Protein AF-0000000087770305 (afdb_homodimer)

Radius of gyration: 28.99 Å; Cα contacts (8 Å, |Δi|>4): 1218; chains: 2; bounding box: 66×86×146 Å

Foldseek 3Di:
DDDPPDDDPPPPPPPPPPQADEAEDEDLPDPVLVLLQCLQPPPVSCVVVQKHKDKFLVLCQVCLVPFPPFQEKEAEPPDDPRVGRHYPYHYYYHQVSSCSSLVHPGDDRGIMMTMTGHDDADDLLPPAAQPAQFEEEEAQAADLLLLLLLLLLCVVQPHAAYEYEPNYDDCRHHNSCVNNSNSVVVHRYHYDYPVSVVSSCVRHVAAEEFEDEDPPLPPPPPDPVVPVSCCVVCVVVVVVPVPPPDDLVVVLVVLAPHRHYYYWYYDPPIHDPSSVVRHHYDYDDDPVCCVVPGDDDRSVSSSVVSNVSGNVNSVVVVVVVVD/DDDPPDDPDPPPPPPPPPQADEAEDEDLPDPVLVLLQCLQPPPVSCVVVQKHKDKFLVLCQVCLVPFPPFQEKEAEPPDDPRVGRHYPYYYYYHQVSSCSSLVHPGDDRGIMMTMTGHDDADDLLPPAAQPAQFEEEEAQAADLLLLLLLLLLCVVQPHAAYEYEPNYDDCRHHNSCVNNSNSVVVHRYHYDYPVSVVSSCVRHVAAEEFEDEDPPLPPPPPDPVVPVSCCVVCVVVVVVPVPPPDDLVVVLVVLASHRHYYYWYYDPPIHDPSSVVRHHYDYDDDPVCCVVPGDDDRSVSSSVVSNVSGNVNSVVVVVVVVD

Solvent-accessible surface area (backbone atoms only — not comparable to full-atom values): 34778 Å² total; per-residue (Å²): 135,84,82,80,76,77,80,79,80,77,78,75,73,72,73,72,75,71,71,77,73,67,45,79,48,72,55,68,82,34,66,69,40,49,50,41,34,40,28,42,72,28,67,66,52,18,67,74,68,44,33,32,54,47,72,36,42,70,55,51,60,69,42,30,86,76,53,51,61,22,58,29,36,38,31,35,68,91,53,87,64,84,88,53,73,59,45,76,32,38,34,30,23,36,71,71,30,50,27,57,40,67,68,40,94,73,76,61,75,73,41,30,36,32,36,31,74,48,80,73,66,39,67,69,78,73,50,61,71,58,68,59,40,38,36,40,34,35,36,29,38,58,54,36,50,43,53,11,36,39,40,23,37,34,36,26,49,44,40,64,33,39,34,38,28,72,67,39,50,64,63,64,29,47,54,8,34,58,44,12,71,47,26,67,78,72,42,47,41,24,74,35,53,72,66,55,46,50,50,44,34,61,59,28,60,34,47,39,32,27,62,40,69,53,73,60,90,65,72,66,70,75,65,78,81,52,66,62,57,52,48,47,51,46,44,49,51,55,55,58,64,51,56,71,83,44,40,42,63,52,43,38,54,49,32,57,68,47,32,30,30,44,33,43,33,17,86,93,72,36,56,50,69,78,57,51,75,68,31,46,79,43,48,67,56,51,34,85,39,23,80,78,30,78,62,63,57,62,35,31,48,47,33,34,54,54,39,65,50,27,74,37,36,48,60,40,51,50,54,58,46,70,105,134,85,83,81,78,78,80,80,80,77,78,74,76,73,73,74,75,72,74,79,72,68,47,78,48,72,54,69,80,36,66,69,40,49,51,41,36,40,26,42,73,29,68,68,52,18,65,74,70,41,33,31,55,48,73,35,41,69,57,51,61,68,43,30,86,78,53,51,61,23,58,29,37,38,31,33,68,90,51,86,62,83,90,51,73,58,46,75,31,38,34,31,22,36,71,71,30,50,28,59,40,67,69,40,95,72,76,63,76,72,38,29,34,33,35,31,73,47,80,73,66,39,67,68,79,73,50,62,72,58,69,59,41,39,35,40,34,34,35,29,38,58,53,36,50,43,51,11,36,40,40,24,37,34,35,24,50,44,39,62,33,37,35,37,28,73,68,40,49,62,63,64,29,49,54,8,34,60,47,12,70,48,26,68,79,73,44,48,42,24,75,37,52,74,65,56,47,51,49,44,34,60,59,27,62,35,47,39,33,27,62,42,69,54,73,62,90,65,73,66,69,74,66,79,80,52,65,63,58,51,47,49,50,47,44,49,51,54,56,58,64,49,59,72,80,46,41,43,62,52,43,37,52,50,32,56,68,48,31,30,29,42,34,43,30,15,88,94,73,36,56,50,68,79,56,50,74,67,31,46,79,44,49,65,56,50,34,82,38,24,82,78,29,77,63,65,56,62,35,32,48,48,32,32,53,53,39,65,49,28,76,38,36,46,60,40,50,50,54,59,44,70,103

Nearest PDB structures (foldseek):
  7qiu-assembly1_B  TM=8.516E-01  e=1.117E-21  Bacillus subtilis
  5l0z-assembly1_B  TM=8.356E-01  e=1.057E-18  Sinorhizobium meliloti 1021
  5kzk-assembly1_B  TM=8.242E-01  e=1.732E-18  Sinorhizobium meliloti 1021
  1x7p-assembly1_A  TM=7.856E-01  e=5.168E-17  Streptomyces viridochromogenes
  1ipa-assembly1_A  TM=8.016E-01  e=3.503E-16  Thermus thermophilus

pLDDT: mean 83.09, std 21.6, range [29.64, 98.88]

Secondary structure (DSSP, 8-state):
---------------------EEEE--TT-HHHHHHHHHHH-HHHHHHHTEEEEE-HHHHHHHHHHHPSBSEEEEETT---TTSS-BS-EEEE-HHHHHHHHT-S---TT-EEEEEEPPPPP-GGGSPTT---EEEEEES---HHHHHHHHHHHHHTT--EEEE-TTPPPTTSHHHHHHHTTHHHHS-EEE--HHHHHHHHHHHTPEEEEE-----TT----SSTTHHHHHHHHHHHHHHHS---SBHHHHHHHHHHS-EEEEEEBTTTBS-HHHHTTSEEE-----GGGGG-S---HHHHHHHHHHHTSTTHHHHHHHHHT-/----PPP------------PPEEEE--TT-HHHHHHHHHHH-HHHHHHHTEEEEE-HHHHHHHHHHHPSBSEEEEETT---TTSS-BS-EEEE-HHHHHHHHT-S---TT-EEEEEEPPPPP-GGGSPTT---EEEEEES---HHHHHHHHHHHHHTT--EEEE-TTPPPTTSHHHHHHHTTHHHHS-EEE--HHHHHHHHHHHTPEEEEE-----TT----SSTTHHHHHHHHHHHHHHHS---SBHHHHHHHHHHS-EEEEEEBTTTBS-HHHHTTSEEE-----GGGGG-S---HHHHHHHHHHHTSTTHHHHHHHHHT-

InterPro domains:
  IPR001537 tRNA/rRNA methyltransferase, SpoU type [PF00588] (135-307)
  IPR029026 tRNA (guanine-N1-)-methyltran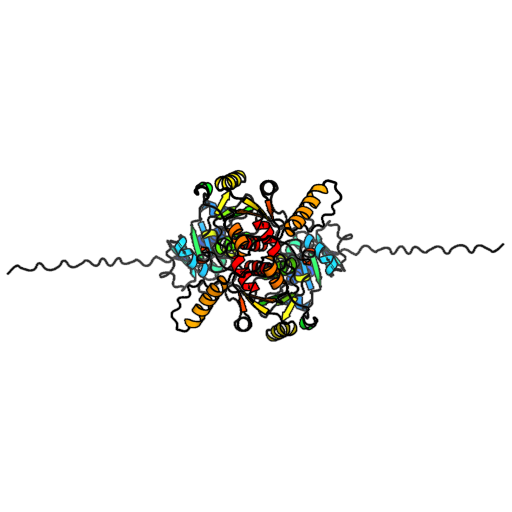sferase, N-terminal [G3DSA:3.40.1280.10] (131-312)
  IPR029028 Alpha/beta knot methyltransferases [SSF75217] (123-312)
  IPR029064 Ribosomal protein eL30-like superfamily [G3DSA:3.30.1330.30] (23-119)
  IPR029064 Ribosomal protein eL30-like superfamily [SSF55315] (23-106)
  IPR051259 Ribosomal RNA Methyltransferase [PTHR43191] (21-312)

Sequence (646 aa):
MPQARSPARGLTVRCTAQSPQVIHISSTANQAVKHCVRLRESAKYRGETGSALICGRDLVQELAPLLAPMRALVALDGAALSDSVPSQRYVTVTPPVMQKLTGLGTCPPSMLAAEVALPQPADLLRTPRGQLTRVLALDGIQDAGNLGTLCRSALALGWQAVVLLPGCCDPFNDKAIKASRGAVFKLPLAQCSLEQWQQLVEAHGLLSLAAEPDRGSSSSSSDGNDWQAAAASQQQQAHAQEGLPGSLEGVQQRLADLPVCLCLGAEGQGLSPAVLQRCRPVSIPQAAGGQLMESLNVAAAGAILMFALSRGAAPLLAQLAALMPQARSPARGLTVRCTAQSPQVIHISSTANQAVKHCVRLRESAKYRGETGSALICGRDLVQELAPLLAPMRALVALDGAALSDSVPSQRYVTVTPPVMQKLTGLGTCPPSMLAAEVALPQPADLLRTPRGQLTRVLALDGIQDAGNLGTLCRSALALGWQAVVLLPGCCDPFNDKAIKASRGAVFKLPLAQCSLEQWQQLVEAHGLLSLAAEPDRGSSSSSSDGNDWQAAAASQQQQAHAQEGLPGSLEGVQQRLADLPVCLCLGAEGQGLSPAVLQRCRPVSIPQAAGGQLMESLNVAAAGAILMFALSRGAAPLLAQLAAL

Structure (mmCIF, N/CA/C/O backbone):
data_AF-0000000087770305-model_v1
#
loop_
_entity.id
_entity.type
_entity.pdbx_description
1 polymer 'rRNA methyltransferase mitochondrial'
#
loop_
_atom_site.group_PDB
_atom_site.id
_atom_site.type_symbol
_atom_site.label_atom_id
_atom_site.label_alt_id
_atom_site.label_comp_id
_atom_site.label_asym_id
_atom_site.label_entity_id
_atom_site.label_seq_id
_atom_site.pdbx_PDB_ins_code
_atom_site.Cartn_x
_atom_site.Cartn_y
_atom_site.Cartn_z
_atom_site.occupancy
_atom_site.B_iso_or_equiv
_atom_site.auth_seq_id
_atom_site.auth_comp_id
_atom_site.auth_asym_id
_atom_site.auth_atom_id
_atom_site.pdbx_PDB_model_num
ATOM 1 N N . MET A 1 1 ? 6.363 -43.906 -72.938 1 30.23 1 MET A N 1
ATOM 2 C CA . MET A 1 1 ? 5.66 -42.688 -72.625 1 30.23 1 MET A CA 1
ATOM 3 C C . MET A 1 1 ? 4.859 -42.812 -71.312 1 30.23 1 MET A C 1
ATOM 5 O O . MET A 1 1 ? 3.85 -43.531 -71.312 1 30.23 1 MET A O 1
ATOM 9 N N . PRO A 1 2 ? 5.516 -42.875 -70.125 1 34.84 2 PRO A N 1
ATOM 10 C CA . PRO A 1 2 ? 4.887 -43.25 -68.812 1 34.84 2 PRO A CA 1
ATOM 11 C C . PRO A 1 2 ? 3.775 -42.312 -68.438 1 34.84 2 PRO A C 1
ATOM 13 O O . PRO A 1 2 ? 3.771 -41.125 -68.812 1 34.84 2 PRO A O 1
ATOM 16 N N . GLN A 1 3 ? 2.545 -42.75 -68.188 1 29.64 3 GLN A N 1
ATOM 17 C CA . GLN A 1 3 ? 1.289 -42.094 -67.875 1 29.64 3 GLN A CA 1
ATOM 18 C C . GLN A 1 3 ? 1.432 -41.312 -66.562 1 29.64 3 GLN A C 1
ATOM 20 O O . GLN A 1 3 ? 1.809 -41.875 -65.5 1 29.64 3 GLN A O 1
ATOM 25 N N . ALA A 1 4 ? 1.653 -39.938 -66.562 1 36.53 4 ALA A N 1
ATOM 26 C CA . ALA A 1 4 ? 1.736 -38.938 -65.5 1 36.53 4 ALA A CA 1
ATOM 27 C C . ALA A 1 4 ? 0.51 -39.031 -64.562 1 36.53 4 ALA A C 1
ATOM 29 O O . ALA A 1 4 ? -0.62 -38.844 -65.062 1 36.53 4 ALA A O 1
ATOM 30 N N . ARG A 1 5 ? 0.494 -39.938 -63.562 1 32.19 5 ARG A N 1
ATOM 31 C CA . ARG A 1 5 ? -0.583 -40.062 -62.594 1 32.19 5 ARG A CA 1
ATOM 32 C C . ARG A 1 5 ? -0.971 -38.688 -62.031 1 32.19 5 ARG A C 1
ATOM 34 O O . ARG A 1 5 ? -0.107 -37.844 -61.781 1 32.19 5 ARG A O 1
ATOM 41 N N . SER A 1 6 ? -2.203 -38.219 -62.312 1 38.19 6 SER A N 1
ATOM 42 C CA . SER A 1 6 ? -2.84 -36.969 -61.906 1 38.19 6 SER A CA 1
ATOM 43 C C . SER A 1 6 ? -2.748 -36.75 -60.375 1 38.19 6 SER A C 1
ATOM 45 O O . SER A 1 6 ? -2.879 -37.719 -59.625 1 38.19 6 SER A O 1
ATOM 47 N N . PRO A 1 7 ? -2.117 -35.656 -59.875 1 36.59 7 PRO A N 1
ATOM 48 C CA . PRO A 1 7 ? -1.911 -35.344 -58.469 1 36.59 7 PRO A CA 1
ATOM 49 C C . PRO A 1 7 ? -3.217 -35.281 -57.656 1 36.59 7 PRO A C 1
ATOM 51 O O . PRO A 1 7 ? -4.273 -34.969 -58.25 1 36.59 7 PRO A O 1
ATOM 54 N N . ALA A 1 8 ? -3.398 -36.094 -56.656 1 37.34 8 ALA A N 1
ATOM 55 C CA . ALA A 1 8 ? -4.5 -36.188 -55.688 1 37.34 8 ALA A CA 1
ATOM 56 C C . ALA A 1 8 ? -4.926 -34.781 -55.219 1 37.34 8 ALA A C 1
ATOM 58 O O . ALA A 1 8 ? -4.082 -33.906 -55 1 37.34 8 ALA A O 1
ATOM 59 N N . ARG A 1 9 ? -6.16 -34.312 -55.531 1 34.56 9 ARG A N 1
ATOM 60 C CA . ARG A 1 9 ? -6.848 -33.094 -55.031 1 34.56 9 ARG A CA 1
ATOM 61 C C . ARG A 1 9 ? -6.762 -33 -53.531 1 34.56 9 ARG A C 1
ATOM 63 O O . ARG A 1 9 ? -7.117 -33.938 -52.812 1 34.56 9 ARG A O 1
ATOM 70 N N . GLY A 1 10 ? -5.82 -32.25 -52.969 1 30.66 10 GLY A N 1
ATOM 71 C CA . GLY A 1 10 ? -5.727 -31.922 -51.562 1 30.66 10 GLY A CA 1
ATOM 72 C C . GLY A 1 10 ? -7.043 -31.438 -50.969 1 30.66 10 GLY A C 1
ATOM 73 O O . GLY A 1 10 ? -7.645 -30.484 -51.469 1 30.66 10 GLY A O 1
ATOM 74 N N . LEU A 1 11 ? -7.914 -32.344 -50.406 1 29.88 11 LEU A N 1
ATOM 75 C CA . LEU A 1 11 ? -9.07 -31.969 -49.594 1 29.88 11 LEU A CA 1
ATOM 76 C C . LEU A 1 11 ? -8.695 -30.906 -48.562 1 29.88 11 LEU A C 1
ATOM 78 O O . LEU A 1 11 ? -7.914 -31.188 -47.656 1 29.88 11 LEU A O 1
ATOM 82 N N . THR A 1 12 ? -8.719 -29.641 -48.938 1 32.12 12 THR A N 1
ATOM 83 C CA . THR A 1 12 ? -8.711 -28.562 -47.938 1 32.12 12 THR A CA 1
ATOM 84 C C . THR A 1 12 ? -9.859 -28.719 -46.969 1 32.12 12 THR A C 1
ATOM 86 O O . THR A 1 12 ? -11.023 -28.562 -47.312 1 32.12 12 THR A O 1
ATOM 89 N N . VAL A 1 13 ? -9.812 -29.609 -46.062 1 31.08 13 VAL A N 1
ATOM 90 C CA . VAL A 1 13 ? -10.75 -29.578 -44.938 1 31.08 13 VAL A CA 1
ATOM 91 C C . VAL A 1 13 ? -10.797 -28.172 -44.344 1 31.08 13 VAL A C 1
ATOM 93 O O . VAL A 1 13 ? -9.805 -27.672 -43.812 1 31.08 13 VAL A O 1
ATOM 96 N N . ARG A 1 14 ? -11.562 -27.328 -44.938 1 30.33 14 ARG A N 1
ATOM 97 C CA . ARG A 1 14 ? -11.93 -26.109 -44.219 1 30.33 14 ARG A CA 1
ATOM 98 C C . ARG A 1 14 ? -12.438 -26.453 -42.812 1 30.33 14 ARG A C 1
ATOM 100 O O . ARG A 1 14 ? -13.539 -27 -42.656 1 30.33 14 ARG A O 1
ATOM 107 N N . CYS A 1 15 ? -11.656 -26.812 -41.906 1 32.66 15 CYS A N 1
ATOM 108 C CA . CYS A 1 15 ? -12.125 -26.797 -40.531 1 32.66 15 CYS A CA 1
ATOM 109 C C . CYS A 1 15 ? -12.984 -25.562 -40.25 1 32.66 15 CYS A C 1
ATOM 111 O O . CYS A 1 15 ? -12.5 -24.422 -40.375 1 32.66 15 CYS A O 1
ATOM 113 N N . THR A 1 16 ? -14.195 -25.453 -40.688 1 34.84 16 THR A N 1
ATOM 114 C CA . THR A 1 16 ? -15.117 -24.422 -40.25 1 34.84 16 THR A CA 1
ATOM 115 C C . THR A 1 16 ? -14.914 -24.141 -38.75 1 34.84 16 THR A C 1
ATOM 117 O O . THR A 1 16 ? -15.148 -25 -37.906 1 34.84 16 THR A O 1
ATOM 120 N N . ALA A 1 17 ? -13.93 -23.516 -38.375 1 40.41 17 ALA A N 1
ATOM 121 C CA . ALA A 1 17 ? -13.812 -23 -37 1 40.41 17 ALA A CA 1
ATOM 122 C C . ALA A 1 17 ? -15.164 -22.516 -36.469 1 40.41 17 ALA A C 1
ATOM 124 O O . ALA A 1 17 ? -15.734 -21.562 -37 1 40.41 17 ALA A O 1
ATOM 125 N N . GLN A 1 18 ? -16.188 -23.312 -36.219 1 42.91 18 GLN A N 1
ATOM 126 C CA . GLN A 1 18 ? -17.469 -22.953 -35.594 1 42.91 18 GLN A CA 1
ATOM 127 C C . GLN A 1 18 ? -17.297 -21.828 -34.594 1 42.91 18 GLN A C 1
ATOM 129 O O . GLN A 1 18 ? -16.375 -21.859 -33.781 1 42.91 18 GLN A O 1
ATOM 134 N N . SER A 1 19 ? -17.641 -20.609 -34.875 1 53.56 19 SER A N 1
ATOM 135 C CA . SER A 1 19 ? -17.688 -19.453 -34 1 53.56 19 SER A CA 1
ATOM 136 C C . SER A 1 19 ? -18.188 -19.828 -32.594 1 53.56 19 SER A C 1
ATOM 138 O O . SER A 1 19 ? -19.188 -20.531 -32.469 1 53.56 19 SER A O 1
ATOM 140 N N . PRO A 1 20 ? -17.391 -19.859 -31.641 1 63.88 20 PRO A N 1
ATOM 141 C CA . PRO A 1 20 ? -17.828 -20.312 -30.312 1 63.88 20 PRO A CA 1
ATOM 142 C C . PRO A 1 20 ? -19.156 -19.688 -29.891 1 63.88 20 PRO A C 1
ATOM 144 O O . PRO A 1 20 ? -19.469 -18.562 -30.297 1 63.88 20 PRO A O 1
ATOM 147 N N . GLN A 1 21 ? -20.297 -20.422 -29.656 1 76.5 21 GLN A N 1
ATOM 148 C CA . GLN A 1 21 ? -21.609 -20 -29.188 1 76.5 21 GLN A CA 1
ATOM 149 C C . GLN A 1 21 ? -21.484 -19.047 -27.984 1 76.5 21 GLN A C 1
ATOM 151 O O . GLN A 1 21 ? -20.781 -19.359 -27.016 1 76.5 21 GLN A O 1
ATOM 156 N N . VAL A 1 22 ? -22 -17.812 -28.219 1 87.69 22 VAL A N 1
ATOM 157 C CA . VAL A 1 22 ? -21.984 -16.766 -27.203 1 87.69 22 VAL A CA 1
ATOM 158 C C . VAL A 1 22 ? -23.312 -16.75 -26.453 1 87.69 22 VAL A C 1
ATOM 160 O O . VAL A 1 22 ? -24.375 -16.734 -27.078 1 87.69 22 VAL A O 1
ATOM 163 N N . ILE A 1 23 ? -23.328 -16.969 -25.172 1 91.94 23 ILE A N 1
ATOM 164 C CA . ILE A 1 23 ? -24.516 -16.938 -24.312 1 91.94 23 ILE A CA 1
ATOM 165 C C . ILE A 1 23 ? -24.781 -15.508 -23.859 1 91.94 23 ILE A C 1
ATOM 167 O O . ILE A 1 23 ? -23.844 -14.789 -23.469 1 91.94 23 ILE A O 1
ATOM 171 N N . HIS A 1 24 ? -26.047 -15.062 -23.891 1 94.88 24 HIS A N 1
ATOM 172 C CA . HIS A 1 24 ? -26.406 -13.727 -23.438 1 94.88 24 HIS A CA 1
ATOM 173 C C . HIS A 1 24 ? -27.156 -13.789 -22.109 1 94.88 24 HIS A C 1
ATOM 175 O O . HIS A 1 24 ? -28.109 -14.555 -21.953 1 94.88 24 HIS A O 1
ATOM 181 N N . ILE A 1 25 ? -26.719 -13.016 -21.141 1 95.94 25 ILE A N 1
ATOM 182 C CA . ILE A 1 25 ? -27.391 -12.945 -19.844 1 95.94 25 ILE A CA 1
ATOM 183 C C . ILE A 1 25 ? -27.766 -11.5 -19.547 1 95.94 25 ILE A C 1
ATOM 185 O O . ILE A 1 25 ? -26.922 -10.609 -19.547 1 95.94 25 ILE A O 1
ATOM 189 N N . SER A 1 26 ? -29.062 -11.203 -19.172 1 95.81 26 SER A N 1
ATOM 190 C CA . SER A 1 26 ? -29.547 -9.844 -18.938 1 95.81 26 SER A CA 1
ATOM 191 C C . SER A 1 26 ? -30.109 -9.695 -17.531 1 95.81 26 SER A C 1
ATOM 193 O O . SER A 1 26 ? -30.375 -8.586 -17.078 1 95.81 26 SER A O 1
ATOM 195 N N . SER A 1 27 ? -30.297 -10.805 -16.875 1 95.88 27 SER A N 1
ATOM 196 C CA . SER A 1 27 ? -30.906 -10.766 -15.539 1 95.88 27 SER A CA 1
ATOM 197 C C . SER A 1 27 ? -29.844 -10.867 -14.445 1 95.88 27 SER A C 1
ATOM 199 O O . SER A 1 27 ? -29.031 -11.797 -14.453 1 95.88 27 SER A O 1
ATOM 201 N N . THR A 1 28 ? -29.938 -10.016 -13.422 1 95.19 28 THR A N 1
ATOM 202 C CA . THR A 1 28 ? -29.016 -10.031 -12.289 1 95.19 28 THR A CA 1
ATOM 203 C C . THR A 1 28 ? -29.297 -11.227 -11.375 1 95.19 28 THR A C 1
ATOM 205 O O . THR A 1 28 ? -28.469 -11.578 -10.539 1 95.19 28 THR A O 1
ATOM 208 N N . ALA A 1 29 ? -30.422 -11.82 -11.555 1 95.5 29 ALA A N 1
ATOM 209 C CA . ALA A 1 29 ? -30.828 -12.945 -10.711 1 95.5 29 ALA A CA 1
ATOM 210 C C . ALA A 1 29 ? -30.359 -14.273 -11.297 1 95.5 29 ALA A C 1
ATOM 212 O O . ALA A 1 29 ? -30.531 -15.328 -10.688 1 95.5 29 ALA A O 1
ATOM 213 N N . ASN A 1 30 ? -29.797 -14.195 -12.43 1 96 30 ASN A N 1
ATOM 214 C CA . ASN A 1 30 ? -29.297 -15.391 -13.094 1 96 30 ASN A CA 1
ATOM 215 C C . ASN A 1 30 ? -28.297 -16.141 -12.227 1 96 30 ASN A C 1
ATOM 217 O O . ASN A 1 30 ? -27.469 -15.531 -11.562 1 96 30 ASN A O 1
ATOM 221 N N . GLN A 1 31 ? -28.344 -17.438 -12.336 1 96.31 31 GLN A N 1
ATOM 222 C CA . GLN A 1 31 ? -27.5 -18.281 -11.492 1 96.31 31 GLN A CA 1
ATOM 223 C C . GLN A 1 31 ? -26.016 -18.062 -11.789 1 96.31 31 GLN A C 1
ATOM 225 O O . GLN A 1 31 ? -25.188 -18.125 -10.891 1 96.31 31 GLN A O 1
ATOM 230 N N . ALA A 1 32 ? -25.703 -17.844 -13.016 1 96.19 32 ALA A N 1
ATOM 231 C CA . ALA A 1 32 ? -24.312 -17.594 -13.398 1 96.19 32 ALA A CA 1
ATOM 232 C C . ALA A 1 32 ? -23.797 -16.312 -12.758 1 96.19 32 ALA A C 1
ATOM 234 O O . ALA A 1 32 ? -22.625 -16.219 -12.406 1 96.19 32 ALA A O 1
ATOM 235 N N . VAL A 1 33 ? -24.672 -15.359 -12.633 1 97.19 33 VAL A N 1
ATOM 236 C CA . VAL A 1 33 ? -24.312 -14.086 -12.008 1 97.19 33 VAL A CA 1
ATOM 237 C C . VAL A 1 33 ? -24.062 -14.305 -10.516 1 97.19 33 VAL A C 1
ATOM 239 O O . VAL A 1 33 ? -23.047 -13.836 -9.984 1 97.19 33 VAL A O 1
ATOM 242 N N . LYS A 1 34 ? -24.875 -15.047 -9.883 1 97.38 34 LYS A N 1
ATOM 243 C CA . LYS A 1 34 ? -24.703 -15.367 -8.469 1 97.38 34 LYS A CA 1
ATOM 244 C C . LYS A 1 34 ? -23.422 -16.141 -8.234 1 97.38 34 LYS A C 1
ATOM 246 O O . LYS A 1 34 ? -22.719 -15.922 -7.25 1 97.38 34 LYS A O 1
ATOM 251 N N . HIS A 1 35 ? -23.234 -17.047 -9.172 1 97.81 35 HIS A N 1
ATOM 252 C CA . HIS A 1 35 ? -22 -17.812 -9.141 1 97.81 35 HIS A CA 1
ATOM 253 C C . HIS A 1 35 ? -20.781 -16.906 -9.141 1 97.81 35 HIS A C 1
ATOM 255 O O . HIS A 1 35 ? -19.906 -17.031 -8.289 1 97.81 35 HIS A O 1
ATOM 261 N N . CYS A 1 36 ? -20.75 -15.93 -9.992 1 97.62 36 CYS A N 1
ATOM 262 C CA . CYS A 1 36 ? -19.625 -15.008 -10.109 1 97.62 36 CYS A CA 1
ATOM 263 C C . CYS A 1 36 ? -19.484 -14.148 -8.852 1 97.62 36 CYS A C 1
ATOM 265 O O . CYS A 1 36 ? -18.375 -13.898 -8.383 1 97.62 36 CYS A O 1
ATOM 267 N N . VAL A 1 37 ? -20.547 -13.727 -8.312 1 97.56 37 VAL A N 1
ATOM 268 C CA . VAL A 1 37 ? -20.531 -12.922 -7.098 1 97.56 37 VAL A CA 1
ATOM 269 C C . VAL A 1 37 ? -19.938 -13.734 -5.945 1 97.56 37 VAL A C 1
ATOM 271 O O . VAL A 1 37 ? -19.125 -13.227 -5.176 1 97.56 37 VAL A O 1
ATOM 274 N N . ARG A 1 38 ? -20.328 -14.977 -5.848 1 97.19 38 ARG A N 1
ATOM 275 C CA . ARG A 1 38 ? -19.828 -15.836 -4.789 1 97.19 38 ARG A CA 1
ATOM 276 C C . ARG A 1 38 ? -18.328 -16.094 -4.965 1 97.19 38 ARG A C 1
ATOM 278 O O . ARG A 1 38 ? -17.594 -16.188 -3.982 1 97.19 38 ARG A O 1
ATOM 285 N N . LEU A 1 39 ? -17.891 -16.219 -6.203 1 97.75 39 LEU A N 1
ATOM 286 C CA . LEU A 1 39 ? -16.453 -16.375 -6.465 1 97.75 39 LEU A CA 1
ATOM 287 C C . LEU A 1 39 ? -15.688 -15.164 -5.965 1 97.75 39 LEU A C 1
ATOM 289 O O . LEU A 1 39 ? -14.57 -15.305 -5.457 1 97.75 39 LEU A O 1
ATOM 293 N N . ARG A 1 40 ? -16.219 -13.984 -6.027 1 95.69 40 ARG A N 1
ATOM 294 C CA . ARG A 1 40 ? -15.547 -12.758 -5.625 1 95.69 40 ARG A CA 1
ATOM 295 C C . ARG A 1 40 ? -15.508 -12.633 -4.105 1 95.69 40 ARG A C 1
ATOM 297 O O . ARG A 1 40 ? -14.5 -12.188 -3.543 1 95.69 40 ARG A O 1
ATOM 304 N N . GLU A 1 41 ? -16.5 -13.18 -3.43 1 94 41 GLU A N 1
ATOM 305 C CA . GLU A 1 41 ? -16.703 -12.781 -2.039 1 94 41 GLU A CA 1
ATOM 306 C C . GLU A 1 41 ? -16.359 -13.922 -1.083 1 94 41 GLU A C 1
ATOM 308 O O . GLU A 1 41 ? -16.062 -13.68 0.093 1 94 41 GLU A O 1
ATOM 313 N N . SER A 1 42 ? -16.375 -15.172 -1.609 1 96.44 42 SER A N 1
ATOM 314 C CA . SER A 1 42 ? -16.25 -16.281 -0.681 1 96.44 42 SER A CA 1
ATOM 315 C C . SER A 1 42 ? -15.031 -17.141 -0.998 1 96.44 42 SER A C 1
ATOM 317 O O . SER A 1 42 ? -15 -17.828 -2.018 1 96.44 42 SER A O 1
ATOM 319 N N . ALA A 1 43 ? -14.18 -17.125 -0.061 1 95.81 43 ALA A N 1
ATOM 320 C CA . ALA A 1 43 ? -13.008 -17.984 -0.184 1 95.81 43 ALA A CA 1
ATOM 321 C C . ALA A 1 43 ? -13.406 -19.469 -0.188 1 95.81 43 ALA A C 1
ATOM 323 O O . ALA A 1 43 ? -12.875 -20.25 -0.971 1 95.81 43 ALA A O 1
ATOM 324 N N . LYS A 1 44 ? -14.312 -19.766 0.662 1 96.5 44 LYS A N 1
ATOM 325 C CA . LYS A 1 44 ? -14.797 -21.141 0.758 1 96.5 44 LYS A CA 1
ATOM 326 C C . LYS A 1 44 ? -15.375 -21.609 -0.571 1 96.5 44 LYS A C 1
ATOM 328 O O . LYS A 1 44 ? -15.078 -22.719 -1.026 1 96.5 44 LYS A O 1
ATOM 333 N N . TYR A 1 45 ? -16.141 -20.781 -1.144 1 97.81 45 TYR A N 1
ATOM 334 C CA . TYR A 1 45 ? -16.781 -21.125 -2.412 1 97.81 45 TYR A CA 1
ATOM 335 C C . TYR A 1 45 ? -15.742 -21.328 -3.506 1 97.81 45 TYR A C 1
ATOM 337 O O . TYR A 1 45 ? -15.859 -22.25 -4.324 1 97.81 45 TYR A O 1
ATOM 345 N N . ARG A 1 46 ? -14.734 -20.547 -3.592 1 97.69 46 ARG A N 1
ATOM 346 C CA . ARG A 1 46 ? -13.633 -20.703 -4.539 1 97.69 46 ARG A CA 1
ATOM 347 C C . ARG A 1 46 ? -12.961 -22.062 -4.355 1 97.69 46 ARG A C 1
ATOM 349 O O . ARG A 1 46 ? -12.664 -22.75 -5.332 1 97.69 46 ARG A O 1
ATOM 356 N N . GLY A 1 47 ? -12.703 -22.328 -3.115 1 96.38 47 GLY A N 1
ATOM 357 C CA . GLY A 1 47 ? -12.102 -23.625 -2.822 1 96.38 47 GLY A CA 1
ATOM 358 C C . GLY A 1 47 ? -12.961 -24.797 -3.273 1 96.38 47 GLY A C 1
ATOM 359 O O . GLY A 1 47 ? -12.445 -25.766 -3.828 1 96.38 47 GLY A O 1
ATOM 360 N N . GLU A 1 48 ? -14.234 -24.703 -3.088 1 97.19 48 GLU A N 1
ATOM 361 C CA . GLU A 1 48 ? -15.172 -25.766 -3.432 1 97.19 48 GLU A CA 1
ATOM 362 C C . GLU A 1 48 ? -15.289 -25.938 -4.945 1 97.19 48 GLU A C 1
ATOM 364 O O . GLU A 1 48 ? -15.367 -27.062 -5.449 1 97.19 48 GLU A O 1
ATOM 369 N N . THR A 1 49 ? -15.305 -24.875 -5.645 1 97.19 49 THR A N 1
ATOM 370 C CA . THR A 1 49 ? -15.539 -24.906 -7.086 1 97.19 49 THR A CA 1
ATOM 371 C C . THR A 1 49 ? -14.219 -25.016 -7.848 1 97.19 49 THR A C 1
ATOM 373 O O . THR A 1 49 ? -14.211 -25.359 -9.031 1 97.19 49 THR A O 1
ATOM 376 N N . GLY A 1 50 ? -13.148 -24.641 -7.164 1 97.31 50 GLY A N 1
ATOM 377 C CA . GLY A 1 50 ? -11.852 -24.625 -7.828 1 97.31 50 GLY A CA 1
ATOM 378 C C . GLY A 1 50 ? -11.734 -23.531 -8.875 1 97.31 50 GLY A C 1
ATOM 379 O O . GLY A 1 50 ? -11.117 -23.75 -9.922 1 97.31 50 GLY A O 1
ATOM 380 N N . SER A 1 51 ? -12.445 -22.391 -8.602 1 97.94 51 SER A N 1
ATOM 381 C CA . SER A 1 51 ? -12.484 -21.312 -9.586 1 97.94 51 SER A CA 1
ATOM 382 C C . SER A 1 51 ? -12.273 -19.953 -8.922 1 97.94 51 SER A C 1
ATOM 384 O O . SER A 1 51 ? -12.484 -19.797 -7.715 1 97.94 51 SER A O 1
ATOM 386 N N . ALA A 1 52 ? -11.766 -19.047 -9.711 1 98.12 52 ALA A N 1
ATOM 387 C CA . ALA A 1 52 ? -11.633 -17.641 -9.312 1 98.12 52 ALA A CA 1
ATOM 388 C C . ALA A 1 52 ? -12.148 -16.703 -10.406 1 98.12 52 ALA A C 1
ATOM 390 O O . ALA A 1 52 ? -12.289 -17.109 -11.562 1 98.12 52 ALA A O 1
ATOM 391 N N . LEU A 1 53 ? -12.484 -15.5 -10.008 1 98.12 53 LEU A N 1
ATOM 392 C CA . LEU A 1 53 ? -12.977 -14.5 -10.953 1 98.12 53 LEU A CA 1
ATOM 393 C C . LEU A 1 53 ? -11.984 -13.352 -11.094 1 98.12 53 LEU A C 1
ATOM 395 O O . LEU A 1 53 ? -11.523 -12.797 -10.086 1 98.12 53 LEU A O 1
ATOM 399 N N . ILE A 1 54 ? -11.641 -13.102 -12.312 1 96.94 54 ILE A N 1
ATOM 400 C CA . ILE A 1 54 ? -10.797 -11.953 -12.602 1 96.94 54 ILE A CA 1
ATOM 401 C C . ILE A 1 54 ? -11.609 -10.891 -13.344 1 96.94 54 ILE A C 1
ATOM 403 O O . ILE A 1 54 ? -12.352 -11.203 -14.273 1 96.94 54 ILE A O 1
ATOM 407 N N . CYS A 1 55 ? -11.461 -9.68 -12.914 1 96.12 55 CYS A N 1
ATOM 408 C CA . CYS A 1 55 ? -12.219 -8.578 -13.5 1 96.12 55 CYS A CA 1
ATOM 409 C C . CYS A 1 55 ? -11.281 -7.512 -14.062 1 96.12 55 CYS A C 1
ATOM 411 O O . CYS A 1 55 ? -10.336 -7.098 -13.391 1 96.12 55 CYS A O 1
ATOM 413 N N . GLY A 1 56 ? -11.531 -7.07 -15.242 1 93.25 56 GLY A N 1
ATOM 414 C CA . GLY A 1 56 ? -10.766 -6.02 -15.891 1 93.25 56 GLY A CA 1
ATOM 415 C C . GLY A 1 56 ? -10.117 -6.465 -17.188 1 93.25 56 GLY A C 1
ATOM 416 O O . GLY A 1 56 ? -9.469 -7.512 -17.234 1 93.25 56 GLY A O 1
ATOM 417 N N . ARG A 1 57 ? -10.242 -5.672 -18.219 1 91.94 57 ARG A N 1
ATOM 418 C CA . ARG A 1 57 ? -9.734 -6.027 -19.547 1 91.94 57 ARG A CA 1
ATOM 419 C C . ARG A 1 57 ? -8.227 -6.254 -19.516 1 91.94 57 ARG A C 1
ATOM 421 O O . ARG A 1 57 ? -7.742 -7.277 -20 1 91.94 57 ARG A O 1
ATOM 428 N N . ASP A 1 58 ? -7.496 -5.344 -18.922 1 88.44 58 ASP A N 1
ATOM 429 C CA . ASP A 1 58 ? -6.039 -5.438 -18.906 1 88.44 58 ASP A CA 1
ATOM 430 C C . ASP A 1 58 ? -5.574 -6.68 -18.156 1 88.44 58 ASP A C 1
ATOM 432 O O . ASP A 1 58 ? -4.668 -7.383 -18.594 1 88.44 58 ASP A O 1
ATOM 436 N N . LEU A 1 59 ? -6.238 -6.945 -17.109 1 92.12 59 LEU A N 1
ATOM 437 C CA . LEU A 1 59 ? -5.879 -8.102 -16.281 1 92.12 59 LEU A CA 1
ATOM 438 C C . LEU A 1 59 ? -6.188 -9.398 -17.016 1 92.12 59 LEU A C 1
ATOM 440 O O . LEU A 1 59 ? -5.355 -10.312 -17.047 1 92.12 59 LEU A O 1
ATOM 444 N N . VAL A 1 60 ? -7.301 -9.492 -17.641 1 94.06 60 VAL A N 1
ATOM 445 C CA . VAL A 1 60 ? -7.699 -10.688 -18.375 1 94.06 60 VAL A CA 1
ATOM 446 C C . VAL A 1 60 ? -6.719 -10.93 -19.531 1 94.06 60 VAL A C 1
ATOM 448 O O . VAL A 1 60 ? -6.258 -12.055 -19.719 1 94.06 60 VAL A O 1
ATOM 451 N N . GLN A 1 61 ? -6.383 -9.891 -20.172 1 91 61 GLN A N 1
ATOM 452 C CA . GLN A 1 61 ? -5.48 -10.008 -21.312 1 91 61 GLN A CA 1
ATOM 453 C C . GLN A 1 61 ? -4.074 -10.398 -20.859 1 91 61 GLN A C 1
ATOM 455 O O . GLN A 1 61 ? -3.43 -11.25 -21.469 1 91 61 GLN A O 1
ATOM 460 N N . GLU A 1 62 ? -3.652 -9.812 -19.812 1 89.31 62 GLU A N 1
ATOM 461 C CA . GLU A 1 62 ? -2.312 -10.062 -19.297 1 89.31 62 GLU A CA 1
ATOM 462 C C . GLU A 1 62 ? -2.178 -11.5 -18.781 1 89.31 62 GLU A C 1
ATOM 464 O O . GLU A 1 62 ? -1.117 -12.117 -18.922 1 89.31 62 GLU A O 1
ATOM 469 N N . LEU A 1 63 ? -3.201 -12.031 -18.25 1 93.5 63 LEU A N 1
ATOM 470 C CA . LEU A 1 63 ? -3.121 -13.344 -17.609 1 93.5 63 LEU A CA 1
ATOM 471 C C . LEU A 1 63 ? -3.514 -14.445 -18.594 1 93.5 63 LEU A C 1
ATOM 473 O O . LEU A 1 63 ? -3.324 -15.633 -18.312 1 93.5 63 LEU A O 1
ATOM 477 N N . ALA A 1 64 ? -3.953 -14.102 -19.766 1 93 64 ALA A N 1
ATOM 478 C CA . ALA A 1 64 ? -4.484 -15.055 -20.734 1 93 64 ALA A CA 1
ATOM 479 C C . ALA A 1 64 ? -3.43 -16.094 -21.125 1 93 64 ALA A C 1
ATOM 481 O O . ALA A 1 64 ? -3.701 -17.297 -21.125 1 93 64 ALA A O 1
ATOM 482 N N . PRO A 1 65 ? -2.248 -15.68 -21.359 1 90.31 65 PRO A N 1
ATOM 483 C CA . PRO A 1 65 ? -1.241 -16.672 -21.766 1 90.31 65 PRO A CA 1
ATOM 484 C C . PRO A 1 65 ? -0.985 -17.719 -20.672 1 90.31 65 PRO A C 1
ATOM 486 O O . PRO A 1 65 ? -0.593 -18.844 -20.984 1 90.31 65 PRO A O 1
ATOM 489 N N . LEU A 1 66 ? -1.254 -17.328 -19.5 1 91.31 66 LEU A N 1
ATOM 490 C CA . LEU A 1 66 ? -0.957 -18.203 -18.375 1 91.31 66 LEU A CA 1
ATOM 491 C C . LEU A 1 66 ? -2.17 -19.062 -18.016 1 91.31 66 LEU A C 1
ATOM 493 O O . LEU A 1 66 ? -2.023 -20.219 -17.625 1 91.31 66 LEU A O 1
ATOM 497 N N . LEU A 1 67 ? -3.354 -18.531 -18.203 1 93.19 67 LEU A N 1
ATOM 498 C CA . LEU A 1 67 ? -4.527 -19.141 -17.578 1 93.19 67 LEU A CA 1
ATOM 499 C C . LEU A 1 67 ? -5.477 -19.688 -18.656 1 93.19 67 LEU A C 1
ATOM 501 O O . LEU A 1 67 ? -6.426 -20.406 -18.328 1 93.19 67 LEU A O 1
ATOM 505 N N . ALA A 1 68 ? -5.219 -19.406 -19.875 1 90 68 ALA A N 1
ATOM 506 C CA . ALA A 1 68 ? -6.125 -19.859 -20.922 1 90 68 ALA A CA 1
ATOM 507 C C . ALA A 1 68 ? -6.055 -21.375 -21.094 1 90 68 ALA A C 1
ATOM 509 O O . ALA A 1 68 ? -5 -21.984 -20.875 1 90 68 ALA A O 1
ATOM 510 N N . PRO A 1 69 ? -7.148 -21.984 -21.578 1 93.62 69 PRO A N 1
ATOM 511 C CA . PRO A 1 69 ? -8.438 -21.344 -21.844 1 93.62 69 PRO A CA 1
ATOM 512 C C . PRO A 1 69 ? -9.203 -20.984 -20.578 1 93.62 69 PRO A C 1
ATOM 514 O O . PRO A 1 69 ? -9.18 -21.734 -19.594 1 93.62 69 PRO A O 1
ATOM 517 N N . MET A 1 70 ? -9.836 -19.844 -20.656 1 95.44 70 MET A N 1
ATOM 518 C CA . MET A 1 70 ? -10.711 -19.453 -19.547 1 95.44 70 MET A CA 1
ATOM 519 C C . MET A 1 70 ? -11.914 -20.391 -19.453 1 95.44 70 MET A C 1
ATOM 521 O O . MET A 1 70 ? -12.32 -20.984 -20.453 1 95.44 70 MET A O 1
ATOM 525 N N . ARG A 1 71 ? -12.414 -20.547 -18.266 1 96.38 71 ARG A N 1
ATOM 526 C CA . ARG A 1 71 ? -13.656 -21.297 -18.141 1 96.38 71 ARG A CA 1
ATOM 527 C C . ARG A 1 71 ? -14.836 -20.531 -18.719 1 96.38 71 ARG A C 1
ATOM 529 O O . ARG A 1 71 ? -15.711 -21.109 -19.359 1 96.38 71 ARG A O 1
ATOM 536 N N . ALA A 1 72 ? -14.859 -19.281 -18.5 1 95.94 72 ALA A N 1
ATOM 537 C CA . ALA A 1 72 ? -15.852 -18.375 -19.094 1 95.94 72 ALA A CA 1
ATOM 538 C C . ALA A 1 72 ? -15.273 -16.984 -19.281 1 95.94 72 ALA A C 1
ATOM 540 O O . ALA A 1 72 ? -14.547 -16.484 -18.406 1 95.94 72 ALA A O 1
ATOM 541 N N . LEU A 1 73 ? -15.531 -16.406 -20.359 1 96 73 LEU A N 1
ATOM 542 C CA . LEU A 1 73 ? -15.203 -15.016 -20.641 1 96 73 LEU A CA 1
ATOM 543 C C . LEU A 1 73 ? -16.469 -14.18 -20.781 1 96 73 LEU A C 1
ATOM 545 O O . LEU A 1 73 ? -17.359 -14.5 -21.578 1 96 73 LEU A O 1
ATOM 549 N N . VAL A 1 74 ? -16.531 -13.125 -20 1 96.06 74 VAL A N 1
ATOM 550 C CA . VAL A 1 74 ? -17.75 -12.312 -19.938 1 96.06 74 VAL A CA 1
ATOM 551 C C . VAL A 1 74 ? -17.453 -10.898 -20.438 1 96.06 74 VAL A C 1
ATOM 553 O O . VAL A 1 74 ? -16.484 -10.266 -20 1 96.06 74 VAL A O 1
ATOM 556 N N . ALA A 1 75 ? -18.234 -10.438 -21.344 1 95.56 75 ALA A N 1
ATOM 557 C CA . ALA A 1 75 ? -18.109 -9.078 -21.875 1 95.56 75 ALA A CA 1
ATOM 558 C C . ALA A 1 75 ? -19.484 -8.391 -21.938 1 95.56 75 ALA A C 1
ATOM 560 O O . ALA A 1 75 ? -20.516 -9.031 -21.719 1 95.56 75 ALA A O 1
ATOM 561 N N . LEU A 1 76 ? -19.391 -7.09 -22.031 1 94.69 76 LEU A N 1
ATOM 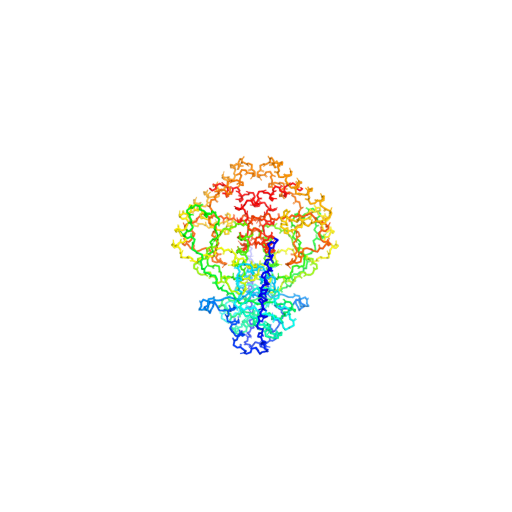562 C CA . LEU A 1 76 ? -20.625 -6.348 -22.219 1 94.69 76 LEU A CA 1
ATOM 563 C C . LEU A 1 76 ? -21.203 -6.609 -23.609 1 94.69 76 LEU A C 1
ATOM 565 O O . LEU A 1 76 ? -20.469 -6.938 -24.547 1 94.69 76 LEU A O 1
ATOM 569 N N . ASP A 1 77 ? -22.469 -6.328 -23.641 1 90.81 77 ASP A N 1
ATOM 570 C CA . ASP A 1 77 ? -23.141 -6.465 -24.922 1 90.81 77 ASP A CA 1
ATOM 571 C C . ASP A 1 77 ? -22.469 -5.605 -26 1 90.81 77 ASP A C 1
ATOM 573 O O . ASP A 1 77 ? -22.109 -4.461 -25.734 1 90.81 77 ASP A O 1
ATOM 577 N N . GLY A 1 78 ? -22.312 -6.207 -27.219 1 81.94 78 GLY A N 1
ATOM 578 C CA . GLY A 1 78 ? -21.734 -5.453 -28.312 1 81.94 78 GLY A CA 1
ATOM 579 C C . GLY A 1 78 ? -20.219 -5.559 -28.375 1 81.94 78 GLY A C 1
ATOM 580 O O . GLY A 1 78 ? -19.609 -5.137 -29.359 1 81.94 78 GLY A O 1
ATOM 581 N N . ALA A 1 79 ? -19.641 -6.059 -27.312 1 79.88 79 ALA A N 1
ATOM 582 C CA . ALA A 1 79 ? -18.188 -6.207 -27.312 1 79.88 79 ALA A CA 1
ATOM 583 C C . ALA A 1 79 ? -17.766 -7.336 -28.25 1 79.88 79 ALA A C 1
ATOM 585 O O . ALA A 1 79 ? -18.484 -8.312 -28.438 1 79.88 79 ALA A O 1
ATOM 586 N N . ALA A 1 80 ? -16.672 -7.184 -29.062 1 69.69 80 ALA A N 1
ATOM 587 C CA . ALA A 1 80 ? -16.125 -8.227 -29.922 1 69.69 80 ALA A CA 1
ATOM 588 C C . ALA A 1 80 ? -15.328 -9.242 -29.109 1 69.69 80 ALA A C 1
ATOM 590 O O . ALA A 1 80 ? -14.211 -8.961 -28.672 1 69.69 80 ALA A O 1
ATOM 591 N N . LEU A 1 81 ? -15.875 -10.375 -28.609 1 68.5 81 LEU A N 1
ATOM 592 C CA . LEU A 1 81 ? -15.242 -11.367 -27.75 1 68.5 81 LEU A CA 1
ATOM 593 C C . LEU A 1 81 ? -14.359 -12.312 -28.562 1 68.5 81 LEU A C 1
ATOM 595 O O . LEU A 1 81 ? -13.422 -12.898 -28.031 1 68.5 81 LEU A O 1
ATOM 599 N N . SER A 1 82 ? -14.703 -12.781 -29.891 1 55.56 82 SER A N 1
ATOM 600 C CA . SER A 1 82 ? -14.188 -13.93 -30.625 1 55.56 82 SER A CA 1
ATOM 601 C C . SER A 1 82 ? -12.672 -13.828 -30.812 1 55.56 82 SER A C 1
ATOM 603 O O . SER A 1 82 ? -11.969 -14.844 -30.797 1 55.56 82 SER A O 1
ATOM 605 N N . ASP A 1 83 ? -12.273 -12.789 -31.156 1 57.72 83 ASP A N 1
ATOM 606 C CA . ASP A 1 83 ? -10.898 -12.75 -31.625 1 57.72 83 ASP A CA 1
ATOM 607 C C . ASP A 1 83 ? -9.93 -12.508 -30.469 1 57.72 83 ASP A C 1
ATOM 609 O O . ASP A 1 83 ? -8.742 -12.273 -30.688 1 57.72 83 ASP A O 1
A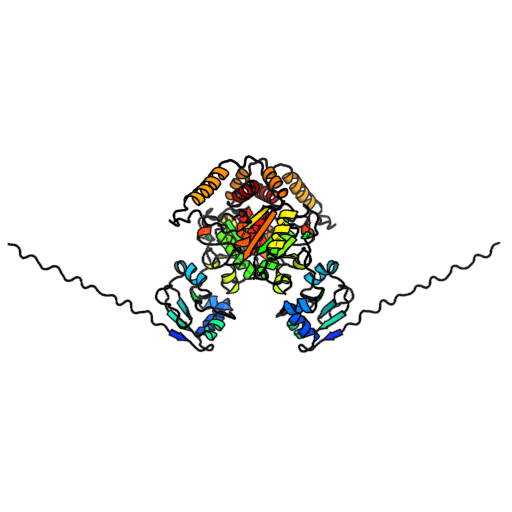TOM 613 N N . SER A 1 84 ? -10.555 -12.898 -29.297 1 71.31 84 SER A N 1
ATOM 614 C CA . SER A 1 84 ? -9.82 -12.398 -28.141 1 71.31 84 SER A CA 1
ATOM 615 C C . SER A 1 84 ? -9.219 -13.547 -27.344 1 71.31 84 SER A C 1
ATOM 617 O O . SER A 1 84 ? -8.789 -14.555 -27.906 1 71.31 84 SER A O 1
ATOM 619 N N . VAL A 1 85 ? -9.305 -13.75 -26.078 1 86.69 85 VAL A N 1
ATOM 620 C CA . VAL A 1 85 ? -8.781 -14.664 -25.062 1 86.69 85 VAL A CA 1
ATOM 621 C C . VAL A 1 85 ? -9.516 -16 -25.156 1 86.69 85 VAL A C 1
ATOM 623 O O . VAL A 1 85 ? -10.75 -16.047 -25.125 1 86.69 85 VAL A O 1
ATOM 626 N N . PRO A 1 86 ? -8.836 -17.156 -25.609 1 91.88 86 PRO A N 1
ATOM 627 C CA . PRO A 1 86 ? -9.492 -18.469 -25.656 1 91.88 86 PRO A CA 1
ATOM 628 C C . PRO A 1 86 ? -10.281 -18.766 -24.375 1 91.88 86 PRO A C 1
ATOM 630 O O . PRO A 1 86 ? -9.781 -18.578 -23.266 1 91.88 86 PRO A O 1
ATOM 633 N N . SER A 1 87 ? -11.5 -19.234 -24.594 1 93.5 87 SER A N 1
ATOM 634 C CA . SER A 1 87 ? -12.391 -19.531 -23.469 1 93.5 87 SER A CA 1
ATOM 635 C C . SER A 1 87 ? -13.32 -20.703 -23.797 1 93.5 87 SER A C 1
ATOM 637 O O . SER A 1 87 ? -13.656 -20.922 -24.953 1 93.5 87 SER A O 1
ATOM 639 N N . GLN A 1 88 ? -13.703 -21.469 -22.812 1 93.31 88 GLN A N 1
ATOM 640 C CA . GLN A 1 88 ? -14.648 -22.562 -23 1 93.31 88 GLN A CA 1
ATOM 641 C C . GLN A 1 88 ? -16.062 -22.031 -23.281 1 93.31 88 GLN A C 1
ATOM 643 O O . GLN A 1 88 ? -16.812 -22.641 -24.031 1 93.31 88 GLN A O 1
ATOM 648 N N . ARG A 1 89 ? -16.375 -20.922 -22.641 1 92.88 89 ARG A N 1
ATOM 649 C CA . ARG A 1 89 ? -17.656 -20.266 -22.828 1 92.88 89 ARG A CA 1
ATOM 650 C C . ARG A 1 89 ? -17.484 -18.766 -23.016 1 92.88 89 ARG A C 1
ATOM 652 O O . ARG A 1 89 ? -16.641 -18.141 -22.359 1 92.88 89 ARG A O 1
ATOM 659 N N . TYR A 1 90 ? -18.25 -18.297 -23.891 1 93.75 90 TYR A N 1
ATOM 660 C CA . TYR A 1 90 ? -18.328 -16.859 -24.109 1 93.75 90 TYR A CA 1
ATOM 661 C C . TYR A 1 90 ? -19.688 -16.328 -23.719 1 93.75 90 TYR A C 1
ATOM 663 O O . TYR A 1 90 ? -20.719 -16.859 -24.125 1 93.75 90 TYR A O 1
ATOM 671 N N . VAL A 1 91 ? -19.656 -15.281 -22.906 1 95.19 91 VAL A N 1
ATOM 672 C CA . VAL A 1 91 ? -20.906 -14.758 -22.375 1 95.19 91 VAL A CA 1
ATOM 673 C C . VAL A 1 91 ? -20.969 -13.242 -22.594 1 95.19 91 VAL A C 1
ATOM 675 O O . VAL A 1 91 ? -19.984 -12.539 -22.359 1 95.19 91 VAL A O 1
ATOM 678 N N . THR A 1 92 ? -22.047 -12.734 -23.062 1 95.19 92 THR A N 1
ATOM 679 C CA . THR A 1 92 ? -22.297 -11.297 -23.094 1 95.19 92 THR A CA 1
ATOM 680 C C . THR A 1 92 ? -23.375 -10.914 -22.078 1 95.19 92 THR A C 1
ATOM 682 O O . THR A 1 92 ? -24.328 -11.672 -21.859 1 95.19 92 THR A O 1
ATOM 685 N N . VAL A 1 93 ? -23.188 -9.734 -21.484 1 96.69 93 VAL A N 1
ATOM 686 C CA . VAL A 1 93 ? -24.109 -9.352 -20.422 1 96.69 93 VAL A CA 1
ATOM 687 C C . VAL A 1 93 ? -24.469 -7.875 -20.547 1 96.69 93 VAL A C 1
ATOM 689 O O . VAL A 1 93 ? -23.781 -7.121 -21.234 1 96.69 93 VAL A O 1
ATOM 692 N N . THR A 1 94 ? -25.594 -7.504 -19.859 1 96 94 THR A N 1
ATOM 693 C CA . THR A 1 94 ? -26 -6.105 -19.766 1 96 94 THR A CA 1
ATOM 694 C C . THR A 1 94 ? -25.172 -5.359 -18.734 1 96 94 THR A C 1
ATOM 696 O O . THR A 1 94 ? -24.531 -5.98 -17.891 1 96 94 THR A O 1
ATOM 699 N N . PRO A 1 95 ? -25.188 -4.02 -18.766 1 95.69 95 PRO A N 1
ATOM 700 C CA . PRO A 1 95 ? -24.391 -3.227 -17.812 1 95.69 95 PRO A CA 1
ATOM 701 C C . PRO A 1 95 ? -24.781 -3.488 -16.359 1 95.69 95 PRO A C 1
ATOM 703 O O . PRO A 1 95 ? -23.891 -3.684 -15.516 1 95.69 95 PRO A O 1
ATOM 706 N N . PRO A 1 96 ? -26.047 -3.639 -16.047 1 96.38 96 PRO A N 1
ATOM 707 C CA . PRO A 1 96 ? -26.391 -3.938 -14.656 1 96.38 96 PRO A CA 1
ATOM 708 C C . PRO A 1 96 ? -25.844 -5.285 -14.188 1 96.38 96 PRO A C 1
ATOM 710 O O . PRO A 1 96 ? -25.391 -5.414 -13.047 1 96.38 96 PRO A O 1
ATOM 713 N N . VAL A 1 97 ? -25.859 -6.238 -15.086 1 97.44 97 VAL A N 1
ATOM 714 C CA . VAL A 1 97 ? -25.344 -7.562 -14.758 1 97.44 97 VAL A CA 1
ATOM 715 C C . VAL A 1 97 ? -23.828 -7.496 -14.547 1 97.44 97 VAL A C 1
ATOM 717 O O . VAL A 1 97 ? -23.312 -8.062 -13.578 1 97.44 97 VAL A O 1
ATOM 720 N N . MET A 1 98 ? -23.156 -6.801 -15.414 1 97 98 MET A N 1
ATOM 721 C CA . MET A 1 98 ? -21.719 -6.648 -15.273 1 97 98 MET A CA 1
ATOM 722 C C . MET A 1 98 ? -21.359 -5.969 -13.953 1 97 98 MET A C 1
ATOM 724 O O . MET A 1 98 ? -20.438 -6.398 -13.258 1 97 98 MET A O 1
ATOM 728 N N . GLN A 1 99 ? -22.047 -4.98 -13.609 1 96.69 99 GLN A N 1
ATOM 729 C CA . GLN A 1 99 ? -21.828 -4.258 -12.359 1 96.69 99 GLN A CA 1
ATOM 730 C C . GLN A 1 99 ? -22.016 -5.168 -11.156 1 96.69 99 GLN A C 1
ATOM 732 O O . GLN A 1 99 ? -21.203 -5.152 -10.227 1 96.69 99 GLN A O 1
ATOM 737 N N . LYS A 1 100 ? -22.984 -5.93 -11.195 1 96.44 100 LYS A N 1
ATOM 738 C CA . LYS A 1 100 ? -23.266 -6.84 -10.086 1 96.44 100 LYS A CA 1
ATOM 739 C C . LYS A 1 100 ? -22.172 -7.891 -9.938 1 96.44 100 LYS A C 1
ATOM 741 O O . LYS A 1 100 ? -21.688 -8.133 -8.836 1 96.44 100 LYS A O 1
ATOM 746 N N . LEU A 1 101 ? -21.828 -8.484 -11.055 1 95.69 101 LEU A N 1
ATOM 747 C CA . LEU A 1 101 ? -20.891 -9.594 -10.93 1 95.69 101 LEU A CA 1
ATOM 748 C C . LEU A 1 101 ? -19.5 -9.094 -10.594 1 95.69 101 LEU A C 1
ATOM 750 O O . LEU A 1 101 ? -18.719 -9.805 -9.961 1 95.69 101 LEU A O 1
ATOM 754 N N . THR A 1 102 ? -19.156 -7.848 -10.961 1 94.88 102 THR A N 1
ATOM 755 C CA . THR A 1 102 ? -17.812 -7.324 -10.688 1 94.88 102 THR A CA 1
ATOM 756 C C . THR A 1 102 ? -17.797 -6.555 -9.375 1 94.88 102 THR A C 1
ATOM 758 O O . THR A 1 102 ? -16.719 -6.32 -8.805 1 94.88 102 THR A O 1
ATOM 761 N N . GLY A 1 103 ? -18.875 -6.098 -8.969 1 93 103 GLY A N 1
ATOM 762 C CA . GLY A 1 103 ? -18.922 -5.277 -7.773 1 93 103 GLY A CA 1
ATOM 763 C C . GLY A 1 103 ? -18.531 -3.834 -8.016 1 93 103 GLY A C 1
ATOM 764 O O . GLY A 1 103 ? -18.266 -3.088 -7.07 1 93 103 GLY A O 1
ATOM 765 N N . LEU A 1 104 ? -18.484 -3.434 -9.266 1 91.19 104 LEU A N 1
ATOM 766 C CA . LEU A 1 104 ? -18.078 -2.08 -9.609 1 91.19 104 LEU A CA 1
ATOM 767 C C . LEU A 1 104 ? -19.297 -1.181 -9.828 1 91.19 104 LEU A C 1
ATOM 769 O O . LEU A 1 104 ? -20.328 -1.64 -10.305 1 91.19 104 LEU A O 1
ATOM 773 N N . GLY A 1 105 ? -19.156 0.049 -9.469 1 87 105 GLY A N 1
ATOM 774 C CA . GLY A 1 105 ? -20.234 0.998 -9.695 1 87 105 GLY A CA 1
ATOM 775 C C . GLY A 1 105 ? -20.406 1.376 -11.156 1 87 105 GLY A C 1
ATOM 776 O O . GLY A 1 105 ? -21.516 1.655 -11.609 1 87 105 GLY A O 1
ATOM 777 N N . THR A 1 106 ? -19.328 1.452 -11.828 1 87.75 106 THR A N 1
ATOM 778 C CA . THR A 1 106 ? -19.312 1.775 -13.25 1 87.75 106 THR A CA 1
ATOM 779 C C . THR A 1 106 ? -18.359 0.851 -14.008 1 87.75 106 THR A C 1
ATOM 781 O O . THR A 1 106 ? -17.297 0.504 -13.508 1 87.75 106 THR A O 1
ATOM 784 N N . CYS A 1 107 ? -18.891 0.487 -15.195 1 91.19 107 CYS A N 1
ATOM 785 C CA . CYS A 1 107 ? -18.062 -0.382 -16.031 1 91.19 107 CYS A CA 1
ATOM 786 C C . CYS A 1 107 ? -17.859 0.226 -17.406 1 91.19 107 CYS A C 1
ATOM 788 O O . CYS A 1 107 ? -18.828 0.558 -18.109 1 91.19 107 CYS A O 1
ATOM 790 N N . PRO A 1 108 ? -16.641 0.332 -17.766 1 89.31 108 PRO A N 1
ATOM 791 C CA . PRO A 1 108 ? -16.406 0.801 -19.125 1 89.31 108 PRO A CA 1
ATOM 792 C C . PRO A 1 108 ? -16.875 -0.196 -20.188 1 89.31 108 PRO A C 1
ATOM 794 O O . PRO A 1 108 ? -17.016 -1.387 -19.891 1 89.31 108 PRO A 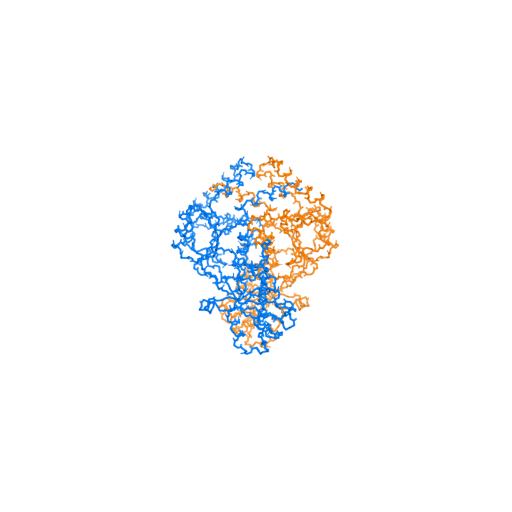O 1
ATOM 797 N N . PRO A 1 109 ? -17.078 0.274 -21.375 1 89.56 109 PRO A N 1
ATOM 798 C CA . PRO A 1 109 ? -17.562 -0.604 -22.438 1 89.56 109 PRO A CA 1
ATOM 799 C C . PRO A 1 109 ? -16.609 -1.751 -22.75 1 89.56 109 PRO A C 1
ATOM 801 O O . PRO A 1 109 ? -17.031 -2.811 -23.219 1 89.56 109 PRO A O 1
ATOM 804 N N . SER A 1 110 ? -15.375 -1.578 -22.531 1 90.88 110 SER A N 1
ATOM 805 C CA . SER A 1 110 ? -14.375 -2.586 -22.859 1 90.88 110 SER A CA 1
ATOM 806 C C . SER A 1 110 ? -14.164 -3.553 -21.703 1 90.88 110 SER A C 1
ATOM 808 O O . SER A 1 110 ? -13.266 -4.398 -21.75 1 90.88 110 SER A O 1
ATOM 810 N N . MET A 1 111 ? -15.039 -3.49 -20.734 1 93.25 111 MET A N 1
ATOM 811 C CA . MET A 1 111 ? -14.883 -4.305 -19.531 1 93.25 111 MET A CA 1
ATOM 812 C C . MET A 1 111 ? -14.953 -5.793 -19.859 1 93.25 111 MET A C 1
ATOM 814 O O . MET A 1 111 ? -15.773 -6.207 -20.688 1 93.25 111 MET A O 1
ATOM 818 N N . LEU A 1 112 ? -14.047 -6.562 -19.25 1 94.38 112 LEU A N 1
ATOM 819 C CA . LEU A 1 112 ? -14.055 -8.023 -19.328 1 94.38 112 LEU A CA 1
ATOM 820 C C . LEU A 1 112 ? -13.977 -8.641 -17.938 1 94.38 112 LEU A C 1
ATOM 822 O O . LEU A 1 112 ? -13.375 -8.062 -17.031 1 94.38 112 LEU A O 1
ATOM 826 N N . ALA A 1 113 ? -14.602 -9.703 -17.766 1 96.5 113 ALA A N 1
ATOM 827 C CA . ALA A 1 113 ? -14.43 -10.602 -16.609 1 96.5 113 ALA A CA 1
ATOM 828 C C . ALA A 1 113 ? -14.203 -12.039 -17.062 1 96.5 113 ALA A C 1
ATOM 830 O O . ALA A 1 113 ? -14.633 -12.422 -18.156 1 96.5 113 ALA A O 1
ATOM 831 N N . ALA A 1 114 ? -13.516 -12.805 -16.281 1 96.62 114 ALA A N 1
ATOM 832 C CA . ALA A 1 114 ? -13.234 -14.188 -16.672 1 96.62 114 ALA A CA 1
ATOM 833 C C . ALA A 1 114 ? -13.195 -15.102 -15.445 1 96.62 114 ALA A C 1
ATOM 835 O O . ALA A 1 114 ? -12.633 -14.742 -14.414 1 96.62 114 ALA A O 1
ATOM 836 N N . GLU A 1 115 ? -13.875 -16.141 -15.586 1 97.81 115 GLU A N 1
ATOM 837 C CA . GLU A 1 115 ? -13.695 -17.234 -14.625 1 97.81 115 GLU A CA 1
ATOM 838 C C . GLU A 1 115 ? -12.508 -18.109 -15.016 1 97.81 115 GLU A C 1
ATOM 840 O O . GLU A 1 115 ? -12.406 -18.562 -16.156 1 97.81 115 GLU A O 1
ATOM 845 N N . VAL A 1 116 ? -11.664 -18.375 -14.055 1 97.94 116 VAL A N 1
ATOM 846 C CA . VAL A 1 116 ? -10.461 -19.156 -14.328 1 97.94 116 VAL A CA 1
ATOM 847 C C . VAL A 1 116 ? -10.312 -20.266 -13.273 1 97.94 116 VAL A C 1
ATOM 849 O O . VAL A 1 116 ? -10.969 -20.219 -12.234 1 97.94 116 VAL A O 1
ATOM 852 N N . ALA A 1 117 ? -9.445 -21.219 -13.648 1 97.38 117 ALA A N 1
ATOM 853 C CA . ALA A 1 117 ? -9.133 -22.266 -12.68 1 97.38 117 ALA A CA 1
ATOM 854 C C . ALA A 1 117 ? -8.352 -21.688 -11.492 1 97.38 117 ALA A C 1
ATOM 856 O O . ALA A 1 117 ? -7.457 -20.859 -11.672 1 97.38 117 ALA A O 1
ATOM 857 N N . LEU A 1 118 ? -8.734 -22.078 -10.305 1 97.06 118 LEU A N 1
ATOM 858 C CA . LEU A 1 118 ? -8 -21.672 -9.109 1 97.06 118 LEU A CA 1
ATOM 859 C C . LEU A 1 118 ? -6.641 -22.359 -9.055 1 97.06 118 LEU A C 1
ATOM 861 O O . LEU A 1 118 ? -6.555 -23.594 -9.133 1 97.06 118 LEU A O 1
ATOM 865 N N . PRO A 1 119 ? -5.59 -21.609 -8.969 1 95.44 119 PRO A N 1
ATOM 866 C CA . PRO A 1 119 ? -4.273 -22.25 -8.883 1 95.44 119 PRO A CA 1
ATOM 867 C C . PRO A 1 119 ? -4.109 -23.109 -7.633 1 95.44 119 PRO A C 1
ATOM 869 O O . PRO A 1 119 ? -4.609 -22.75 -6.566 1 95.44 119 PRO A O 1
ATOM 872 N N . GLN A 1 120 ? -3.393 -24.172 -7.793 1 94.31 120 GLN A N 1
ATOM 873 C CA . GLN A 1 120 ? -3.027 -24.984 -6.637 1 94.31 120 GLN A CA 1
ATOM 874 C C . G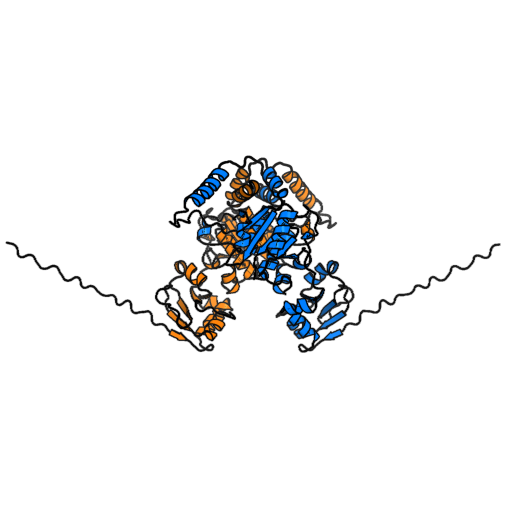LN A 1 120 ? -1.875 -24.359 -5.863 1 94.31 120 GLN A C 1
ATOM 876 O O . GLN A 1 120 ? -0.992 -23.719 -6.453 1 94.31 120 GLN A O 1
ATOM 881 N N . PRO A 1 121 ? -1.925 -24.531 -4.535 1 95.44 121 PRO A N 1
ATOM 882 C CA . PRO A 1 121 ? -0.77 -24.047 -3.771 1 95.44 121 PRO A CA 1
ATOM 883 C C . PRO A 1 121 ? 0.546 -24.656 -4.25 1 95.44 121 PRO A C 1
ATOM 885 O O . PRO A 1 121 ? 0.594 -25.844 -4.594 1 95.44 121 PRO A O 1
ATOM 888 N N . ALA A 1 122 ? 1.53 -23.859 -4.305 1 96.5 122 ALA A N 1
ATOM 889 C CA . ALA A 1 122 ? 2.84 -24.328 -4.738 1 96.5 122 ALA A CA 1
ATOM 890 C C . ALA A 1 122 ? 3.443 -25.281 -3.703 1 96.5 122 ALA A C 1
ATOM 892 O O . ALA A 1 122 ? 3.324 -25.047 -2.498 1 96.5 122 ALA A O 1
ATOM 893 N N . ASP A 1 123 ? 4.039 -26.312 -4.18 1 95.69 123 ASP A N 1
ATOM 894 C CA . ASP A 1 123 ? 4.812 -27.203 -3.316 1 95.69 123 ASP A CA 1
ATOM 895 C C . ASP A 1 123 ? 6.293 -26.844 -3.342 1 95.69 123 ASP A C 1
ATOM 897 O O . ASP A 1 123 ? 7.074 -27.453 -4.078 1 95.69 123 ASP A O 1
ATOM 901 N N . LEU A 1 124 ? 6.641 -25.969 -2.486 1 95.62 124 LEU A N 1
ATOM 902 C CA . LEU A 1 124 ? 7.996 -25.422 -2.5 1 95.62 124 LEU A CA 1
ATOM 903 C C . LEU A 1 124 ? 8.984 -26.422 -1.913 1 95.62 124 LEU A C 1
ATOM 905 O O . LEU A 1 124 ? 10.195 -26.297 -2.121 1 95.62 124 LEU A O 1
ATOM 909 N N . LEU A 1 125 ? 8.516 -27.344 -1.179 1 92.88 125 LEU A N 1
ATOM 910 C CA . LEU A 1 125 ? 9.383 -28.359 -0.583 1 92.88 125 LEU A CA 1
ATOM 911 C C . LEU A 1 125 ? 9.906 -29.312 -1.645 1 92.88 125 LEU A C 1
ATOM 913 O O . LEU A 1 125 ? 10.883 -30.031 -1.416 1 92.88 125 LEU A O 1
ATOM 917 N N . ARG A 1 126 ? 9.289 -29.297 -2.789 1 92.69 126 ARG A N 1
ATOM 918 C CA . ARG A 1 126 ? 9.719 -30.172 -3.883 1 92.69 126 ARG A CA 1
ATOM 919 C C . ARG A 1 126 ? 10.789 -29.484 -4.734 1 92.69 126 ARG A C 1
ATOM 921 O O . ARG A 1 126 ? 11.43 -30.141 -5.562 1 92.69 126 ARG A O 1
ATOM 928 N N . THR A 1 127 ? 10.914 -28.203 -4.52 1 92.56 127 THR A N 1
ATOM 929 C CA . THR A 1 127 ? 11.977 -27.484 -5.223 1 92.56 127 THR A CA 1
ATOM 930 C C . THR A 1 127 ? 13.352 -28 -4.793 1 92.56 127 THR A C 1
ATOM 932 O O . THR A 1 127 ? 13.602 -28.188 -3.604 1 92.56 127 THR A O 1
ATOM 935 N N . PRO A 1 128 ? 14.195 -28.219 -5.781 1 92.25 128 PRO A N 1
ATOM 936 C CA . PRO A 1 128 ? 15.531 -28.703 -5.414 1 92.25 128 PRO A CA 1
ATOM 937 C C . PRO A 1 128 ? 16.219 -27.797 -4.398 1 92.25 128 PRO A C 1
ATOM 939 O O . PRO A 1 128 ? 16.094 -26.578 -4.461 1 92.25 128 PRO A O 1
ATOM 942 N N . ARG A 1 129 ? 17 -28.438 -3.598 1 88.75 129 ARG A N 1
ATOM 943 C CA . ARG A 1 129 ? 17.672 -27.75 -2.492 1 88.75 129 ARG A CA 1
ATOM 944 C C . ARG A 1 129 ? 18.562 -26.625 -3.004 1 88.75 129 ARG A C 1
ATOM 946 O O . ARG A 1 129 ? 19.25 -26.781 -4.012 1 88.75 129 ARG A O 1
ATOM 953 N N . GLY A 1 130 ? 18.438 -25.547 -2.322 1 87.25 130 GLY A N 1
ATOM 954 C CA . GLY A 1 130 ? 19.328 -24.438 -2.627 1 87.25 130 GLY A CA 1
ATOM 955 C C . GLY A 1 130 ? 18.844 -23.578 -3.787 1 87.25 130 GLY A C 1
ATOM 956 O O . GLY A 1 130 ? 19.438 -22.562 -4.105 1 87.25 130 GLY A O 1
ATOM 957 N N . GLN A 1 131 ? 17.734 -23.938 -4.359 1 91.44 131 GLN A N 1
ATOM 958 C CA . GLN A 1 131 ? 17.281 -23.219 -5.547 1 91.44 131 GLN A CA 1
ATOM 959 C C . GLN A 1 131 ? 16.469 -21.984 -5.16 1 91.44 131 GLN A C 1
ATOM 961 O O . GLN A 1 131 ? 16.391 -21.016 -5.93 1 91.44 131 GLN A O 1
ATOM 966 N N . LEU A 1 132 ? 15.891 -22.078 -4.035 1 94.69 132 LEU A N 1
ATOM 967 C CA . LEU A 1 132 ? 15.172 -20.906 -3.537 1 94.69 132 LEU A CA 1
ATOM 968 C C . LEU A 1 132 ? 16.094 -20.016 -2.705 1 94.69 132 LEU A C 1
ATOM 970 O O . LEU A 1 132 ? 16.656 -20.469 -1.711 1 94.69 132 LEU A O 1
ATOM 974 N N . THR A 1 133 ? 16.203 -18.75 -3.176 1 95.56 133 THR A N 1
ATOM 975 C CA . THR A 1 133 ? 17.094 -17.844 -2.459 1 95.56 133 THR A CA 1
ATOM 976 C C . THR A 1 133 ? 16.344 -16.578 -2.023 1 95.56 133 THR A C 1
ATOM 978 O O . THR A 1 133 ? 16.859 -15.805 -1.211 1 95.56 133 THR A O 1
ATOM 981 N N . ARG A 1 134 ? 15.156 -16.375 -2.555 1 96.12 134 ARG A N 1
ATOM 982 C CA . ARG A 1 134 ? 14.328 -15.219 -2.242 1 96.12 134 ARG A CA 1
ATOM 983 C C . ARG A 1 134 ? 12.891 -15.633 -1.963 1 96.12 134 ARG A C 1
ATOM 985 O O . ARG A 1 134 ? 12.094 -15.797 -2.891 1 96.12 134 ARG A O 1
ATOM 992 N N . VAL A 1 135 ? 12.617 -15.719 -0.718 1 98.06 135 VAL A N 1
ATOM 993 C CA . VAL A 1 135 ? 11.281 -16.156 -0.325 1 98.06 135 VAL A CA 1
ATOM 994 C C . VAL A 1 135 ? 10.656 -15.141 0.629 1 98.06 135 VAL A C 1
ATOM 996 O O . VAL A 1 135 ? 11.32 -14.664 1.553 1 98.06 135 VAL A O 1
ATOM 999 N N . LEU A 1 136 ? 9.445 -14.742 0.38 1 98.69 136 LEU A N 1
ATOM 1000 C CA . LEU A 1 136 ? 8.664 -13.898 1.275 1 98.69 136 LEU A CA 1
ATOM 1001 C C . LEU A 1 136 ? 7.676 -14.727 2.088 1 98.69 136 LEU A C 1
ATOM 1003 O O . LEU A 1 136 ? 6.887 -15.484 1.524 1 98.69 136 LEU A O 1
ATOM 1007 N N . ALA A 1 137 ? 7.789 -14.648 3.373 1 98.88 137 ALA A N 1
ATOM 1008 C CA . ALA A 1 137 ? 6.828 -15.32 4.242 1 98.88 137 ALA A CA 1
ATOM 1009 C C . ALA A 1 137 ? 5.914 -14.312 4.938 1 98.88 137 ALA A C 1
ATOM 1011 O O . ALA A 1 137 ? 6.391 -13.375 5.578 1 98.88 137 ALA A O 1
ATOM 1012 N N . LEU A 1 138 ? 4.629 -14.516 4.785 1 98.75 138 LEU A N 1
ATOM 1013 C CA . LEU A 1 138 ? 3.631 -13.648 5.402 1 98.75 138 LEU A CA 1
ATOM 1014 C C . LEU A 1 138 ? 2.971 -14.336 6.59 1 98.75 138 LEU A C 1
ATOM 1016 O O . LEU A 1 138 ? 2.469 -15.453 6.461 1 98.75 138 LEU A O 1
ATOM 1020 N N . ASP A 1 139 ? 3.006 -13.703 7.688 1 98.38 139 ASP A N 1
ATOM 1021 C CA . ASP A 1 139 ? 2.504 -14.266 8.938 1 98.38 139 ASP A CA 1
ATOM 1022 C C . ASP A 1 139 ? 1.265 -13.516 9.422 1 98.38 139 ASP A C 1
ATOM 1024 O O . ASP A 1 139 ? 1.368 -12.578 10.219 1 98.38 139 ASP A O 1
ATOM 1028 N N . GLY A 1 140 ? 0.118 -13.977 8.961 1 97.19 140 GLY A N 1
ATOM 1029 C CA . GLY A 1 140 ? -1.137 -13.453 9.477 1 97.19 140 GLY A CA 1
ATOM 1030 C C . GLY A 1 140 ? -1.552 -12.148 8.812 1 97.19 140 GLY A C 1
ATOM 1031 O O . GLY A 1 140 ? -2.199 -11.312 9.445 1 97.19 140 GLY A O 1
ATOM 1032 N N . ILE A 1 141 ? -1.144 -11.875 7.598 1 97.62 141 ILE A N 1
ATOM 1033 C CA . ILE A 1 141 ? -1.592 -10.695 6.871 1 97.62 141 ILE A CA 1
ATOM 1034 C C . ILE A 1 141 ? -3.076 -10.828 6.539 1 97.62 141 ILE A C 1
ATOM 1036 O O . ILE A 1 141 ? -3.469 -11.695 5.758 1 97.62 141 ILE A O 1
ATOM 1040 N N . GLN A 1 142 ? -3.861 -9.914 7.031 1 95.38 142 GLN A N 1
ATOM 1041 C CA . GLN A 1 142 ? -5.309 -10.07 6.922 1 95.38 142 GLN A CA 1
ATOM 1042 C C . GLN A 1 142 ? -5.887 -9.102 5.891 1 95.38 142 GLN A C 1
ATOM 1044 O O . GLN A 1 142 ? -6.984 -9.312 5.379 1 95.38 142 GLN A O 1
ATOM 1049 N N . ASP A 1 143 ? -5.215 -8.023 5.68 1 95.62 143 ASP A N 1
ATOM 1050 C CA . ASP A 1 143 ? -5.699 -7.059 4.695 1 95.62 143 ASP A CA 1
ATOM 1051 C C . ASP A 1 143 ? -5.359 -7.508 3.277 1 95.62 143 ASP A C 1
ATOM 1053 O O . ASP A 1 143 ? -4.184 -7.617 2.918 1 95.62 143 ASP A O 1
ATOM 1057 N N . ALA A 1 144 ? -6.34 -7.691 2.418 1 96.81 144 ALA A N 1
ATOM 1058 C CA . ALA A 1 144 ? -6.168 -8.219 1.067 1 96.81 144 ALA A CA 1
ATOM 1059 C C . ALA A 1 144 ? -5.383 -7.246 0.194 1 96.81 144 ALA A C 1
ATOM 1061 O O . ALA A 1 144 ? -4.629 -7.668 -0.687 1 96.81 144 ALA A O 1
ATOM 1062 N N . GLY A 1 145 ? -5.586 -5.973 0.392 1 96.88 145 GLY A N 1
ATOM 1063 C CA . GLY A 1 145 ? -4.805 -4.98 -0.332 1 96.88 145 GLY A CA 1
ATOM 1064 C C . GLY A 1 145 ? -3.316 -5.078 -0.057 1 96.88 145 GLY A C 1
ATOM 1065 O O . GLY A 1 145 ? -2.506 -5.035 -0.984 1 96.88 145 GLY A O 1
ATOM 1066 N N . ASN A 1 146 ? -3.002 -5.25 1.198 1 97.69 146 ASN A N 1
ATOM 1067 C CA . ASN A 1 146 ? -1.604 -5.406 1.582 1 97.69 146 ASN A CA 1
ATOM 1068 C C . ASN A 1 146 ? -1.009 -6.691 1.012 1 97.69 146 ASN A C 1
ATOM 1070 O O . ASN A 1 146 ? 0.096 -6.68 0.466 1 97.69 146 ASN A O 1
ATOM 1074 N N . LEU A 1 147 ? -1.753 -7.766 1.15 1 98.31 147 LEU A N 1
ATOM 1075 C CA . LEU A 1 147 ? -1.267 -9.039 0.63 1 98.31 147 LEU A CA 1
ATOM 1076 C C . LEU A 1 147 ? -1.008 -8.945 -0.87 1 98.31 147 LEU A C 1
ATOM 1078 O O . LEU A 1 147 ? 0.054 -9.359 -1.347 1 98.31 147 LEU A O 1
ATOM 1082 N N . GLY A 1 148 ? -1.982 -8.406 -1.585 1 98.25 148 GLY A N 1
ATOM 1083 C CA . GLY A 1 148 ? -1.81 -8.234 -3.02 1 98.25 148 GLY A CA 1
ATOM 1084 C C . GLY A 1 148 ? -0.617 -7.371 -3.381 1 98.25 148 GLY A C 1
ATOM 1085 O O . GLY A 1 148 ? 0.165 -7.723 -4.266 1 98.25 148 GLY A O 1
ATOM 1086 N N . THR A 1 149 ? -0.465 -6.273 -2.686 1 97.88 149 THR A N 1
ATOM 1087 C CA . THR A 1 149 ? 0.625 -5.34 -2.953 1 97.88 149 THR A CA 1
ATOM 1088 C C . THR A 1 149 ? 1.976 -5.988 -2.656 1 97.88 149 THR A C 1
ATOM 1090 O O . THR A 1 149 ? 2.943 -5.781 -3.391 1 97.88 149 THR A O 1
ATOM 1093 N N . LEU A 1 150 ? 2.014 -6.766 -1.622 1 98.5 150 LEU A N 1
ATOM 1094 C CA . LEU A 1 150 ? 3.238 -7.477 -1.273 1 98.5 150 LEU A CA 1
ATOM 1095 C C . LEU A 1 150 ? 3.609 -8.484 -2.357 1 98.5 150 LEU A C 1
ATOM 1097 O O . LEU A 1 150 ? 4.773 -8.578 -2.752 1 98.5 150 LEU A O 1
ATOM 1101 N N . CYS A 1 151 ? 2.656 -9.211 -2.881 1 98.06 151 CYS A N 1
ATOM 1102 C CA . CYS A 1 151 ? 2.902 -10.156 -3.971 1 98.06 151 CYS A CA 1
ATOM 1103 C C . CYS A 1 151 ? 3.373 -9.422 -5.223 1 98.06 151 CYS A C 1
ATOM 1105 O O . CYS A 1 151 ? 4.293 -9.883 -5.906 1 98.06 151 CYS A O 1
ATOM 1107 N N . ARG A 1 152 ? 2.699 -8.273 -5.438 1 96.5 152 ARG A N 1
ATOM 1108 C CA . ARG A 1 152 ? 3.084 -7.461 -6.59 1 96.5 152 ARG A CA 1
ATOM 1109 C C . ARG A 1 152 ? 4.535 -7.008 -6.48 1 96.5 152 ARG A C 1
ATOM 1111 O O . ARG A 1 152 ? 5.293 -7.102 -7.449 1 96.5 152 ARG A O 1
ATOM 1118 N N . SER A 1 153 ? 4.91 -6.57 -5.348 1 96.5 153 SER A N 1
ATOM 1119 C CA . SER A 1 153 ? 6.285 -6.137 -5.105 1 96.5 153 SER A CA 1
ATOM 1120 C C . SER A 1 153 ? 7.262 -7.305 -5.219 1 96.5 153 SER A C 1
ATOM 1122 O O . SER A 1 153 ? 8.344 -7.168 -5.793 1 96.5 153 SER A O 1
ATOM 1124 N N . ALA A 1 154 ? 6.895 -8.453 -4.668 1 96.69 154 ALA A N 1
ATOM 1125 C CA . ALA A 1 154 ? 7.746 -9.641 -4.727 1 96.69 154 ALA A CA 1
ATOM 1126 C C . ALA A 1 154 ? 8.039 -10.023 -6.176 1 96.69 154 ALA A C 1
ATOM 1128 O O . ALA A 1 154 ? 9.203 -10.234 -6.543 1 96.69 154 ALA A O 1
ATOM 1129 N N . LEU A 1 155 ? 7.008 -10.031 -6.949 1 95.38 155 LEU A N 1
ATOM 1130 C CA . LEU A 1 155 ? 7.18 -10.398 -8.352 1 95.38 155 LEU A CA 1
ATOM 1131 C C . LEU A 1 155 ? 8.047 -9.375 -9.078 1 95.38 155 LEU A C 1
ATOM 1133 O O . LEU A 1 155 ? 8.992 -9.734 -9.773 1 95.38 155 LEU A O 1
ATOM 1137 N N . ALA A 1 156 ? 7.719 -8.125 -8.914 1 92.38 156 ALA A N 1
ATOM 1138 C CA . ALA A 1 156 ? 8.406 -7.043 -9.609 1 92.38 156 ALA A CA 1
ATOM 1139 C C . ALA A 1 156 ? 9.891 -7.016 -9.25 1 92.38 156 ALA A C 1
ATOM 1141 O O . ALA A 1 156 ? 10.734 -6.68 -10.086 1 92.38 156 ALA A O 1
ATOM 1142 N N . LEU A 1 157 ? 10.203 -7.375 -8.016 1 92.06 157 LEU A N 1
ATOM 1143 C CA . LEU A 1 157 ? 11.57 -7.246 -7.527 1 92.06 157 LEU A CA 1
ATOM 1144 C C . LEU A 1 157 ? 12.32 -8.57 -7.641 1 92.06 157 LEU A C 1
ATOM 1146 O O . LEU A 1 157 ? 13.438 -8.703 -7.145 1 92.06 157 LEU A O 1
ATOM 1150 N N . GLY A 1 158 ? 11.68 -9.562 -8.172 1 91.25 158 GLY A N 1
ATOM 1151 C CA . GLY A 1 158 ? 12.359 -10.789 -8.547 1 91.25 158 GLY A CA 1
ATOM 1152 C C . GLY A 1 158 ? 12.359 -11.836 -7.445 1 91.25 158 GLY A C 1
ATOM 1153 O O . GLY A 1 158 ? 13.203 -12.727 -7.43 1 91.25 158 GLY A O 1
ATOM 1154 N N . TRP A 1 159 ? 11.516 -11.719 -6.52 1 94.81 159 TRP A N 1
ATOM 1155 C CA . TRP A 1 159 ? 11.391 -12.742 -5.492 1 94.81 159 TRP A CA 1
ATOM 1156 C C . TRP A 1 159 ? 10.695 -13.984 -6.043 1 94.81 159 TRP A C 1
ATOM 1158 O O . TRP A 1 159 ? 9.82 -13.883 -6.898 1 94.81 159 TRP A O 1
ATOM 1168 N N . GLN A 1 160 ? 11.102 -15.109 -5.535 1 95.38 160 GLN A N 1
ATOM 1169 C CA . GLN A 1 160 ? 10.828 -16.359 -6.238 1 95.38 160 GLN A CA 1
ATOM 1170 C C . GLN A 1 160 ? 9.516 -16.984 -5.77 1 95.38 160 GLN A C 1
ATOM 1172 O O . GLN A 1 160 ? 8.867 -17.719 -6.516 1 95.38 160 GLN A O 1
ATOM 1177 N N . ALA A 1 161 ? 9.18 -16.703 -4.492 1 97.5 161 ALA A N 1
ATOM 1178 C CA . ALA A 1 161 ? 7.977 -17.328 -3.955 1 97.5 161 ALA A CA 1
ATOM 1179 C C . ALA A 1 161 ? 7.457 -16.578 -2.736 1 97.5 161 ALA A C 1
ATOM 1181 O O . ALA A 1 161 ? 8.195 -15.82 -2.105 1 97.5 161 ALA A O 1
ATOM 1182 N N . VAL A 1 162 ? 6.16 -16.812 -2.477 1 98.56 162 VAL A N 1
ATOM 1183 C CA . VAL A 1 162 ? 5.516 -16.281 -1.279 1 98.56 162 VAL A CA 1
ATOM 1184 C C . VAL A 1 162 ? 4.895 -17.422 -0.476 1 98.56 162 VAL A C 1
ATOM 1186 O O . VAL A 1 162 ? 4.191 -18.266 -1.031 1 98.56 162 VAL A O 1
ATOM 1189 N N . VAL A 1 163 ? 5.219 -17.422 0.777 1 98.75 163 VAL A N 1
ATOM 1190 C CA . VAL A 1 163 ? 4.656 -18.391 1.702 1 98.75 163 VAL A CA 1
ATOM 1191 C C . VAL A 1 163 ? 3.607 -17.719 2.588 1 98.75 163 VAL A C 1
ATOM 1193 O O . VAL A 1 163 ? 3.898 -16.734 3.264 1 98.75 163 VAL A O 1
ATOM 1196 N N . LEU A 1 164 ? 2.436 -18.266 2.541 1 98.56 164 LEU A N 1
ATOM 1197 C CA . LEU A 1 164 ? 1.371 -17.812 3.426 1 98.56 164 LEU A CA 1
ATOM 1198 C C . LEU A 1 164 ? 1.272 -18.703 4.66 1 98.56 164 LEU A C 1
ATOM 1200 O O . LEU A 1 164 ? 0.89 -19.875 4.562 1 98.56 164 LEU A O 1
ATOM 1204 N N . LEU A 1 165 ? 1.638 -18.141 5.754 1 98.25 165 LEU A N 1
ATOM 1205 C CA . LEU A 1 165 ? 1.475 -18.844 7.023 1 98.25 165 LEU A CA 1
ATOM 1206 C C . LEU A 1 165 ? 0.052 -18.688 7.551 1 98.25 165 LEU A C 1
ATOM 1208 O O . LEU A 1 165 ? -0.748 -17.938 6.98 1 98.25 165 LEU A O 1
ATOM 1212 N N . PRO A 1 166 ? -0.327 -19.438 8.594 1 95.56 166 PRO A N 1
ATOM 1213 C CA . PRO A 1 166 ? -1.711 -19.406 9.07 1 95.56 166 PRO A CA 1
ATOM 1214 C C . PRO A 1 166 ? -2.188 -18 9.43 1 95.56 166 PRO A C 1
ATOM 1216 O O . PRO A 1 166 ? -1.423 -17.203 9.984 1 95.56 166 PRO A O 1
ATOM 1219 N N . GLY A 1 167 ? -3.441 -17.781 9.055 1 95.19 167 GLY A N 1
ATOM 1220 C CA . GLY A 1 167 ? -4.059 -16.531 9.438 1 95.19 167 GLY A CA 1
ATOM 1221 C C . GLY A 1 167 ? -4.078 -15.508 8.312 1 95.19 167 GLY A C 1
ATOM 1222 O O . GLY A 1 167 ? -4.73 -14.469 8.422 1 95.19 167 GLY A O 1
ATOM 1223 N N . CYS A 1 168 ? -3.41 -15.781 7.227 1 97.06 168 CYS A N 1
ATOM 1224 C CA . CYS A 1 168 ? -3.408 -14.867 6.094 1 97.06 168 CYS A CA 1
ATOM 1225 C C . CYS A 1 168 ? -4.734 -14.922 5.344 1 97.06 168 CYS A C 1
ATOM 1227 O O . CYS A 1 168 ? -5.398 -15.953 5.324 1 97.06 168 CYS A O 1
ATOM 1229 N N . CYS A 1 169 ? -5.094 -13.828 4.793 1 96.44 169 CYS A N 1
ATOM 1230 C CA . CYS A 1 169 ? -6.301 -13.805 3.975 1 96.44 169 CYS A CA 1
ATOM 1231 C C . CYS A 1 169 ? -6.086 -14.547 2.66 1 96.44 169 CYS A C 1
ATOM 1233 O O . CYS A 1 169 ? -4.957 -14.922 2.33 1 96.44 169 CYS A O 1
ATOM 1235 N N . ASP A 1 170 ? -7.195 -14.773 1.97 1 97.38 170 ASP A N 1
ATOM 1236 C CA . ASP A 1 170 ? -7.184 -15.492 0.695 1 97.38 170 ASP A CA 1
ATOM 1237 C C . ASP A 1 170 ? -6.594 -14.625 -0.415 1 97.38 170 ASP A C 1
ATOM 1239 O O . ASP A 1 170 ? -7.121 -13.547 -0.716 1 97.38 170 ASP A O 1
ATOM 1243 N N . PRO A 1 171 ? -5.508 -15.109 -1.054 1 97.81 171 PRO A N 1
ATOM 1244 C CA . PRO A 1 171 ? -4.852 -14.289 -2.07 1 97.81 171 PRO A CA 1
ATOM 1245 C C . PRO A 1 171 ? -5.68 -14.148 -3.346 1 97.81 171 PRO A C 1
ATOM 1247 O O . PRO A 1 171 ? -5.355 -13.328 -4.207 1 97.81 171 PRO A O 1
ATOM 1250 N N . PHE A 1 172 ? -6.766 -14.836 -3.455 1 97.69 172 PHE A N 1
ATOM 1251 C CA . PHE A 1 172 ? -7.523 -14.836 -4.703 1 97.69 172 PHE A CA 1
ATOM 1252 C C . PHE A 1 172 ? -8.859 -14.133 -4.52 1 97.69 172 PHE A C 1
ATOM 1254 O O . PHE A 1 172 ? -9.766 -14.273 -5.352 1 97.69 172 PHE A O 1
ATOM 1261 N N . ASN A 1 173 ? -9.023 -13.492 -3.412 1 94.94 173 ASN A N 1
ATOM 1262 C CA . ASN A 1 173 ? -10.188 -12.625 -3.361 1 94.94 173 ASN A CA 1
ATOM 1263 C C . ASN A 1 173 ? -10.031 -11.422 -4.285 1 94.94 173 ASN A C 1
ATOM 1265 O O . ASN A 1 173 ? -8.922 -11.117 -4.73 1 94.94 173 ASN A O 1
ATOM 1269 N N . ASP A 1 174 ? -11.078 -10.734 -4.539 1 94.5 174 ASP A N 1
ATOM 1270 C CA . ASP A 1 174 ? -11.125 -9.703 -5.574 1 94.5 174 ASP A CA 1
ATOM 1271 C C . ASP A 1 174 ? -10.188 -8.547 -5.234 1 94.5 174 ASP A C 1
ATOM 1273 O O . ASP A 1 174 ? -9.492 -8.031 -6.109 1 94.5 174 ASP A O 1
ATOM 1277 N N . LYS A 1 175 ? -10.07 -8.234 -3.986 1 94.38 175 LYS A N 1
ATOM 1278 C CA . LYS A 1 175 ? -9.227 -7.117 -3.564 1 94.38 175 LYS A CA 1
ATOM 1279 C C . LYS A 1 175 ? -7.746 -7.461 -3.711 1 94.38 175 LYS A C 1
ATOM 1281 O O . LYS A 1 175 ? -6.949 -6.629 -4.148 1 94.38 175 LYS A O 1
ATOM 1286 N N . ALA A 1 176 ? -7.402 -8.664 -3.35 1 97.31 176 ALA A N 1
ATOM 1287 C CA . ALA A 1 176 ? -6.016 -9.102 -3.473 1 97.31 176 ALA A CA 1
ATOM 1288 C C . ALA A 1 176 ? -5.605 -9.219 -4.938 1 97.31 176 ALA A C 1
ATOM 1290 O O . ALA A 1 176 ? -4.5 -8.82 -5.312 1 97.31 176 ALA A O 1
ATOM 1291 N N . ILE A 1 177 ? -6.461 -9.719 -5.75 1 97.06 177 ILE A N 1
ATOM 1292 C CA . ILE A 1 177 ? -6.184 -9.844 -7.176 1 97.06 177 ILE A CA 1
ATOM 1293 C C . ILE A 1 177 ? -5.953 -8.461 -7.777 1 97.06 177 ILE A C 1
ATOM 1295 O O . ILE A 1 177 ? -4.98 -8.242 -8.508 1 97.06 177 ILE A O 1
ATOM 1299 N N . LYS A 1 178 ? -6.781 -7.574 -7.434 1 94.12 178 LYS A N 1
ATOM 1300 C CA . LYS A 1 178 ? -6.672 -6.215 -7.953 1 94.12 178 LYS A CA 1
ATOM 1301 C C . LYS A 1 178 ? -5.383 -5.547 -7.48 1 94.12 178 LYS A C 1
ATOM 1303 O O . LYS A 1 178 ? -4.633 -4.992 -8.289 1 94.12 178 LYS A O 1
ATOM 1308 N N . ALA A 1 179 ? -5.133 -5.656 -6.188 1 95.75 179 ALA A N 1
ATOM 1309 C CA . ALA A 1 179 ? -3.965 -5.008 -5.598 1 95.75 179 ALA A CA 1
ATOM 1310 C C . ALA A 1 179 ? -2.672 -5.617 -6.129 1 95.75 179 ALA A C 1
ATOM 1312 O O . ALA A 1 179 ? -1.661 -4.922 -6.266 1 95.75 179 ALA A O 1
ATOM 1313 N N . SER A 1 180 ? -2.684 -6.871 -6.508 1 96.94 180 SER A N 1
ATOM 1314 C CA . SER A 1 180 ? -1.487 -7.559 -6.984 1 96.94 180 SER A CA 1
ATOM 1315 C C . SER A 1 180 ? -1.296 -7.359 -8.484 1 96.94 180 SER A C 1
ATOM 1317 O O . SER A 1 180 ? -0.244 -7.695 -9.031 1 96.94 180 SER A O 1
ATOM 1319 N N . ARG A 1 181 ? -2.367 -6.84 -9.125 1 93.88 181 ARG A N 1
ATOM 1320 C CA . ARG A 1 181 ? -2.393 -6.773 -10.586 1 93.88 181 ARG A CA 1
ATOM 1321 C C . ARG A 1 181 ? -2.07 -8.133 -11.203 1 93.88 181 ARG A C 1
ATOM 1323 O O . ARG A 1 181 ? -1.29 -8.219 -12.148 1 93.88 181 ARG A O 1
ATOM 1330 N N . GLY A 1 182 ? -2.553 -9.141 -10.547 1 94.69 182 GLY A N 1
ATOM 1331 C CA . GLY A 1 182 ? -2.445 -10.484 -11.094 1 94.69 182 GLY A CA 1
ATOM 1332 C C . GLY A 1 182 ? -1.206 -11.227 -10.633 1 94.69 182 GLY A C 1
ATOM 1333 O O . GLY A 1 182 ? -1.014 -12.398 -10.961 1 94.69 182 GLY A O 1
ATOM 1334 N N . ALA A 1 183 ? -0.351 -10.609 -9.836 1 96.19 183 ALA A N 1
ATOM 1335 C CA . ALA A 1 183 ? 0.868 -11.258 -9.352 1 96.19 183 ALA A CA 1
ATOM 1336 C C . ALA A 1 183 ? 0.547 -12.555 -8.617 1 96.19 183 ALA A C 1
ATOM 1338 O O . ALA A 1 183 ? 1.333 -13.5 -8.656 1 96.19 183 ALA A O 1
ATOM 1339 N N . VAL A 1 184 ? -0.604 -12.648 -8.031 1 97.38 184 VAL A N 1
ATOM 1340 C CA . VAL A 1 184 ? -0.995 -13.812 -7.246 1 97.38 184 VAL A CA 1
ATOM 1341 C C . VAL A 1 184 ? -1.164 -15.023 -8.164 1 97.38 184 VAL A C 1
ATOM 1343 O O . VAL A 1 184 ? -1.149 -16.172 -7.695 1 97.38 184 VAL A O 1
ATOM 1346 N N . PHE A 1 185 ? -1.307 -14.812 -9.477 1 96.62 185 PHE A N 1
ATOM 1347 C CA . PHE A 1 185 ? -1.427 -15.898 -10.438 1 96.62 185 PHE A CA 1
ATOM 1348 C C . PHE A 1 185 ? -0.074 -16.219 -11.055 1 96.62 185 PHE A C 1
ATOM 1350 O O . PHE A 1 185 ? 0.088 -17.266 -11.695 1 96.62 185 PHE A O 1
ATOM 1357 N N . LYS A 1 186 ? 0.886 -15.352 -10.898 1 94.94 186 LYS A N 1
ATOM 1358 C CA . LYS A 1 186 ? 2.164 -15.477 -11.594 1 94.94 186 LYS A CA 1
ATOM 1359 C C . LYS A 1 186 ? 3.25 -16 -10.656 1 94.94 186 LYS A C 1
ATOM 1361 O O . LYS A 1 186 ? 4.188 -16.672 -11.102 1 94.94 186 LYS A O 1
ATOM 1366 N N . LEU A 1 187 ? 3.098 -15.711 -9.328 1 94.38 187 LEU A N 1
ATOM 1367 C CA . LEU A 1 187 ? 4.062 -16.094 -8.305 1 94.38 187 LEU A CA 1
ATOM 1368 C C . LEU A 1 187 ? 3.686 -17.422 -7.676 1 94.38 187 LEU A C 1
ATOM 1370 O O . LEU A 1 187 ? 2.512 -17.672 -7.383 1 94.38 187 LEU A O 1
ATOM 1374 N N . PRO A 1 188 ? 4.73 -18.297 -7.484 1 96.75 188 PRO A N 1
ATOM 1375 C CA . PRO A 1 188 ? 4.426 -19.469 -6.648 1 96.75 188 PRO A CA 1
ATOM 1376 C C . PRO A 1 188 ? 3.967 -19.078 -5.246 1 96.75 188 PRO A C 1
ATOM 1378 O O . PRO A 1 188 ? 4.699 -18.406 -4.512 1 96.75 188 PRO A O 1
ATOM 1381 N N . LEU A 1 189 ? 2.742 -19.406 -4.93 1 98.19 189 LEU A N 1
ATOM 1382 C CA . LEU A 1 189 ? 2.172 -19.188 -3.605 1 98.19 189 LEU A CA 1
ATOM 1383 C C . LEU A 1 189 ? 2.002 -20.5 -2.852 1 98.19 189 LEU A C 1
ATOM 1385 O O . LEU A 1 189 ? 1.311 -21.406 -3.32 1 98.19 189 LEU A O 1
ATOM 1389 N N . ALA A 1 190 ? 2.65 -20.578 -1.731 1 98.19 190 ALA A N 1
ATOM 1390 C CA . ALA A 1 190 ? 2.516 -21.781 -0.9 1 98.19 190 ALA A CA 1
ATOM 1391 C C . ALA A 1 190 ? 1.742 -21.469 0.379 1 98.19 190 ALA A C 1
ATOM 1393 O O . ALA A 1 190 ? 1.854 -20.375 0.931 1 98.19 190 ALA A O 1
ATOM 1394 N N . GLN A 1 191 ? 0.949 -22.344 0.741 1 96.69 191 GLN A N 1
ATOM 1395 C CA . GLN A 1 191 ? 0.33 -22.344 2.062 1 96.69 191 GLN A CA 1
ATOM 1396 C C . GLN A 1 191 ? 0.985 -23.375 2.979 1 96.69 191 GLN A C 1
ATOM 1398 O O . GLN A 1 191 ? 0.895 -24.578 2.732 1 96.69 191 GLN A O 1
ATOM 1403 N N . CYS A 1 192 ? 1.612 -22.844 4.023 1 95.88 192 CYS A N 1
ATOM 1404 C CA . CYS A 1 192 ? 2.418 -23.719 4.867 1 95.88 192 CYS A CA 1
ATOM 1405 C C . CYS A 1 192 ? 2.041 -23.562 6.332 1 95.88 192 CYS A C 1
ATOM 1407 O O . CYS A 1 192 ? 1.665 -22.484 6.773 1 95.88 192 CYS A O 1
ATOM 1409 N N . SER A 1 193 ? 2.189 -24.734 7.023 1 97 193 SER A N 1
ATOM 1410 C CA . SER A 1 193 ? 2.273 -24.641 8.477 1 97 193 SER A CA 1
ATOM 1411 C C . SER A 1 193 ? 3.619 -24.078 8.922 1 97 193 SER A C 1
ATOM 1413 O O . SER A 1 193 ? 4.535 -23.938 8.109 1 97 193 SER A O 1
ATOM 1415 N N . LEU A 1 194 ? 3.668 -23.766 10.18 1 97.12 194 LEU A N 1
ATOM 1416 C CA . LEU A 1 194 ? 4.938 -23.297 10.727 1 97.12 194 LEU A CA 1
ATOM 1417 C C . LEU A 1 194 ? 6.027 -24.344 10.547 1 97.12 194 LEU A C 1
ATOM 1419 O O . LEU A 1 194 ? 7.164 -24.016 10.203 1 97.12 194 LEU A O 1
ATOM 1423 N N . GLU A 1 195 ? 5.66 -25.562 10.727 1 96.88 195 GLU A N 1
ATOM 1424 C CA . GLU A 1 195 ? 6.609 -26.672 10.594 1 96.88 195 GLU A CA 1
ATOM 1425 C C . GLU A 1 195 ? 7.098 -26.797 9.156 1 96.88 195 GLU A C 1
ATOM 1427 O O . GLU A 1 195 ? 8.297 -26.969 8.914 1 96.88 195 GLU A O 1
ATOM 1432 N N . GLN A 1 196 ? 6.188 -26.766 8.289 1 97.44 196 GLN A N 1
ATOM 1433 C CA . GLN A 1 196 ? 6.547 -26.859 6.875 1 97.44 196 GLN A CA 1
ATOM 1434 C C . GLN A 1 196 ? 7.438 -25.688 6.449 1 97.44 196 GLN A C 1
ATOM 1436 O O . GLN A 1 196 ? 8.375 -25.875 5.672 1 97.44 196 GLN A O 1
ATOM 1441 N N . TRP A 1 197 ? 7.117 -24.531 6.938 1 97.62 197 TRP A N 1
ATOM 1442 C CA . TRP A 1 197 ? 7.926 -23.359 6.656 1 97.62 197 TRP A CA 1
ATOM 1443 C C . TRP A 1 197 ? 9.344 -23.531 7.188 1 97.62 197 TRP A C 1
ATOM 1445 O O . TRP A 1 197 ? 10.312 -23.219 6.492 1 97.62 197 TRP A O 1
ATOM 1455 N N . GLN A 1 198 ? 9.484 -24.062 8.352 1 97.25 198 GLN A N 1
ATOM 1456 C CA . GLN A 1 198 ? 10.797 -24.297 8.945 1 97.25 198 GLN A CA 1
ATOM 1457 C C . GLN A 1 198 ? 11.602 -25.297 8.109 1 97.25 198 GLN A C 1
ATOM 1459 O O . GLN A 1 198 ? 12.797 -25.109 7.891 1 97.25 198 GLN A O 1
ATOM 1464 N N . GLN A 1 199 ? 10.922 -26.312 7.695 1 96.88 199 GLN A N 1
ATOM 1465 C CA . GLN A 1 199 ? 11.57 -27.297 6.84 1 96.88 199 GLN A CA 1
ATOM 1466 C C . GLN A 1 199 ? 12.078 -26.656 5.547 1 96.88 199 GLN A C 1
ATOM 1468 O O . GLN A 1 199 ? 13.18 -26.969 5.09 1 96.88 199 GLN A O 1
ATOM 1473 N N . LEU A 1 200 ? 11.25 -25.812 5.027 1 97.12 200 LEU A N 1
ATOM 1474 C CA . LEU A 1 200 ? 11.609 -25.109 3.803 1 97.12 200 LEU A CA 1
ATOM 1475 C C . LEU A 1 200 ? 12.859 -24.266 4.008 1 97.12 200 LEU A C 1
ATOM 1477 O O . LEU A 1 200 ? 13.781 -24.297 3.188 1 97.12 200 LEU A O 1
ATOM 1481 N N . VAL A 1 201 ? 12.883 -23.531 5.062 1 97.25 201 VAL A N 1
ATOM 1482 C CA . VAL A 1 201 ? 14 -22.656 5.398 1 97.25 201 VAL A CA 1
ATOM 1483 C C . VAL A 1 201 ? 15.273 -23.484 5.551 1 97.25 201 VAL A C 1
ATOM 1485 O O . VAL A 1 201 ? 16.328 -23.125 5.016 1 97.25 201 VAL A O 1
ATOM 1488 N N . GLU A 1 202 ? 15.156 -24.578 6.23 1 96 202 GLU A N 1
ATOM 1489 C CA . GLU A 1 202 ? 16.297 -25.453 6.469 1 96 202 GLU A CA 1
ATOM 1490 C C . GLU A 1 202 ? 16.766 -26.109 5.176 1 96 202 GLU A C 1
ATOM 1492 O O . GLU A 1 202 ? 17.969 -26.141 4.887 1 96 202 GLU A O 1
ATOM 1497 N N . ALA A 1 203 ? 15.836 -26.562 4.414 1 95.75 203 ALA A N 1
ATOM 1498 C CA . ALA A 1 203 ? 16.141 -27.312 3.193 1 95.75 203 ALA A CA 1
ATOM 1499 C C . ALA A 1 203 ? 16.906 -26.438 2.199 1 95.75 203 ALA A C 1
ATOM 1501 O O . ALA A 1 203 ? 17.766 -26.922 1.462 1 95.75 203 ALA A O 1
ATOM 1502 N N . HIS A 1 204 ? 16.656 -25.141 2.199 1 96.5 204 HIS A N 1
ATOM 1503 C CA . HIS A 1 204 ? 17.25 -24.25 1.201 1 96.5 204 HIS A CA 1
ATOM 1504 C C . HIS A 1 204 ? 18.328 -23.359 1.821 1 96.5 204 HIS A C 1
ATOM 1506 O O . HIS A 1 204 ? 18.922 -22.516 1.138 1 96.5 204 HIS A O 1
ATOM 1512 N N . GLY A 1 205 ? 18.562 -23.578 3.135 1 95.69 205 GLY A N 1
ATOM 1513 C CA . GLY A 1 205 ? 19.578 -22.781 3.805 1 95.69 205 GLY A CA 1
ATOM 1514 C C . GLY A 1 205 ? 19.266 -21.297 3.812 1 95.69 205 GLY A C 1
ATOM 1515 O O . GLY A 1 205 ? 20.156 -20.469 3.627 1 95.69 205 GLY A O 1
ATOM 1516 N N . LEU A 1 206 ? 18.047 -20.938 3.992 1 97.38 206 LEU A N 1
ATOM 1517 C CA . LEU A 1 206 ? 17.625 -19.531 3.99 1 97.38 206 LEU A CA 1
ATOM 1518 C C . LEU A 1 206 ? 17.906 -18.891 5.34 1 97.38 206 LEU A C 1
ATOM 1520 O O . LEU A 1 206 ? 17.703 -19.5 6.387 1 97.38 206 LEU A O 1
ATOM 1524 N N . LEU A 1 207 ? 18.391 -17.672 5.301 1 97 207 LEU A N 1
ATOM 1525 C CA . LEU A 1 207 ? 18.406 -16.828 6.492 1 97 207 LEU A CA 1
ATOM 1526 C C . LEU A 1 207 ? 17.047 -16.156 6.707 1 97 207 LEU A C 1
ATOM 1528 O O . LEU A 1 207 ? 16.609 -15.352 5.883 1 97 207 LEU A O 1
ATOM 1532 N N . SER A 1 208 ? 16.422 -16.484 7.82 1 97.88 208 SER A N 1
ATOM 1533 C CA . SER A 1 208 ? 15.117 -15.914 8.109 1 97.88 208 SER A CA 1
ATOM 1534 C C . SER A 1 208 ? 15.242 -14.547 8.773 1 97.88 208 SER A C 1
ATOM 1536 O O . SER A 1 208 ? 15.898 -14.414 9.812 1 97.88 208 SER A O 1
ATOM 1538 N N . LEU A 1 209 ? 14.656 -13.555 8.125 1 97.56 209 LEU A N 1
ATOM 1539 C CA . LEU A 1 209 ? 14.672 -12.188 8.648 1 97.56 209 LEU A CA 1
ATOM 1540 C C . LEU A 1 209 ? 13.273 -11.758 9.078 1 97.56 209 LEU A C 1
ATOM 1542 O O . LEU A 1 209 ? 12.305 -11.922 8.328 1 97.56 209 LEU A O 1
ATOM 1546 N N . ALA A 1 210 ? 13.188 -11.242 10.273 1 96.81 210 ALA A N 1
ATOM 1547 C CA . ALA A 1 210 ? 11.93 -10.703 10.789 1 96.81 210 ALA A CA 1
ATOM 1548 C C . ALA A 1 210 ? 11.883 -9.188 10.656 1 96.81 210 ALA A C 1
ATOM 1550 O O . ALA A 1 210 ? 12.672 -8.477 11.281 1 96.81 210 ALA A O 1
ATOM 1551 N N . ALA A 1 211 ? 10.93 -8.688 9.828 1 94.62 211 ALA A N 1
ATOM 1552 C CA . ALA A 1 211 ? 10.742 -7.242 9.766 1 94.62 211 ALA A CA 1
ATOM 1553 C C . ALA A 1 211 ? 10.047 -6.719 11.016 1 94.62 211 ALA A C 1
ATOM 1555 O O . ALA A 1 211 ? 8.906 -7.078 11.305 1 94.62 211 ALA A O 1
ATOM 1556 N N . GLU A 1 212 ? 10.766 -5.906 11.711 1 89.56 212 GLU A N 1
ATOM 1557 C CA . GLU A 1 212 ? 10.242 -5.328 12.945 1 89.56 212 GLU A CA 1
ATOM 1558 C C . GLU A 1 212 ? 10.352 -3.807 12.93 1 89.56 212 GLU A C 1
ATOM 1560 O O . GLU A 1 212 ? 11.266 -3.25 12.312 1 89.56 212 GLU A O 1
ATOM 1565 N N . PRO A 1 213 ? 9.336 -3.166 13.594 1 82.12 213 PRO A N 1
ATOM 1566 C CA . PRO A 1 213 ? 9.461 -1.71 13.695 1 82.12 213 PRO A CA 1
ATOM 1567 C C . PRO A 1 213 ? 10.719 -1.277 14.445 1 82.12 213 PRO A C 1
ATOM 1569 O O . PRO A 1 213 ? 11.234 -2.031 15.273 1 82.12 213 PRO A O 1
ATOM 1572 N N . ASP A 1 214 ? 11.266 -0.108 14.023 1 68.44 214 ASP A N 1
ATOM 1573 C CA . ASP A 1 214 ? 12.445 0.446 14.672 1 68.44 214 ASP A CA 1
ATOM 1574 C C . ASP A 1 214 ? 12.117 0.961 16.078 1 68.44 214 ASP A C 1
ATOM 1576 O O . ASP A 1 214 ? 11.312 1.878 16.234 1 68.44 214 ASP A O 1
ATOM 1580 N N . ARG A 1 215 ? 12.211 0.105 17.109 1 57.84 215 ARG A N 1
ATOM 1581 C CA . ARG A 1 215 ? 11.914 0.579 18.453 1 57.84 215 ARG A CA 1
ATOM 1582 C C . ARG A 1 215 ? 12.977 1.553 18.938 1 57.84 215 ARG A C 1
ATOM 1584 O O . ARG A 1 215 ? 14.164 1.209 19 1 57.84 215 ARG A O 1
ATOM 1591 N N . GLY A 1 216 ? 13.156 2.74 18.328 1 49.22 216 GLY A N 1
ATOM 1592 C CA . GLY A 1 216 ? 14.102 3.703 18.875 1 49.22 216 GLY A CA 1
ATOM 1593 C C . GLY A 1 216 ? 14.812 3.203 20.125 1 49.22 216 GLY A C 1
ATOM 1594 O O . GLY A 1 216 ? 14.438 2.178 20.688 1 49.22 216 GLY A O 1
ATOM 1595 N N . SER A 1 217 ? 16.094 3.621 20.375 1 39.62 217 SER A N 1
ATOM 1596 C CA . SER A 1 217 ? 16.828 3.416 21.625 1 39.62 217 SER A CA 1
ATOM 1597 C C . SER A 1 217 ? 15.93 3.691 22.828 1 39.62 217 SER A C 1
ATOM 1599 O O . SER A 1 217 ? 16.391 3.643 23.969 1 39.62 217 SER A O 1
ATOM 1601 N N . SER A 1 218 ? 14.75 4.277 22.625 1 36.03 218 SER A N 1
ATOM 1602 C CA . SER A 1 218 ? 14.203 4.781 23.891 1 36.03 218 SER A CA 1
ATOM 1603 C C . SER A 1 218 ? 13.609 3.65 24.719 1 36.03 218 SER A C 1
ATOM 1605 O O . SER A 1 218 ? 12.875 3.9 25.688 1 36.03 218 SER A O 1
ATOM 1607 N N . SER A 1 219 ? 13.562 2.523 24.406 1 35.06 219 SER A N 1
ATOM 1608 C CA . SER A 1 219 ? 12.945 1.742 25.484 1 35.06 219 SER A CA 1
ATOM 1609 C C . SER A 1 219 ? 13.703 1.906 26.797 1 35.06 219 SER A C 1
ATOM 1611 O O . SER A 1 219 ? 14.781 1.342 26.969 1 35.06 219 SER A O 1
ATOM 1613 N N . SER A 1 220 ? 13.617 3.064 27.469 1 32.84 220 SER A N 1
ATOM 1614 C CA . SER A 1 220 ? 13.852 3.07 28.906 1 32.84 220 SER A CA 1
ATOM 1615 C C . SER A 1 220 ? 13.008 2.012 29.609 1 32.84 220 SER A C 1
ATOM 1617 O O . SER A 1 220 ? 12.648 2.168 30.781 1 32.84 220 SER A O 1
ATOM 1619 N N . SER A 1 221 ? 12.312 1.159 29.078 1 33.06 221 SER A N 1
ATOM 1620 C CA . SER A 1 221 ? 11.742 0.364 30.172 1 33.06 221 SER A CA 1
ATOM 1621 C C . SER A 1 221 ? 12.82 -0.096 31.141 1 33.06 221 SER A C 1
ATOM 1623 O O . SER A 1 221 ? 13.914 -0.495 30.719 1 33.06 221 SER A O 1
ATOM 1625 N N . SER A 1 222 ? 12.805 0.365 32.438 1 31.41 222 SER A N 1
ATOM 1626 C CA . SER A 1 222 ? 13.406 -0.003 33.719 1 31.41 222 SER A CA 1
ATOM 1627 C C . SER A 1 222 ? 13.484 -1.519 33.875 1 31.41 222 SER A C 1
ATOM 1629 O O . SER A 1 222 ? 13.945 -2.018 34.906 1 31.41 222 SER A O 1
ATOM 1631 N N . ASP A 1 223 ? 12.57 -2.273 33.375 1 32.38 223 ASP A N 1
ATOM 1632 C CA . ASP A 1 223 ? 12.914 -3.559 34 1 32.38 223 ASP A CA 1
ATOM 1633 C C . ASP A 1 223 ? 14.328 -3.986 33.594 1 32.38 223 ASP A C 1
ATOM 1635 O O . ASP A 1 223 ? 14.875 -3.502 32.594 1 32.38 223 ASP A O 1
ATOM 1639 N N . GLY A 1 224 ? 15.062 -4.777 34.438 1 30.56 224 GLY A N 1
ATOM 1640 C CA . GLY A 1 224 ? 16.406 -5.316 34.625 1 30.56 224 GLY A CA 1
ATOM 1641 C C . GLY A 1 224 ? 17.031 -5.797 33.344 1 30.56 224 GLY A C 1
ATOM 1642 O O . GLY A 1 224 ? 18.203 -6.199 33.312 1 30.56 224 GLY A O 1
ATOM 1643 N N . ASN A 1 225 ? 16.266 -6.477 32.5 1 30.8 225 ASN A N 1
ATOM 1644 C CA . ASN A 1 225 ? 17.156 -7.125 31.547 1 30.8 225 ASN A CA 1
ATOM 1645 C C . ASN A 1 225 ? 17.734 -6.117 30.547 1 30.8 225 ASN A C 1
ATOM 1647 O O . ASN A 1 225 ? 17.188 -5.926 29.469 1 30.8 225 ASN A O 1
ATOM 1651 N N . ASP A 1 226 ? 18.094 -4.914 30.922 1 34.31 226 ASP A N 1
ATOM 1652 C CA . ASP A 1 226 ? 18.844 -3.754 30.453 1 34.31 226 ASP A CA 1
ATOM 1653 C C . ASP A 1 226 ? 20.047 -4.184 29.609 1 34.31 226 ASP A C 1
ATOM 1655 O O . ASP A 1 226 ? 20.609 -3.375 28.875 1 34.31 226 ASP A O 1
ATOM 1659 N N . TRP A 1 227 ? 20.656 -5.234 30.016 1 31.08 227 TRP A N 1
ATOM 1660 C CA . TRP A 1 227 ? 21.969 -5.637 29.484 1 31.08 227 TRP A CA 1
ATOM 1661 C C . TRP A 1 227 ? 21.875 -5.973 28 1 31.08 227 TRP A C 1
ATOM 1663 O O . TRP A 1 227 ? 22.844 -5.809 27.266 1 31.08 227 TRP A O 1
ATOM 1673 N N . GLN A 1 228 ? 20.766 -6.621 27.609 1 31.06 228 GLN A N 1
ATOM 1674 C CA . GLN A 1 228 ? 20.734 -7.105 26.234 1 31.06 228 GLN A CA 1
ATOM 1675 C C . GLN A 1 228 ? 20.453 -5.969 25.266 1 31.06 228 GLN A C 1
ATOM 1677 O O . GLN A 1 228 ? 20.891 -6.02 24.109 1 31.06 228 GLN A O 1
ATOM 1682 N N . ALA A 1 229 ? 19.609 -4.914 25.625 1 35 229 ALA A N 1
ATOM 1683 C CA . ALA A 1 229 ? 19.359 -3.789 24.734 1 35 229 ALA A CA 1
ATOM 1684 C C . ALA A 1 229 ? 20.625 -2.949 24.531 1 35 229 ALA A C 1
ATOM 1686 O O . ALA A 1 229 ? 20.844 -2.398 23.453 1 35 229 ALA A O 1
ATOM 1687 N N . ALA A 1 230 ? 21.328 -2.615 25.531 1 34.38 230 ALA A N 1
ATOM 1688 C CA . ALA A 1 230 ? 22.609 -1.9 25.469 1 34.38 230 ALA A CA 1
ATOM 1689 C C . ALA A 1 230 ? 23.594 -2.633 24.562 1 34.38 230 ALA A C 1
ATOM 1691 O O . ALA A 1 230 ? 24.406 -2.002 23.891 1 34.38 230 ALA A O 1
ATOM 1692 N N . ALA A 1 231 ? 23.594 -4 24.656 1 34.5 231 ALA A N 1
ATOM 1693 C CA . ALA A 1 231 ? 24.516 -4.762 23.797 1 34.5 231 ALA A CA 1
ATOM 1694 C C . ALA A 1 231 ? 24.125 -4.648 22.328 1 34.5 231 ALA A C 1
ATOM 1696 O O . ALA A 1 231 ? 24.984 -4.59 21.453 1 34.5 231 ALA A O 1
ATOM 1697 N N . ALA A 1 232 ? 22.797 -4.57 22.141 1 35.66 232 ALA A N 1
ATOM 1698 C CA . ALA A 1 232 ? 22.344 -4.445 20.75 1 35.66 232 ALA A CA 1
ATOM 1699 C C . ALA A 1 232 ? 22.547 -3.029 20.234 1 35.66 232 ALA A C 1
ATOM 1701 O O . ALA A 1 232 ? 22.922 -2.84 19.062 1 35.66 232 ALA A O 1
ATOM 1702 N N . SER A 1 233 ? 22.234 -1.94 21.031 1 39.31 233 SER A N 1
ATOM 1703 C CA . SER A 1 233 ? 22.594 -0.58 20.641 1 39.31 233 SER A CA 1
ATOM 1704 C C . SER A 1 233 ? 24.109 -0.438 20.469 1 39.31 233 SER A C 1
ATOM 1706 O O . SER A 1 233 ? 24.562 0.23 19.547 1 39.31 233 SER A O 1
ATOM 1708 N N . GLN A 1 234 ? 24.797 -0.89 21.5 1 36.75 234 GLN A N 1
ATOM 1709 C CA . GLN A 1 234 ? 26.266 -0.868 21.422 1 36.75 234 GLN A CA 1
ATOM 1710 C C . GLN A 1 234 ? 26.75 -1.707 20.25 1 36.75 234 GLN A C 1
ATOM 1712 O O . GLN A 1 234 ? 27.719 -1.333 19.578 1 36.75 234 GLN A O 1
ATOM 1717 N N . GLN A 1 235 ? 26.203 -2.83 20.094 1 36.47 235 GLN A N 1
ATOM 1718 C CA . GLN A 1 235 ? 26.562 -3.635 18.938 1 36.47 235 GLN A CA 1
ATOM 1719 C C . GLN A 1 235 ? 26.094 -2.979 17.641 1 36.47 235 GLN A C 1
ATOM 1721 O O . GLN A 1 235 ? 26.766 -3.059 16.625 1 36.47 235 GLN A O 1
ATOM 1726 N N . GLN A 1 236 ? 24.906 -2.312 17.641 1 39.22 236 GLN A N 1
ATOM 1727 C CA . GLN A 1 236 ? 24.484 -1.538 16.484 1 39.22 236 GLN A CA 1
ATOM 1728 C C . GLN A 1 236 ? 25.438 -0.368 16.234 1 39.22 236 GLN A C 1
ATOM 1730 O O . GLN A 1 236 ? 25.781 -0.074 15.078 1 39.22 236 GLN A O 1
ATOM 1735 N N . GLN A 1 237 ? 25.688 0.45 17.25 1 37.47 237 GLN A N 1
ATOM 1736 C CA . GLN A 1 237 ? 26.672 1.513 17.094 1 37.47 237 GLN A CA 1
ATOM 1737 C C . GLN A 1 237 ? 28.047 0.939 16.781 1 37.47 237 GLN A C 1
ATOM 1739 O O . GLN A 1 237 ? 28.828 1.546 16.047 1 37.47 237 GLN A O 1
ATOM 1744 N N . ALA A 1 238 ? 28.516 -0.031 17.531 1 36.41 238 ALA A N 1
ATOM 1745 C CA . ALA A 1 238 ? 29.859 -0.588 17.328 1 36.41 238 ALA A CA 1
ATOM 1746 C C . ALA A 1 238 ? 29.984 -1.188 15.938 1 36.41 238 ALA A C 1
ATOM 1748 O O . ALA A 1 238 ? 31.047 -1.109 15.32 1 36.41 238 ALA A O 1
ATOM 1749 N N . HIS A 1 239 ? 28.891 -1.819 15.445 1 36.84 239 HIS A N 1
ATOM 1750 C CA . HIS A 1 239 ? 28.938 -2.311 14.078 1 36.84 239 HIS A CA 1
ATOM 1751 C C . HIS A 1 239 ? 28.766 -1.173 13.078 1 36.84 239 HIS A C 1
ATOM 1753 O O . HIS A 1 239 ? 29.047 -1.334 11.891 1 36.84 239 HIS A O 1
ATOM 1759 N N . ALA A 1 240 ? 28.047 -0.109 13.453 1 37.5 240 ALA A N 1
ATOM 1760 C CA . ALA A 1 240 ? 28 1.064 12.586 1 37.5 240 ALA A CA 1
ATOM 1761 C C . ALA A 1 240 ? 29.391 1.694 12.445 1 37.5 240 ALA A C 1
ATOM 1763 O O . ALA A 1 240 ? 29.672 2.352 11.445 1 37.5 240 ALA A O 1
ATOM 1764 N N . GLN A 1 241 ? 30.062 1.812 13.43 1 36.09 241 GLN A N 1
ATOM 1765 C CA . GLN A 1 241 ? 31.391 2.426 13.352 1 36.09 241 GLN A CA 1
ATOM 1766 C C . GLN A 1 241 ? 32.312 1.604 12.469 1 36.09 241 GLN A C 1
ATOM 1768 O O . GLN A 1 241 ? 33.375 2.08 12.07 1 36.09 241 GLN A O 1
ATOM 1773 N N . GLU A 1 242 ? 32.219 0.275 12.711 1 36.31 242 GLU A N 1
ATOM 1774 C CA . GLU A 1 242 ? 33.188 -0.321 11.797 1 36.31 242 GLU A CA 1
ATOM 1775 C C . GLU A 1 242 ? 32.719 -0.155 10.344 1 36.31 242 GLU A C 1
ATOM 1777 O O . GLU A 1 242 ? 31.656 -0.627 9.961 1 36.31 242 GLU A O 1
ATOM 1782 N N . GLY A 1 243 ? 32.844 1.009 9.703 1 41.53 243 GLY A N 1
ATOM 1783 C CA . GLY A 1 243 ? 32.75 1.326 8.281 1 41.53 243 GLY A CA 1
ATOM 1784 C C . GLY A 1 243 ? 32.688 0.096 7.398 1 41.53 243 GLY A C 1
ATOM 1785 O O . GLY A 1 243 ? 33.531 -0.788 7.488 1 41.53 243 GLY A O 1
ATOM 1786 N N . LEU A 1 244 ? 31.531 -0.456 7.309 1 47.94 244 LEU A N 1
ATOM 1787 C CA . LEU A 1 244 ? 31.656 -1.518 6.316 1 47.94 244 LEU A CA 1
ATOM 1788 C C . LEU A 1 244 ? 32.594 -1.108 5.191 1 47.94 244 LEU A C 1
ATOM 1790 O O . LEU A 1 244 ? 32.281 -0.227 4.391 1 47.94 244 LEU A O 1
ATOM 1794 N N . PRO A 1 245 ? 33.75 -1.212 5.387 1 50.78 245 PRO A N 1
ATOM 1795 C CA . PRO A 1 245 ? 34.875 -0.828 4.516 1 50.78 245 PRO A CA 1
ATOM 1796 C C . PRO A 1 245 ? 34.594 -1.136 3.045 1 50.78 245 PRO A C 1
ATOM 1798 O O . PRO A 1 245 ? 35.438 -0.844 2.188 1 50.78 245 PRO A O 1
ATOM 1801 N N . GLY A 1 246 ? 33.344 -1.714 2.654 1 62.44 246 GLY A N 1
ATOM 1802 C CA . GLY A 1 246 ? 33.5 -2.148 1.273 1 62.44 246 GLY A CA 1
ATOM 1803 C C . GLY A 1 246 ? 32.719 -1.279 0.294 1 62.44 246 GLY A C 1
ATOM 1804 O O . GLY A 1 246 ? 32.031 -0.338 0.697 1 62.44 246 GLY A O 1
ATOM 1805 N N . SER A 1 247 ? 32.938 -1.335 -0.833 1 78.38 247 SER A N 1
ATOM 1806 C CA . SER A 1 247 ? 32.312 -0.689 -1.994 1 78.38 247 SER A CA 1
ATOM 1807 C C . SER A 1 247 ? 30.844 -1.037 -2.113 1 78.38 247 SER A C 1
ATOM 1809 O O . SER A 1 247 ? 30.391 -2.064 -1.596 1 78.38 247 SER A O 1
ATOM 1811 N N . LEU A 1 248 ? 30 -0.049 -2.398 1 80.94 248 LEU A N 1
ATOM 1812 C CA . LEU A 1 248 ? 28.594 -0.292 -2.695 1 80.94 248 LEU A CA 1
ATOM 1813 C C . LEU A 1 248 ? 28.422 -1.594 -3.471 1 80.94 248 LEU A C 1
ATOM 1815 O O . LEU A 1 248 ? 27.5 -2.365 -3.197 1 80.94 248 LEU A O 1
ATOM 1819 N N . GLU A 1 249 ? 29.328 -1.818 -4.258 1 77.75 249 GLU A N 1
ATOM 1820 C CA . GLU A 1 249 ? 29.281 -3.031 -5.066 1 77.75 249 GLU A CA 1
ATOM 1821 C C . GLU A 1 249 ? 29.516 -4.273 -4.211 1 77.75 249 GLU A C 1
ATOM 1823 O O . GLU A 1 249 ? 28.891 -5.309 -4.426 1 77.75 249 GLU A O 1
ATOM 1828 N N . GLY A 1 250 ? 30.422 -4.156 -3.363 1 80.94 250 GLY A N 1
ATOM 1829 C CA . GLY A 1 250 ? 30.672 -5.27 -2.465 1 80.94 250 GLY A CA 1
ATOM 1830 C C . GLY A 1 250 ? 29.484 -5.621 -1.595 1 80.94 250 GLY A C 1
ATOM 1831 O O . GLY A 1 250 ? 29.156 -6.797 -1.432 1 80.94 250 GLY A O 1
ATOM 1832 N N . VAL A 1 251 ? 28.859 -4.637 -1.118 1 82.31 251 VAL A N 1
ATOM 1833 C CA . VAL A 1 251 ? 27.672 -4.82 -0.289 1 82.31 251 VAL A CA 1
ATOM 1834 C C . VAL A 1 251 ? 26.562 -5.473 -1.112 1 82.31 251 VAL A C 1
ATOM 1836 O O . VAL A 1 251 ? 25.922 -6.422 -0.658 1 82.31 251 VAL A O 1
ATOM 1839 N N . GLN A 1 252 ? 26.469 -5.031 -2.254 1 79.56 252 GLN A N 1
ATOM 1840 C CA . GLN A 1 252 ? 25.422 -5.551 -3.133 1 79.56 252 GLN A CA 1
ATOM 1841 C C . GLN A 1 252 ? 25.656 -7.023 -3.451 1 79.56 252 GLN A C 1
ATOM 1843 O O . GLN A 1 252 ? 24.703 -7.816 -3.48 1 79.56 252 GLN A O 1
ATOM 1848 N N . GLN A 1 253 ? 26.844 -7.285 -3.809 1 81.75 253 GLN A N 1
ATOM 1849 C CA . GLN A 1 253 ? 27.172 -8.672 -4.133 1 81.75 253 GLN A CA 1
ATOM 1850 C C . GLN A 1 253 ? 26.875 -9.594 -2.951 1 81.75 253 GLN A C 1
ATOM 1852 O O . GLN A 1 253 ? 26.328 -10.68 -3.127 1 81.75 253 GLN A O 1
ATOM 1857 N N . ARG A 1 254 ? 27.203 -9.164 -1.83 1 84 254 ARG A N 1
ATOM 1858 C CA . ARG A 1 254 ? 26.953 -9.961 -0.633 1 84 254 ARG A CA 1
ATOM 1859 C C . ARG A 1 254 ? 25.469 -10.172 -0.412 1 84 254 ARG A C 1
ATOM 1861 O O . ARG A 1 254 ? 25.031 -11.266 -0.067 1 84 254 ARG A O 1
ATOM 1868 N N . LEU A 1 255 ? 24.75 -9.164 -0.591 1 85.44 255 LEU A N 1
ATOM 1869 C CA . LEU A 1 255 ? 23.312 -9.242 -0.377 1 85.44 255 LEU A CA 1
ATOM 1870 C C . LEU A 1 255 ? 22.641 -10.117 -1.434 1 85.44 255 LEU A C 1
ATOM 1872 O O . LEU A 1 255 ? 21.719 -10.867 -1.129 1 85.44 255 LEU A O 1
ATOM 1876 N N . ALA A 1 256 ? 23.156 -9.977 -2.607 1 78.88 256 ALA A N 1
ATOM 1877 C CA . ALA A 1 256 ? 22.594 -10.758 -3.705 1 78.88 256 ALA A CA 1
ATOM 1878 C C . ALA A 1 256 ? 22.844 -12.25 -3.488 1 78.88 256 ALA A C 1
ATOM 1880 O O . ALA A 1 256 ? 22.031 -13.086 -3.904 1 78.88 256 ALA A O 1
ATOM 1881 N N . ASP A 1 257 ? 23.891 -12.578 -2.824 1 83.5 257 ASP A N 1
ATOM 1882 C CA . ASP A 1 257 ? 24.281 -13.977 -2.664 1 83.5 257 ASP A CA 1
ATOM 1883 C C . ASP A 1 257 ? 23.672 -14.578 -1.399 1 83.5 257 ASP A C 1
ATOM 1885 O O . ASP A 1 257 ? 23.719 -15.789 -1.202 1 83.5 257 ASP A O 1
ATOM 1889 N N . LEU A 1 258 ? 23.094 -13.797 -0.609 1 89.88 258 LEU A N 1
ATOM 1890 C CA . LEU A 1 258 ? 22.531 -14.25 0.657 1 89.88 258 LEU A CA 1
ATOM 1891 C C . LEU A 1 258 ? 21.125 -14.797 0.458 1 89.88 258 LEU A C 1
ATOM 1893 O O . LEU A 1 258 ? 20.219 -14.055 0.085 1 89.88 258 LEU A O 1
ATOM 1897 N N . PRO A 1 259 ? 20.969 -16.188 0.611 1 95 259 PRO A N 1
ATOM 1898 C CA . PRO A 1 259 ? 19.609 -16.703 0.549 1 95 259 PRO A CA 1
ATOM 1899 C C . PRO A 1 259 ? 18.75 -16.25 1.727 1 95 259 PRO A C 1
ATOM 1901 O O . PRO A 1 259 ? 19.141 -16.406 2.883 1 95 259 PRO A O 1
ATOM 1904 N N . VAL A 1 260 ? 17.594 -15.68 1.406 1 97 260 VAL A N 1
ATOM 1905 C CA . VAL A 1 260 ? 16.859 -15.016 2.479 1 97 260 VAL A CA 1
ATOM 1906 C C . VAL A 1 260 ? 15.375 -15.414 2.414 1 97 260 VAL A C 1
ATOM 1908 O O . VAL A 1 260 ? 14.82 -15.586 1.327 1 97 260 VAL A O 1
ATOM 1911 N N . CYS A 1 261 ? 14.828 -15.641 3.596 1 98.19 261 CYS A N 1
ATOM 1912 C CA . CYS A 1 261 ? 13.383 -15.641 3.812 1 98.19 261 CYS A CA 1
ATOM 1913 C C . CYS A 1 261 ? 12.953 -14.445 4.652 1 98.19 261 CYS A C 1
ATOM 1915 O O . CYS A 1 261 ? 13.234 -14.391 5.852 1 98.19 261 CYS A O 1
ATOM 1917 N N . LEU A 1 262 ? 12.336 -13.5 4.016 1 98.38 262 LEU A N 1
ATOM 1918 C CA . LEU A 1 262 ? 11.852 -12.32 4.715 1 98.38 262 LEU A CA 1
ATOM 1919 C C . LEU A 1 262 ? 10.453 -12.555 5.285 1 98.38 262 LEU A C 1
ATOM 1921 O O . LEU A 1 262 ? 9.539 -12.938 4.555 1 98.38 262 LEU A O 1
ATOM 1925 N N . CYS A 1 263 ? 10.344 -12.344 6.551 1 98.69 263 CYS A N 1
ATOM 1926 C CA . CYS A 1 263 ? 9.07 -12.57 7.227 1 98.69 263 CYS A CA 1
ATOM 1927 C C . CYS A 1 263 ? 8.422 -11.25 7.613 1 98.69 263 CYS A C 1
ATOM 1929 O O . CYS A 1 263 ? 9.047 -10.406 8.258 1 98.69 263 CYS A O 1
ATOM 1931 N N . LEU A 1 264 ? 7.184 -11.062 7.188 1 98.19 264 LEU A N 1
ATOM 1932 C CA . LEU A 1 264 ? 6.379 -9.891 7.531 1 98.19 264 LEU A CA 1
ATOM 1933 C C . LEU A 1 264 ? 5.133 -10.305 8.312 1 98.19 264 LEU A C 1
ATOM 1935 O O . LEU A 1 264 ? 4.5 -11.312 7.992 1 98.19 264 LEU A O 1
ATOM 1939 N N . GLY A 1 265 ? 4.801 -9.516 9.305 1 96.19 265 GLY A N 1
ATOM 1940 C CA . GLY A 1 265 ? 3.695 -9.859 10.188 1 96.19 265 GLY A CA 1
ATOM 1941 C C . GLY A 1 265 ? 2.469 -8.992 9.969 1 96.19 265 GLY A C 1
ATOM 1942 O O . GLY A 1 265 ? 2.484 -8.086 9.133 1 96.19 265 GLY A O 1
ATOM 1943 N N . ALA A 1 266 ? 1.447 -9.32 10.734 1 91.38 266 ALA A N 1
ATOM 1944 C CA . ALA A 1 266 ? 0.146 -8.656 10.664 1 91.38 266 ALA A CA 1
ATOM 1945 C C . ALA A 1 266 ? 0.245 -7.203 11.102 1 91.38 266 ALA A C 1
ATOM 1947 O O . ALA A 1 266 ? 1.118 -6.844 11.898 1 91.38 266 ALA A O 1
ATOM 1948 N N . GLU A 1 267 ? -0.808 -6.43 10.523 1 81.94 267 GLU A N 1
ATOM 1949 C CA . GLU A 1 267 ? -0.919 -5.031 10.922 1 81.94 267 GLU A CA 1
ATOM 1950 C C . GLU A 1 267 ? -1.301 -4.91 12.398 1 81.94 267 GLU A C 1
ATOM 1952 O O . GLU A 1 267 ? -2.223 -5.586 12.859 1 81.94 267 GLU A O 1
ATOM 1957 N N . GLY A 1 268 ? -0.627 -4.254 13.258 1 79.38 268 GLY A N 1
ATOM 1958 C CA . GLY A 1 268 ? -0.915 -4.09 14.672 1 79.38 268 GLY A CA 1
ATOM 1959 C C . GLY A 1 268 ? -0.179 -5.082 15.555 1 79.38 268 GLY A C 1
ATOM 1960 O O . GLY A 1 268 ? 0.634 -4.695 16.391 1 79.38 268 GLY A O 1
ATOM 1961 N N . GLN A 1 269 ? -0.341 -6.379 15.211 1 85 269 GLN A N 1
ATOM 1962 C CA . GLN A 1 269 ? 0.178 -7.426 16.078 1 85 269 GLN A CA 1
ATOM 1963 C C . GLN A 1 269 ? 1.608 -7.801 15.711 1 85 269 GLN A C 1
ATOM 1965 O O . GLN A 1 269 ? 2.352 -8.344 16.531 1 85 269 GLN A O 1
ATOM 1970 N N . GLY A 1 270 ? 1.948 -7.543 14.508 1 92.19 270 GLY A N 1
ATOM 1971 C CA . GLY A 1 270 ? 3.275 -7.926 14.055 1 92.19 270 GLY A CA 1
ATOM 1972 C C . GLY A 1 270 ? 3.426 -9.422 13.844 1 92.19 270 GLY A C 1
ATOM 1973 O O . GLY A 1 270 ? 2.471 -10.102 13.461 1 92.19 270 GLY A O 1
ATOM 1974 N N . LEU A 1 271 ? 4.598 -9.891 13.953 1 95.81 271 LEU A N 1
ATOM 1975 C CA . LEU A 1 271 ? 4.922 -11.297 13.742 1 95.81 271 LEU A CA 1
ATOM 1976 C C . LEU A 1 271 ? 4.57 -12.125 14.969 1 95.81 271 LEU A C 1
ATOM 1978 O O . LEU A 1 271 ? 4.734 -11.664 16.109 1 95.81 271 LEU A O 1
ATOM 1982 N N . SER A 1 272 ? 4.16 -13.344 14.711 1 95.81 272 SER A N 1
ATOM 1983 C CA . SER A 1 272 ? 3.898 -14.258 15.82 1 95.81 272 SER A CA 1
ATOM 1984 C C . SER A 1 272 ? 5.184 -14.609 16.562 1 95.81 272 SER A C 1
ATOM 1986 O O . SER A 1 272 ? 6.266 -14.625 15.969 1 95.81 272 SER A O 1
ATOM 1988 N N . PRO A 1 273 ? 5.051 -14.938 17.812 1 95.12 273 PRO A N 1
ATOM 1989 C CA . PRO A 1 273 ? 6.23 -15.32 18.594 1 95.12 273 PRO A CA 1
ATOM 1990 C C . PRO A 1 273 ? 6.973 -16.516 18 1 95.12 273 PRO A C 1
ATOM 1992 O O . PRO A 1 273 ? 8.203 -16.547 18.031 1 95.12 273 PRO A O 1
ATOM 1995 N N . ALA A 1 274 ? 6.238 -17.453 17.5 1 95.38 274 ALA A N 1
ATOM 1996 C CA . ALA A 1 274 ? 6.836 -18.672 16.938 1 95.38 274 ALA A CA 1
ATOM 1997 C C . ALA A 1 274 ? 7.73 -18.328 15.742 1 95.38 274 ALA A C 1
ATOM 1999 O O . ALA A 1 274 ? 8.781 -18.938 15.555 1 95.38 274 ALA A O 1
ATOM 2000 N N . VAL A 1 275 ? 7.344 -17.328 14.969 1 96.31 275 VAL A N 1
ATOM 2001 C CA . VAL A 1 275 ? 8.133 -16.906 13.812 1 96.31 275 VAL A CA 1
ATOM 2002 C C . VAL A 1 275 ? 9.312 -16.062 14.281 1 96.31 275 VAL A C 1
ATOM 2004 O O . VAL A 1 275 ? 10.445 -16.25 13.836 1 96.31 275 VAL A O 1
ATOM 2007 N N . LEU A 1 276 ? 9.062 -15.219 15.211 1 95.56 276 LEU A N 1
ATOM 2008 C CA . LEU A 1 276 ? 10.078 -14.312 15.719 1 95.56 276 LEU A CA 1
ATOM 2009 C C . LEU A 1 276 ? 11.25 -15.086 16.312 1 95.56 276 LEU A C 1
ATOM 2011 O O . LEU A 1 276 ? 12.414 -14.711 16.109 1 95.56 276 LEU A O 1
ATOM 2015 N N . GLN A 1 277 ? 10.977 -16.125 16.922 1 95.06 277 GLN A N 1
ATOM 2016 C CA . GLN A 1 277 ? 11.992 -16.906 17.609 1 95.06 277 GLN A CA 1
ATOM 2017 C C . GLN A 1 277 ? 12.953 -17.562 16.625 1 95.06 277 GLN A C 1
ATOM 2019 O O . GLN A 1 277 ? 14.07 -17.938 16.984 1 95.06 277 GLN A O 1
ATOM 2024 N N . ARG A 1 278 ? 12.57 -17.609 15.438 1 94.62 278 ARG A N 1
ATOM 2025 C CA . ARG A 1 278 ? 13.359 -18.344 14.445 1 94.62 278 ARG A CA 1
ATOM 2026 C C . ARG A 1 278 ? 13.992 -17.375 13.445 1 94.62 278 ARG A C 1
ATOM 2028 O O . ARG A 1 278 ? 14.594 -17.812 12.453 1 94.62 278 ARG A O 1
ATOM 2035 N N . CYS A 1 279 ? 13.852 -16.109 13.758 1 96.62 279 CYS A N 1
ATOM 2036 C CA . CYS A 1 279 ? 14.305 -15.117 12.781 1 96.62 279 CYS A CA 1
ATOM 2037 C C . CYS A 1 279 ? 15.305 -14.156 13.414 1 96.62 279 CYS A C 1
ATOM 2039 O O . CYS A 1 279 ? 15.32 -13.984 14.633 1 96.62 279 CYS A O 1
ATOM 2041 N N . ARG A 1 280 ? 16.109 -13.617 12.586 1 94.31 280 ARG A N 1
ATOM 2042 C CA . ARG A 1 280 ? 16.891 -12.438 12.953 1 94.31 280 ARG A CA 1
ATOM 2043 C C . ARG A 1 280 ? 16.109 -11.156 12.664 1 94.31 280 ARG A C 1
ATOM 2045 O O . ARG A 1 280 ? 15.586 -10.977 11.562 1 94.31 280 ARG A O 1
ATOM 2052 N N . PRO A 1 281 ? 16.062 -10.266 13.617 1 93.19 281 PRO A N 1
ATOM 2053 C CA . PRO A 1 281 ? 15.297 -9.039 13.398 1 93.19 281 PRO A CA 1
ATOM 2054 C C . PRO A 1 281 ? 16 -8.055 12.469 1 93.19 281 PRO A C 1
ATOM 2056 O O . PRO A 1 281 ? 17.234 -7.953 12.492 1 93.19 281 PRO A O 1
ATOM 2059 N N . VAL A 1 282 ? 15.227 -7.41 11.625 1 92.38 282 VAL A N 1
ATOM 2060 C CA . VAL A 1 282 ? 15.68 -6.297 10.789 1 92.38 282 VAL A CA 1
ATOM 2061 C C . VAL A 1 282 ? 14.656 -5.168 10.844 1 92.38 282 VAL A C 1
ATOM 2063 O O . VAL A 1 282 ? 13.445 -5.418 10.859 1 92.38 282 VAL A O 1
ATOM 2066 N N . SER A 1 283 ? 15.156 -3.908 10.914 1 90 283 SER A N 1
ATOM 2067 C CA . SER A 1 283 ? 14.273 -2.748 10.984 1 90 283 SER A CA 1
ATOM 2068 C C . SER A 1 283 ? 14.711 -1.663 10.008 1 90 283 SER A C 1
ATOM 2070 O O . SER A 1 283 ? 15.906 -1.473 9.773 1 90 283 SER A O 1
ATOM 2072 N N . ILE A 1 284 ? 13.734 -1.064 9.414 1 89.69 284 ILE A N 1
ATOM 2073 C CA . ILE A 1 284 ? 13.992 0.105 8.586 1 89.69 284 ILE A CA 1
ATOM 2074 C C . ILE A 1 284 ? 14.203 1.331 9.469 1 89.69 284 ILE A C 1
ATOM 2076 O O . ILE A 1 284 ? 13.32 1.705 10.242 1 89.69 284 ILE A O 1
ATOM 2080 N N . PRO A 1 285 ? 15.391 1.875 9.367 1 83.81 285 PRO A N 1
ATOM 2081 C CA . PRO A 1 285 ? 15.617 3.064 10.195 1 83.81 285 PRO A CA 1
ATOM 2082 C C . PRO A 1 285 ? 14.633 4.191 9.883 1 83.81 285 PRO A C 1
ATOM 2084 O O . PRO A 1 285 ? 14.391 4.5 8.711 1 83.81 285 PRO A O 1
ATOM 2087 N N . GLN A 1 286 ? 14.07 4.668 10.922 1 78.62 286 GLN A N 1
ATOM 2088 C CA . GLN A 1 286 ? 13.141 5.781 10.773 1 78.62 286 GLN A CA 1
ATOM 2089 C C . GLN A 1 286 ? 13.766 7.086 11.266 1 78.62 286 GLN A C 1
ATOM 2091 O O . GLN A 1 286 ? 14.609 7.078 12.164 1 78.62 286 GLN A O 1
ATOM 2096 N N . ALA A 1 287 ? 13.781 8.117 10.445 1 67.06 287 ALA A N 1
ATOM 2097 C CA . ALA A 1 287 ? 14.336 9.406 10.836 1 67.06 287 ALA A CA 1
ATOM 2098 C C . ALA A 1 287 ? 13.609 9.977 12.055 1 67.06 287 ALA A C 1
ATOM 2100 O O . ALA A 1 287 ? 12.594 9.422 12.484 1 67.06 287 ALA A O 1
ATOM 2101 N N . ALA A 1 288 ? 14.156 10.992 12.664 1 55.12 288 ALA A N 1
ATOM 2102 C CA . ALA A 1 288 ? 13.602 11.664 13.836 1 55.12 288 ALA A CA 1
ATOM 2103 C C . ALA A 1 288 ? 12.094 11.875 13.68 1 55.12 288 ALA A C 1
ATOM 2105 O O . ALA A 1 288 ? 11.359 11.898 14.672 1 55.12 288 ALA A O 1
ATOM 2106 N N . GLY A 1 289 ? 11.57 12 12.453 1 52.72 289 GLY A N 1
ATOM 2107 C CA . GLY A 1 289 ? 10.125 12.023 12.242 1 52.72 289 GLY A CA 1
ATOM 2108 C C . GLY A 1 289 ? 9.445 10.742 12.68 1 52.72 289 GLY A C 1
ATOM 2109 O O . GLY A 1 289 ? 8.219 10.688 12.789 1 52.72 289 GLY A O 1
ATOM 2110 N N . GLY A 1 290 ? 10.305 9.727 12.914 1 54.94 290 GLY A N 1
ATOM 2111 C CA . GLY A 1 290 ? 9.859 8.43 13.375 1 54.94 290 GLY A CA 1
ATOM 2112 C C . GLY A 1 290 ? 9.18 8.477 14.734 1 54.94 290 GLY A C 1
ATOM 2113 O O . GLY A 1 290 ? 8.328 7.633 15.039 1 54.94 290 GLY A O 1
ATOM 2114 N N . GLN A 1 291 ? 9.477 9.531 15.383 1 61.22 291 GLN A N 1
ATOM 2115 C CA . GLN A 1 291 ? 8.805 9.656 16.672 1 61.22 291 GLN A CA 1
ATOM 2116 C C . GLN A 1 291 ? 7.316 9.945 16.484 1 61.22 291 GLN A C 1
ATOM 2118 O O . GLN A 1 291 ? 6.504 9.641 17.359 1 61.22 291 GLN A O 1
ATOM 2123 N N . LEU A 1 292 ? 7.117 10.367 15.266 1 67.31 292 LEU A N 1
ATOM 2124 C CA . LEU A 1 292 ? 5.742 10.773 14.992 1 67.31 292 LEU A CA 1
ATOM 2125 C C . LEU A 1 292 ? 4.961 9.641 14.344 1 67.31 292 LEU A C 1
ATOM 2127 O O . LEU A 1 292 ? 3.732 9.703 14.25 1 67.31 292 LEU A O 1
ATOM 2131 N N . MET A 1 293 ? 5.711 8.664 13.961 1 72.06 293 MET A N 1
ATOM 2132 C CA . MET A 1 293 ? 5.086 7.531 13.297 1 72.06 293 MET A CA 1
ATOM 2133 C C . MET A 1 293 ? 5.691 6.215 13.773 1 72.06 293 MET A C 1
ATOM 2135 O O . MET A 1 293 ? 6.902 6.012 13.672 1 72.06 293 MET A O 1
ATOM 2139 N N . GLU A 1 294 ? 4.816 5.414 14.266 1 66.94 294 GLU A N 1
ATOM 2140 C CA . GLU A 1 294 ? 5.285 4.195 14.922 1 66.94 294 GLU A CA 1
ATOM 2141 C C . GLU A 1 294 ? 5.805 3.184 13.906 1 66.94 294 GLU A C 1
ATOM 2143 O O . GLU A 1 294 ? 6.754 2.449 14.18 1 66.94 294 GLU A O 1
ATOM 2148 N N . SER A 1 295 ? 5.102 3.166 12.812 1 83.56 295 SER A N 1
ATOM 2149 C CA . SER A 1 295 ? 5.527 2.117 11.898 1 83.56 295 SER A CA 1
ATOM 2150 C C . SER A 1 295 ? 5.047 2.398 10.477 1 83.56 295 SER A C 1
ATOM 2152 O O . SER A 1 295 ? 4.199 3.268 10.258 1 83.56 295 SER A O 1
ATOM 2154 N N . LEU A 1 296 ? 5.73 1.804 9.547 1 92.25 296 LEU A N 1
ATOM 2155 C CA . LEU A 1 296 ? 5.336 1.84 8.148 1 92.25 296 LEU A CA 1
ATOM 2156 C C . LEU A 1 296 ? 4.195 0.866 7.875 1 92.25 296 LEU A C 1
ATOM 2158 O O . LEU A 1 296 ? 3.947 -0.043 8.672 1 92.25 296 LEU A O 1
ATOM 2162 N N . ASN A 1 297 ? 3.396 1.178 6.859 1 95.12 297 ASN A N 1
ATOM 2163 C CA . ASN A 1 297 ? 2.494 0.168 6.316 1 95.12 297 ASN A CA 1
ATOM 2164 C C . ASN A 1 297 ? 3.24 -1.109 5.945 1 95.12 297 ASN A C 1
ATOM 2166 O O . ASN A 1 297 ? 4.336 -1.053 5.383 1 95.12 297 ASN A O 1
ATOM 2170 N N . VAL A 1 298 ? 2.672 -2.232 6.234 1 96.94 298 VAL A N 1
ATOM 2171 C CA . VAL A 1 298 ? 3.381 -3.498 6.086 1 96.94 298 VAL A CA 1
ATOM 2172 C C . VAL A 1 298 ? 3.783 -3.697 4.625 1 96.94 298 VAL A C 1
ATOM 2174 O O . VAL A 1 298 ? 4.855 -4.23 4.34 1 96.94 298 VAL A O 1
ATOM 2177 N N . ALA A 1 299 ? 2.9 -3.314 3.68 1 97.94 299 ALA A N 1
ATOM 2178 C CA . ALA A 1 299 ? 3.236 -3.459 2.266 1 97.94 299 ALA A CA 1
ATOM 2179 C C . ALA A 1 299 ? 4.375 -2.52 1.874 1 97.94 299 ALA A C 1
ATOM 2181 O O . ALA A 1 299 ? 5.246 -2.889 1.081 1 97.94 299 ALA A O 1
ATOM 2182 N N . ALA A 1 300 ? 4.371 -1.312 2.426 1 97.19 300 ALA A N 1
ATOM 2183 C CA . ALA A 1 300 ? 5.461 -0.368 2.189 1 97.19 300 ALA A CA 1
ATOM 2184 C C . ALA A 1 300 ? 6.77 -0.879 2.783 1 97.19 300 ALA A C 1
ATOM 2186 O O . ALA A 1 300 ? 7.816 -0.839 2.127 1 97.19 300 ALA A O 1
ATOM 2187 N N . ALA A 1 301 ? 6.715 -1.392 4.02 1 96.44 301 ALA A N 1
ATOM 2188 C CA . ALA A 1 301 ? 7.895 -1.952 4.672 1 96.44 301 ALA A CA 1
ATOM 2189 C C . ALA A 1 301 ? 8.445 -3.139 3.885 1 96.44 301 ALA A C 1
ATOM 2191 O O . ALA A 1 301 ? 9.656 -3.244 3.676 1 96.44 301 ALA A O 1
ATOM 2192 N N . GLY A 1 302 ? 7.52 -3.988 3.475 1 97.81 302 GLY A N 1
ATOM 2193 C CA . GLY A 1 302 ? 7.922 -5.125 2.666 1 97.81 302 GLY A CA 1
ATOM 2194 C C . GLY A 1 302 ? 8.602 -4.727 1.368 1 97.81 302 GLY A C 1
ATOM 2195 O O . GLY A 1 302 ? 9.617 -5.312 0.986 1 97.81 302 GLY A O 1
ATOM 2196 N N . ALA A 1 303 ? 8.047 -3.725 0.677 1 97.12 303 ALA A N 1
ATOM 2197 C CA . ALA A 1 303 ? 8.625 -3.25 -0.577 1 97.12 303 ALA A CA 1
ATOM 2198 C C . ALA A 1 303 ? 10.047 -2.734 -0.363 1 97.12 303 ALA A C 1
ATOM 2200 O O . ALA A 1 303 ? 10.953 -3.057 -1.134 1 97.12 303 ALA A O 1
ATOM 2201 N N . ILE A 1 304 ? 10.281 -1.974 0.704 1 95.38 304 ILE A N 1
ATOM 2202 C CA . ILE A 1 304 ? 11.586 -1.399 1.015 1 95.38 304 ILE A CA 1
ATOM 2203 C C . ILE A 1 304 ? 12.594 -2.516 1.292 1 95.38 304 ILE A C 1
ATOM 2205 O O . ILE A 1 304 ? 13.688 -2.529 0.727 1 95.38 304 ILE A O 1
ATOM 2209 N N . LEU A 1 305 ? 12.203 -3.467 2.117 1 95.81 305 LEU A N 1
ATOM 2210 C CA . LEU A 1 305 ? 13.125 -4.512 2.537 1 95.81 305 LEU A CA 1
ATOM 2211 C C . LEU A 1 305 ? 13.422 -5.473 1.39 1 95.81 305 LEU A C 1
ATOM 2213 O O . LEU A 1 305 ? 14.562 -5.902 1.208 1 95.81 305 LEU A O 1
ATOM 2217 N N . MET A 1 306 ? 12.375 -5.809 0.621 1 95.69 306 MET A N 1
ATOM 2218 C CA . MET A 1 306 ? 12.609 -6.656 -0.546 1 95.69 306 MET A CA 1
ATOM 2219 C C . MET A 1 306 ? 13.547 -5.973 -1.535 1 95.69 306 MET A C 1
ATOM 2221 O O . MET A 1 306 ? 14.438 -6.613 -2.098 1 95.69 306 MET A O 1
ATOM 2225 N N . PHE A 1 307 ? 13.383 -4.695 -1.724 1 92.69 307 PHE A N 1
ATOM 2226 C CA . PHE A 1 307 ? 14.242 -3.922 -2.611 1 92.69 307 PHE A CA 1
ATOM 2227 C C . PHE A 1 307 ? 15.68 -3.896 -2.088 1 92.69 307 PHE A C 1
ATOM 2229 O O . PHE A 1 307 ? 16.625 -4.145 -2.838 1 92.69 307 PHE A O 1
ATOM 2236 N N . ALA A 1 308 ? 15.82 -3.615 -0.805 1 91.38 308 ALA A N 1
ATOM 2237 C CA . ALA A 1 308 ? 17.141 -3.537 -0.181 1 91.38 308 ALA A CA 1
ATOM 2238 C C . ALA A 1 308 ? 17.906 -4.848 -0.343 1 91.38 308 ALA A C 1
ATOM 2240 O O . ALA A 1 308 ? 19.125 -4.848 -0.464 1 91.38 308 ALA A O 1
ATOM 2241 N N . LEU A 1 309 ? 17.172 -5.945 -0.384 1 92.19 309 LEU A N 1
ATOM 2242 C CA . LEU A 1 309 ? 17.766 -7.277 -0.452 1 92.19 309 LEU A CA 1
ATOM 2243 C C . LEU A 1 309 ? 17.891 -7.742 -1.898 1 92.19 309 LEU A C 1
ATOM 2245 O O . LEU A 1 309 ? 18.406 -8.828 -2.162 1 92.19 309 LEU A O 1
ATOM 2249 N N . SER A 1 310 ? 17.391 -6.906 -2.811 1 86.94 310 SER A N 1
ATOM 2250 C CA . SER A 1 310 ? 17.406 -7.297 -4.215 1 86.94 310 SER A CA 1
ATOM 2251 C C . SER A 1 310 ? 18.625 -6.719 -4.934 1 86.94 310 SER A C 1
ATOM 2253 O O . SER A 1 310 ? 19.281 -5.809 -4.422 1 86.94 310 SER A O 1
ATOM 2255 N N . ARG A 1 311 ? 18.906 -7.121 -6.164 1 79.56 311 ARG A N 1
ATOM 2256 C CA . ARG A 1 311 ? 20.062 -6.727 -6.957 1 79.56 311 ARG A CA 1
ATOM 2257 C C . ARG A 1 311 ? 19.922 -5.301 -7.473 1 79.56 311 ARG A C 1
ATOM 2259 O O . ARG A 1 311 ? 20.906 -4.641 -7.793 1 79.56 311 ARG A O 1
ATOM 2266 N N . GLY A 1 312 ? 18.719 -4.758 -7.43 1 78.06 312 GLY A N 1
ATOM 2267 C CA . GLY A 1 312 ? 18.469 -3.449 -8.008 1 78.06 312 GLY A CA 1
ATOM 2268 C C . GLY A 1 312 ? 18.781 -2.307 -7.062 1 78.06 312 GLY A C 1
ATOM 2269 O O . GLY A 1 312 ? 18.844 -1.147 -7.48 1 78.06 312 GLY A O 1
ATOM 2270 N N . ALA A 1 313 ? 19.188 -2.607 -5.844 1 80.19 313 ALA A N 1
ATOM 2271 C CA . ALA A 1 313 ? 19.359 -1.556 -4.844 1 80.19 313 ALA A CA 1
ATOM 2272 C C . ALA A 1 313 ? 20.641 -0.77 -5.098 1 80.19 313 ALA A C 1
ATOM 2274 O O . ALA A 1 313 ? 20.625 0.463 -5.133 1 80.19 313 ALA A O 1
ATOM 2275 N N . ALA A 1 314 ? 21.703 -1.487 -5.383 1 76.81 314 ALA A N 1
ATOM 2276 C CA . ALA A 1 314 ? 22.984 -0.817 -5.562 1 76.81 314 ALA A CA 1
ATOM 2277 C C . ALA A 1 314 ? 22.984 0.044 -6.824 1 76.81 314 ALA A C 1
ATOM 2279 O O . ALA A 1 314 ? 23.375 1.215 -6.781 1 76.81 314 ALA A O 1
ATOM 2280 N N . PRO A 1 315 ? 22.438 -0.475 -7.898 1 77.56 315 PRO A N 1
ATOM 2281 C CA . PRO A 1 315 ? 22.375 0.358 -9.102 1 77.56 315 PRO A CA 1
ATOM 2282 C C . PRO A 1 315 ? 21.531 1.612 -8.906 1 77.56 315 PRO A C 1
ATOM 2284 O O . PRO A 1 315 ? 21.875 2.684 -9.406 1 77.56 315 PRO A O 1
ATOM 2287 N N . LEU A 1 316 ? 20.531 1.557 -8.25 1 82.81 316 LEU A N 1
ATOM 2288 C CA . LEU A 1 316 ? 19.672 2.719 -8.031 1 82.81 316 LEU A CA 1
ATOM 2289 C C . LEU A 1 316 ? 20.375 3.748 -7.148 1 82.81 316 LEU A C 1
ATOM 2291 O O . LEU A 1 316 ? 20.359 4.945 -7.453 1 82.81 316 LEU A O 1
ATOM 2295 N N . LEU A 1 317 ? 20.969 3.291 -6.086 1 81.31 317 LEU A N 1
ATOM 2296 C CA . LEU A 1 317 ? 21.672 4.207 -5.191 1 81.31 317 LEU A CA 1
ATOM 2297 C C . LEU A 1 317 ? 22.812 4.914 -5.914 1 81.31 317 LEU A C 1
ATOM 2299 O O . LEU A 1 317 ? 23.016 6.113 -5.727 1 81.31 317 LEU A O 1
ATOM 2303 N N . ALA A 1 318 ? 23.422 4.09 -6.707 1 79.5 318 ALA A N 1
ATOM 2304 C CA . ALA A 1 318 ? 24.5 4.672 -7.492 1 79.5 318 ALA A CA 1
ATOM 2305 C C . ALA A 1 318 ? 23.969 5.723 -8.461 1 79.5 318 ALA A C 1
ATOM 2307 O O . ALA A 1 318 ? 24.562 6.793 -8.609 1 79.5 318 ALA A O 1
ATOM 2308 N N . GLN A 1 319 ? 22.906 5.457 -9.047 1 81 319 GLN A N 1
ATOM 2309 C CA . GLN A 1 319 ? 22.266 6.383 -9.984 1 81 319 GLN A CA 1
ATOM 2310 C C . GLN A 1 319 ? 21.828 7.664 -9.281 1 81 319 GLN A C 1
ATOM 2312 O O . GLN A 1 319 ? 22.062 8.766 -9.781 1 81 319 GLN A O 1
ATOM 2317 N N . LEU A 1 320 ? 21.312 7.535 -8.211 1 85 320 LEU A N 1
ATOM 2318 C CA . LEU A 1 320 ? 20.828 8.688 -7.461 1 85 320 LEU A CA 1
ATOM 2319 C C . LEU A 1 320 ? 21.984 9.547 -6.961 1 85 320 LEU A C 1
ATOM 2321 O O . LEU A 1 320 ? 21.906 10.781 -6.996 1 85 320 LEU A O 1
ATOM 2325 N N . ALA A 1 321 ? 23.031 8.852 -6.543 1 79.06 321 ALA A N 1
ATOM 2326 C CA . ALA A 1 321 ? 24.188 9.57 -6.023 1 79.06 321 ALA A CA 1
ATOM 2327 C C . ALA A 1 321 ? 24.906 10.344 -7.133 1 79.06 321 ALA A C 1
ATOM 2329 O O . ALA A 1 321 ? 25.641 11.297 -6.859 1 79.06 321 ALA A O 1
ATOM 2330 N N . ALA A 1 322 ? 24.656 9.93 -8.312 1 78.31 322 ALA A N 1
ATOM 2331 C CA . ALA A 1 322 ? 25.312 10.555 -9.461 1 78.31 322 ALA A CA 1
ATOM 2332 C C . ALA A 1 322 ? 24.531 11.773 -9.945 1 78.31 322 ALA A C 1
ATOM 2334 O O . ALA A 1 322 ? 24.984 12.492 -10.844 1 78.31 322 ALA A O 1
ATOM 2335 N N . LEU A 1 323 ? 23.484 12.07 -9.359 1 80.06 323 LEU A N 1
ATOM 2336 C CA . LEU A 1 323 ? 22.656 13.195 -9.773 1 80.06 323 LEU A CA 1
ATOM 2337 C C . LEU A 1 323 ? 23.266 14.516 -9.297 1 80.06 323 LEU A C 1
ATOM 2339 O O . LEU A 1 323 ? 23.156 14.852 -8.117 1 80.06 323 LEU A O 1
ATOM 2343 N N . MET B 1 1 ? 5.785 42.844 73.812 1 30.14 1 MET B N 1
ATOM 2344 C CA . MET B 1 1 ? 5.414 41.5 73.312 1 30.14 1 MET B CA 1
ATOM 2345 C C . MET B 1 1 ? 4.418 41.625 72.125 1 30.14 1 MET B C 1
ATOM 2347 O O . MET B 1 1 ? 3.299 42.125 72.312 1 30.14 1 MET B O 1
ATOM 2351 N N . PRO B 1 2 ? 4.832 41.875 70.875 1 38.75 2 PRO B N 1
ATOM 2352 C CA . PRO B 1 2 ? 4.039 42.25 69.688 1 38.75 2 PRO B CA 1
ATOM 2353 C C . PRO B 1 2 ? 3.033 41.156 69.312 1 38.75 2 PRO B C 1
ATOM 2355 O O . PRO B 1 2 ? 3.24 39.969 69.562 1 38.75 2 PRO B O 1
ATOM 2358 N N . GLN B 1 3 ? 1.721 41.406 69.25 1 35.09 3 GLN B N 1
ATOM 2359 C CA . GLN B 1 3 ? 0.556 40.594 68.938 1 35.09 3 GLN B CA 1
ATOM 2360 C C . GLN B 1 3 ? 0.647 40.062 67.5 1 35.09 3 GLN B C 1
ATOM 2362 O O . GLN B 1 3 ? 0.766 40.844 66.562 1 35.09 3 GLN B O 1
ATOM 2367 N N . ALA B 1 4 ? 1.056 38.75 67.312 1 41.25 4 ALA B N 1
ATOM 2368 C CA . ALA B 1 4 ? 1.195 38 66.062 1 41.25 4 ALA B CA 1
ATOM 2369 C C . ALA B 1 4 ? -0.133 37.938 65.312 1 41.25 4 ALA B C 1
ATOM 2371 O O . ALA B 1 4 ? -1.135 37.469 65.875 1 41.25 4 ALA B O 1
ATOM 2372 N N . ARG B 1 5 ? -0.396 38.781 64.312 1 37.41 5 ARG B N 1
ATOM 2373 C CA . ARG B 1 5 ? -1.565 38.812 63.438 1 37.41 5 ARG B CA 1
ATOM 2374 C C . ARG B 1 5 ? -1.784 37.438 62.781 1 37.41 5 ARG B C 1
ATOM 2376 O O . ARG B 1 5 ? -0.825 36.781 62.375 1 37.41 5 ARG B O 1
ATOM 2383 N N . SER B 1 6 ? -2.922 36.75 63.062 1 38.19 6 SER B N 1
ATOM 2384 C CA . SER B 1 6 ? -3.389 35.469 62.594 1 38.19 6 SER B CA 1
ATOM 2385 C C . SER B 1 6 ? -3.375 35.375 61.094 1 38.19 6 SER B C 1
ATOM 2387 O O . SER B 1 6 ? -3.711 36.344 60.406 1 38.19 6 SER B O 1
ATOM 2389 N N . PRO B 1 7 ? -2.695 34.344 60.438 1 36.62 7 PRO B N 1
ATOM 2390 C CA . PRO B 1 7 ? -2.547 34.188 59 1 36.62 7 PRO B CA 1
ATOM 2391 C C . PRO B 1 7 ? -3.889 34.031 58.281 1 36.62 7 PRO B C 1
ATOM 2393 O O . PRO B 1 7 ? -4.871 33.594 58.875 1 36.62 7 PRO B O 1
ATOM 2396 N N . ALA B 1 8 ? -4.203 34.906 57.281 1 36.91 8 ALA B N 1
ATOM 2397 C CA . ALA B 1 8 ? -5.352 34.906 56.375 1 36.91 8 ALA B CA 1
ATOM 2398 C C . ALA B 1 8 ? -5.66 33.531 55.844 1 36.91 8 ALA B C 1
ATOM 2400 O O . ALA B 1 8 ? -4.75 32.781 55.5 1 36.91 8 ALA B O 1
ATOM 2401 N N . ARG B 1 9 ? -6.82 32.875 56.188 1 35.03 9 ARG B N 1
ATOM 2402 C CA . ARG B 1 9 ? -7.41 31.656 55.656 1 35.03 9 ARG B CA 1
ATOM 2403 C C . ARG B 1 9 ? -7.406 31.641 54.156 1 35.03 9 ARG B C 1
ATOM 2405 O O . ARG B 1 9 ? -7.887 32.594 53.5 1 35.03 9 ARG B O 1
ATOM 2412 N N . GLY B 1 10 ? -6.445 30.969 53.5 1 31.34 10 GLY B N 1
ATOM 2413 C CA . GLY B 1 10 ? -6.41 30.734 52.062 1 31.34 10 GLY B CA 1
ATOM 2414 C C . GLY B 1 10 ? -7.719 30.188 51.531 1 31.34 10 GLY B C 1
ATOM 2415 O O . GLY B 1 10 ? -8.227 29.172 52 1 31.34 10 GLY B O 1
ATOM 2416 N N . LEU B 1 11 ? -8.641 31.016 50.969 1 30.75 11 LEU B N 1
ATOM 2417 C CA . LEU B 1 11 ? -9.805 30.594 50.219 1 30.75 11 LEU B CA 1
ATOM 2418 C C . LEU B 1 11 ? -9.406 29.578 49.156 1 30.75 11 LEU B C 1
ATOM 2420 O O . LEU B 1 11 ? -8.695 29.922 48.188 1 30.75 11 LEU B O 1
ATOM 2424 N N . THR B 1 12 ? -9.336 28.312 49.5 1 32.78 12 THR B N 1
ATOM 2425 C CA . THR B 1 12 ? -9.281 27.266 48.469 1 32.78 12 THR B CA 1
ATOM 2426 C C . THR B 1 12 ? -10.469 27.359 47.531 1 32.78 12 THR B C 1
ATOM 2428 O O . THR B 1 12 ? -11.609 27.109 47.938 1 32.78 12 THR B O 1
ATOM 2431 N N . VAL B 1 13 ? -10.5 28.219 46.594 1 32.22 13 VAL B N 1
ATOM 2432 C CA . VAL B 1 13 ? -11.461 28.141 45.5 1 32.22 13 VAL B CA 1
ATOM 2433 C C . VAL B 1 13 ? -11.445 26.734 44.906 1 32.22 13 VAL B C 1
ATOM 2435 O O . VAL B 1 13 ? -10.438 26.297 44.344 1 32.22 13 VAL B O 1
ATOM 2438 N N . ARG B 1 14 ? -12.164 25.828 45.5 1 31.47 14 ARG B N 1
ATOM 2439 C CA . ARG B 1 14 ? -12.477 24.594 44.781 1 31.47 14 ARG B CA 1
ATOM 2440 C C . ARG B 1 14 ? -13.023 24.906 43.375 1 31.47 14 ARG B C 1
ATOM 2442 O O . ARG B 1 14 ? -14.156 25.375 43.25 1 31.47 14 ARG B O 1
ATOM 2449 N N . CYS B 1 15 ? -12.281 25.266 42.438 1 33.19 15 CYS B N 1
ATOM 2450 C CA . CYS B 1 15 ? -12.758 25.219 41.062 1 33.19 15 CYS B CA 1
ATOM 2451 C C . CYS B 1 15 ? -13.531 23.922 40.812 1 33.19 15 CYS B C 1
ATOM 2453 O O . CYS B 1 15 ? -12.969 22.828 40.875 1 33.19 15 CYS B O 1
ATOM 2455 N N . THR B 1 16 ? -14.742 23.75 41.219 1 35.03 16 THR B N 1
ATOM 2456 C CA . THR B 1 16 ? -15.594 22.641 40.812 1 35.03 16 THR B CA 1
ATOM 2457 C C . THR B 1 16 ? -15.422 22.391 39.312 1 35.03 16 THR B C 1
ATOM 2459 O O . THR B 1 16 ? -15.766 23.234 38.469 1 35.03 16 THR B O 1
ATOM 2462 N N . ALA B 1 17 ? -14.398 21.844 38.875 1 40.59 17 ALA B N 1
ATOM 2463 C CA . ALA B 1 17 ? -14.289 21.344 37.5 1 40.59 17 ALA B CA 1
ATOM 2464 C C . ALA B 1 17 ? -15.602 20.734 37.031 1 40.59 17 ALA B C 1
ATOM 2466 O O . ALA B 1 17 ? -16.031 19.703 37.562 1 40.59 17 ALA B O 1
ATOM 2467 N N . GLN B 1 18 ? -16.719 21.391 36.781 1 43 18 GLN B N 1
ATOM 2468 C CA . GLN B 1 18 ? -17.969 20.891 36.25 1 43 18 GLN B CA 1
ATOM 2469 C C . GLN B 1 18 ? -17.734 19.797 35.219 1 43 18 GLN B C 1
ATOM 2471 O O . GLN B 1 18 ? -16.859 19.922 34.344 1 43 18 GLN B O 1
ATOM 2476 N N . SER B 1 19 ? -17.938 18.531 35.5 1 53.66 19 SER B N 1
ATOM 2477 C CA . SER B 1 19 ? -17.906 17.359 34.625 1 53.66 19 SER B CA 1
ATOM 2478 C C . SER B 1 19 ? -18.5 17.688 33.25 1 53.66 19 SER B C 1
ATOM 2480 O O . SER B 1 19 ? -19.578 18.281 33.156 1 53.66 19 SER B O 1
ATOM 2482 N N . PRO B 1 20 ? -17.766 17.781 32.219 1 63.78 20 PRO B N 1
ATOM 2483 C CA . PRO B 1 20 ? -18.328 18.172 30.922 1 63.78 20 PRO B CA 1
ATOM 2484 C C . PRO B 1 20 ? -19.609 17.422 30.578 1 63.78 20 PRO B C 1
ATOM 2486 O O . PRO B 1 20 ? -19.781 16.266 31 1 63.78 20 PRO B O 1
ATOM 2489 N N . GLN B 1 21 ? -20.812 18.016 30.391 1 76.19 21 GLN B N 1
ATOM 2490 C CA . GLN B 1 21 ? -22.109 17.453 29.984 1 76.19 21 GLN B CA 1
ATOM 2491 C C . GLN B 1 21 ? -21.938 16.516 28.781 1 76.19 21 GLN B C 1
ATOM 2493 O O . GLN B 1 21 ? -21.328 16.891 27.781 1 76.19 21 GLN B O 1
ATOM 2498 N N . VAL B 1 22 ? -22.312 15.227 29.047 1 87.62 22 VAL B N 1
ATOM 2499 C CA . VAL B 1 22 ? -22.25 14.18 28.016 1 87.62 22 VAL B CA 1
ATOM 2500 C C . VAL B 1 22 ? -23.609 14.023 27.344 1 87.62 22 VAL B C 1
ATOM 2502 O O . VAL B 1 22 ? -24.625 13.898 28.016 1 87.62 22 VAL B O 1
ATOM 2505 N N . ILE B 1 23 ? -23.703 14.227 26.062 1 91.94 23 ILE B N 1
ATOM 2506 C CA . ILE B 1 23 ? -24.922 14.062 25.266 1 91.94 23 ILE B CA 1
ATOM 2507 C C . ILE B 1 23 ? -25.062 12.609 24.812 1 91.94 23 ILE B C 1
ATOM 2509 O O . ILE B 1 23 ? -24.078 12 24.391 1 91.94 23 ILE B O 1
ATOM 2513 N N . HIS B 1 24 ? -26.266 12.039 24.906 1 94.88 24 HIS B N 1
ATOM 2514 C CA . HIS B 1 24 ? -26.516 10.672 24.469 1 94.88 24 HIS B CA 1
ATOM 2515 C C . HIS B 1 24 ? -27.328 10.648 23.188 1 94.88 24 HIS B C 1
ATOM 2517 O O . HIS B 1 24 ? -28.375 11.312 23.094 1 94.88 24 HIS B O 1
ATOM 2523 N N . ILE B 1 25 ? -26.844 9.922 22.203 1 95.94 25 ILE B N 1
ATOM 2524 C CA . ILE B 1 25 ? -27.562 9.773 20.938 1 95.94 25 ILE B CA 1
ATOM 2525 C C . ILE B 1 25 ? -27.812 8.289 20.656 1 95.94 25 ILE B C 1
ATOM 2527 O O . ILE B 1 25 ? -26.859 7.496 20.609 1 95.94 25 ILE B O 1
ATOM 2531 N N . SER B 1 26 ? -29.094 7.852 20.344 1 95.81 26 SER B N 1
ATOM 2532 C CA . SER B 1 26 ? -29.422 6.449 20.125 1 95.81 26 SER B CA 1
ATOM 2533 C C . SER B 1 26 ? -30.047 6.234 18.75 1 95.81 26 SER B C 1
ATOM 2535 O O . SER B 1 26 ? -30.203 5.094 18.312 1 95.81 26 SER B O 1
ATOM 2537 N N . SER B 1 27 ? -30.375 7.324 18.109 1 95.88 27 SER B N 1
ATOM 2538 C CA . SER B 1 27 ? -31.047 7.215 16.812 1 95.88 27 SER B CA 1
ATOM 2539 C C . SER B 1 27 ? -30.047 7.43 15.672 1 95.88 27 SER B C 1
ATOM 2541 O O . SER B 1 27 ? -29.344 8.445 15.641 1 95.88 27 SER B O 1
ATOM 2543 N N . THR B 1 28 ? -30.109 6.562 14.641 1 95.19 28 THR B N 1
ATOM 2544 C CA . THR B 1 28 ? -29.266 6.676 13.461 1 95.19 28 THR B CA 1
ATOM 2545 C C . THR B 1 28 ? -29.719 7.828 12.57 1 95.19 28 THR B C 1
ATOM 2547 O O . THR B 1 28 ? -28.969 8.273 11.695 1 95.19 28 THR B O 1
ATOM 2550 N N . ALA B 1 29 ? -30.875 8.297 12.82 1 95.56 29 ALA B N 1
ATOM 2551 C CA . ALA B 1 29 ? -31.453 9.367 12.008 1 95.56 29 ALA B CA 1
ATOM 2552 C C . ALA B 1 29 ? -31.094 10.734 12.578 1 95.56 29 ALA B C 1
ATOM 2554 O O . ALA B 1 29 ? -31.422 11.766 11.977 1 95.56 29 ALA B O 1
ATOM 2555 N N . ASN B 1 30 ? -30.469 10.727 13.664 1 96.06 30 ASN B N 1
ATOM 2556 C CA . ASN B 1 30 ? -30.078 11.977 14.312 1 96.06 30 ASN B CA 1
ATOM 2557 C C . ASN B 1 30 ? -29.203 12.836 13.391 1 96.06 30 ASN B C 1
ATOM 2559 O O . ASN B 1 30 ? -28.344 12.312 12.688 1 96.06 30 ASN B O 1
ATOM 2563 N N . GLN B 1 31 ? -29.391 14.117 13.508 1 96.38 31 GLN B N 1
ATOM 2564 C CA . GLN B 1 31 ? -28.688 15.047 12.625 1 96.38 31 GLN B CA 1
ATOM 2565 C C . GLN B 1 31 ? -27.172 14.992 12.852 1 96.38 31 GLN B C 1
ATOM 2567 O O . GLN B 1 31 ? -26.406 15.141 11.906 1 96.38 31 GLN B O 1
ATOM 2572 N N . ALA B 1 32 ? -26.781 14.805 14.055 1 96.19 32 ALA B N 1
ATOM 2573 C CA . ALA B 1 32 ? -25.359 14.703 14.367 1 96.19 32 ALA B CA 1
ATOM 2574 C C . ALA B 1 32 ? -24.734 13.477 13.695 1 96.19 32 ALA B C 1
ATOM 2576 O O . ALA B 1 32 ? -23.578 13.508 13.289 1 96.19 32 ALA B O 1
ATOM 2577 N N . VAL B 1 33 ? -25.5 12.438 13.609 1 97.19 33 VAL B N 1
ATOM 2578 C CA . VAL B 1 33 ? -25.047 11.219 12.961 1 97.19 33 VAL B CA 1
ATOM 2579 C C . VAL B 1 33 ? -24.891 11.453 11.461 1 97.19 33 VAL B C 1
ATOM 2581 O O . VAL B 1 33 ? -23.875 11.094 10.867 1 97.19 33 VAL B O 1
ATOM 2584 N N . LYS B 1 34 ? -25.812 12.102 10.875 1 97.38 34 LYS B N 1
ATOM 2585 C CA . LYS B 1 34 ? -25.75 12.445 9.453 1 97.38 34 LYS B CA 1
ATOM 2586 C C . LYS B 1 34 ? -24.562 13.359 9.156 1 97.38 34 LYS B C 1
ATOM 2588 O O . LYS B 1 34 ? -23.891 13.203 8.133 1 97.38 34 LYS B O 1
ATOM 2593 N N . HIS B 1 35 ? -24.438 14.273 10.094 1 97.81 35 HIS B N 1
ATOM 2594 C CA . HIS B 1 35 ? -23.297 15.172 10 1 97.81 35 HIS B CA 1
ATOM 2595 C C . HIS B 1 35 ? -21.984 14.391 9.938 1 97.81 35 HIS B C 1
ATOM 2597 O O . HIS B 1 35 ? -21.172 14.617 9.039 1 97.81 35 HIS B O 1
ATOM 2603 N N . CYS B 1 36 ? -21.812 13.43 10.773 1 97.62 36 CYS B N 1
ATOM 2604 C CA . CYS B 1 36 ? -20.594 12.641 10.828 1 97.62 36 CYS B CA 1
ATOM 2605 C C . CYS B 1 36 ? -20.422 11.797 9.562 1 97.62 36 CYS B C 1
ATOM 2607 O O . CYS B 1 36 ? -19.312 11.672 9.039 1 97.62 36 CYS B O 1
ATOM 2609 N N . VAL B 1 37 ? -21.453 11.266 9.078 1 97.56 37 VAL B N 1
ATOM 2610 C CA . VAL B 1 37 ? -21.422 10.461 7.859 1 97.56 37 VAL B CA 1
ATOM 2611 C C . VAL B 1 37 ? -20.984 11.328 6.68 1 97.56 37 VAL B C 1
ATOM 2613 O O . VAL B 1 37 ? -20.156 10.914 5.867 1 97.56 37 VAL B O 1
ATOM 2616 N N . ARG B 1 38 ? -21.5 12.523 6.605 1 97.12 38 ARG B N 1
ATOM 2617 C CA . ARG B 1 38 ? -21.141 13.438 5.523 1 97.12 38 ARG B CA 1
ATOM 2618 C C . ARG B 1 38 ? -19.688 13.852 5.617 1 97.12 38 ARG B C 1
ATOM 2620 O O . ARG B 1 38 ? -19.016 14.016 4.598 1 97.12 38 ARG B O 1
ATOM 2627 N N . LEU B 1 39 ? -19.203 14.023 6.84 1 97.69 39 LEU B N 1
ATOM 2628 C CA . LEU B 1 39 ? -17.781 14.336 7.023 1 97.69 39 LEU B CA 1
ATOM 2629 C C . LEU B 1 39 ? -16.906 13.211 6.48 1 97.69 39 LEU B C 1
ATOM 2631 O O . LEU B 1 39 ? -15.844 13.469 5.91 1 97.69 39 LEU B O 1
ATOM 2635 N N . ARG B 1 40 ? -17.312 11.984 6.57 1 95.62 40 ARG B N 1
ATOM 2636 C CA . ARG B 1 40 ? -16.531 10.836 6.129 1 95.62 40 ARG B CA 1
ATOM 2637 C C . ARG B 1 40 ? -16.547 10.703 4.613 1 95.62 40 ARG B C 1
ATOM 2639 O O . ARG B 1 40 ? -15.531 10.375 3.996 1 95.62 40 ARG B O 1
ATOM 2646 N N . GLU B 1 41 ? -17.625 11.141 3.986 1 93.75 41 GLU B N 1
ATOM 2647 C CA . GLU B 1 41 ? -17.875 10.719 2.609 1 93.75 41 GLU B CA 1
ATOM 2648 C C . GLU B 1 41 ? -17.688 11.883 1.639 1 93.75 41 GLU B C 1
ATOM 2650 O O . GLU B 1 41 ? -17.438 11.672 0.45 1 93.75 41 GLU B O 1
ATOM 2655 N N . SER B 1 42 ? -17.828 13.133 2.176 1 96.31 42 SER B N 1
ATOM 2656 C CA . SER B 1 42 ? -17.875 14.25 1.245 1 96.31 42 SER B CA 1
ATOM 2657 C C . SER B 1 42 ? -16.734 15.234 1.503 1 96.31 42 SER B C 1
ATOM 2659 O O . SER B 1 42 ? -16.719 15.93 2.523 1 96.31 42 SER B O 1
ATOM 2661 N N . ALA B 1 43 ? -15.93 15.312 0.52 1 95.69 43 ALA B N 1
ATOM 2662 C CA . ALA B 1 43 ? -14.852 16.297 0.587 1 95.69 43 ALA B CA 1
ATOM 2663 C C . ALA B 1 43 ? -15.406 17.719 0.615 1 95.69 43 ALA B C 1
ATOM 2665 O O . ALA B 1 43 ? -14.93 18.562 1.375 1 95.69 43 ALA B O 1
ATOM 2666 N N . LYS B 1 44 ? -16.391 17.922 -0.188 1 96.44 44 LYS B N 1
ATOM 2667 C CA . LYS B 1 44 ? -17.016 19.234 -0.256 1 96.44 44 LYS B CA 1
ATOM 2668 C C . LYS B 1 44 ? -17.578 19.641 1.103 1 96.44 44 LYS B C 1
ATOM 2670 O O . LYS B 1 44 ? -17.375 20.781 1.544 1 96.44 44 LYS B O 1
ATOM 2675 N N . TYR B 1 45 ? -18.219 18.75 1.713 1 97.75 45 TYR B N 1
ATOM 2676 C CA . TYR B 1 45 ? -18.828 19.016 3.012 1 97.75 45 TYR B CA 1
ATOM 2677 C C . TYR B 1 45 ? -17.75 19.328 4.055 1 97.75 45 TYR B C 1
ATOM 2679 O O . TYR B 1 45 ? -17.938 20.234 4.883 1 97.75 45 TYR B O 1
ATOM 2687 N N . ARG B 1 46 ? -16.672 18.656 4.082 1 97.62 46 ARG B N 1
ATOM 2688 C CA . ARG B 1 46 ? -15.547 18.953 4.977 1 97.62 46 ARG B CA 1
ATOM 2689 C C . ARG B 1 46 ? -15.031 20.375 4.762 1 97.62 46 ARG B C 1
ATOM 2691 O O . ARG B 1 46 ? -14.766 21.094 5.727 1 97.62 46 ARG B O 1
ATOM 2698 N N . GLY B 1 47 ? -14.883 20.672 3.52 1 96.38 47 GLY B N 1
ATOM 2699 C CA . GLY B 1 47 ? -14.445 22.016 3.203 1 96.38 47 GLY B CA 1
ATOM 2700 C C . GLY B 1 47 ? -15.398 23.094 3.703 1 96.38 47 GLY B C 1
ATOM 2701 O O . GLY B 1 47 ? -14.961 24.109 4.234 1 96.38 47 GLY B O 1
ATOM 2702 N N . GLU B 1 48 ? -16.656 22.859 3.572 1 97.19 48 GLU B N 1
ATOM 2703 C CA . GLU B 1 48 ? -17.688 23.812 3.969 1 97.19 48 GLU B CA 1
ATOM 2704 C C . GLU B 1 48 ? -17.734 23.969 5.484 1 97.19 48 GLU B C 1
ATOM 2706 O O . GLU B 1 48 ? -17.922 25.078 5.996 1 97.19 48 GLU B O 1
ATOM 2711 N N . THR B 1 49 ? -17.594 22.906 6.184 1 97.19 49 THR B N 1
ATOM 2712 C CA . THR B 1 49 ? -17.766 22.922 7.633 1 97.19 49 THR B CA 1
ATOM 2713 C C . THR B 1 49 ? -16.422 23.172 8.328 1 97.19 49 THR B C 1
ATOM 2715 O O . THR B 1 49 ? -16.391 23.516 9.508 1 97.19 49 THR B O 1
ATOM 2718 N N . GLY B 1 50 ? -15.359 22.906 7.594 1 97.31 50 GLY B N 1
ATOM 2719 C CA . GLY B 1 50 ? -14.039 23.047 8.188 1 97.31 50 GLY B CA 1
ATOM 2720 C C . GLY B 1 50 ? -13.742 21.969 9.227 1 97.31 50 GLY B C 1
ATOM 2721 O O . GLY B 1 50 ? -13.094 22.25 10.242 1 97.31 50 GLY B O 1
ATOM 2722 N N . SER B 1 51 ? -14.359 20.75 8.992 1 97.94 51 SER B N 1
ATOM 2723 C CA . SER B 1 51 ? -14.219 19.688 9.969 1 97.94 51 SER B CA 1
ATOM 2724 C C . SER B 1 51 ? -13.891 18.359 9.289 1 97.94 51 SER B C 1
ATOM 2726 O O . SER B 1 51 ? -14.148 18.188 8.094 1 97.94 51 SER B O 1
ATOM 2728 N N . ALA B 1 52 ? -13.242 17.5 10.047 1 98.06 52 ALA B N 1
ATOM 2729 C CA . ALA B 1 52 ? -12.977 16.125 9.633 1 98.06 52 ALA B CA 1
ATOM 2730 C C . ALA B 1 52 ? -13.328 15.148 10.75 1 98.06 52 ALA B C 1
ATOM 2732 O O . ALA B 1 52 ? -13.453 15.539 11.914 1 98.06 52 ALA B O 1
ATOM 2733 N N . LEU B 1 53 ? -13.555 13.906 10.375 1 98.06 53 LEU B N 1
ATOM 2734 C CA . LEU B 1 53 ? -13.883 12.859 11.336 1 98.06 53 LEU B CA 1
ATOM 2735 C C . LEU B 1 53 ? -12.766 11.828 11.422 1 98.06 53 LEU B C 1
ATOM 2737 O O . LEU B 1 53 ? -12.297 11.328 10.391 1 98.06 53 LEU B O 1
ATOM 2741 N N . ILE B 1 54 ? -12.336 11.625 12.609 1 96.94 54 ILE B N 1
ATOM 2742 C CA . ILE B 1 54 ? -11.359 10.562 12.852 1 96.94 54 ILE B CA 1
ATOM 2743 C C . ILE B 1 54 ? -12.008 9.43 13.633 1 96.94 54 ILE B C 1
ATOM 2745 O O . ILE B 1 54 ? -12.734 9.664 14.602 1 96.94 54 ILE B O 1
ATOM 2749 N N . CYS B 1 55 ? -11.75 8.234 13.203 1 96.12 55 CYS B N 1
ATOM 2750 C CA . CYS B 1 55 ? -12.352 7.062 13.828 1 96.12 55 CYS B CA 1
ATOM 2751 C C . CYS B 1 55 ? -11.281 6.102 14.336 1 96.12 55 CYS B C 1
ATOM 2753 O O . CYS B 1 55 ? -10.328 5.801 13.617 1 96.12 55 CYS B O 1
ATOM 2755 N N . GLY B 1 56 ? -11.422 5.645 15.523 1 93.25 56 GLY B N 1
ATOM 2756 C CA . GLY B 1 56 ? -10.516 4.68 16.125 1 93.25 56 GLY B CA 1
ATOM 2757 C C . GLY B 1 56 ? -9.852 5.199 17.391 1 93.25 56 GLY B C 1
ATOM 2758 O O . GLY B 1 56 ? -9.32 6.309 17.406 1 93.25 56 GLY B O 1
ATOM 2759 N N . ARG B 1 57 ? -9.836 4.398 18.422 1 91.94 57 ARG B N 1
ATOM 2760 C CA . ARG B 1 57 ? -9.305 4.809 19.719 1 91.94 57 ARG B CA 1
ATOM 2761 C C . ARG B 1 57 ? -7.836 5.199 19.609 1 91.94 57 ARG B C 1
ATOM 2763 O O . ARG B 1 57 ? -7.438 6.27 20.078 1 91.94 57 ARG B O 1
ATOM 2770 N N . ASP B 1 58 ? -7.039 4.379 18.969 1 88.38 58 ASP B N 1
ATOM 2771 C CA . ASP B 1 58 ? -5.605 4.629 18.875 1 88.38 58 ASP B CA 1
ATOM 2772 C C . ASP B 1 58 ? -5.32 5.914 18.109 1 88.38 58 ASP B C 1
ATOM 2774 O O . ASP B 1 58 ? -4.473 6.715 18.516 1 88.38 58 ASP B O 1
ATOM 2778 N N . LEU B 1 59 ? -6.066 6.105 17.094 1 92.06 59 LEU B N 1
ATOM 2779 C CA . LEU B 1 59 ? -5.879 7.289 16.266 1 92.06 59 LEU B CA 1
ATOM 2780 C C . LEU B 1 59 ? -6.285 8.555 17.016 1 92.06 59 LEU B C 1
ATOM 2782 O O . LEU B 1 59 ? -5.559 9.547 17 1 92.06 59 LEU B O 1
ATOM 2786 N N . VAL B 1 60 ? -7.367 8.523 17.703 1 94 60 VAL B N 1
ATOM 2787 C CA . VAL B 1 60 ? -7.855 9.664 18.469 1 94 60 VAL B CA 1
ATOM 2788 C C . VAL B 1 60 ? -6.848 10.023 19.562 1 94 60 VAL B C 1
ATOM 2790 O O . VAL B 1 60 ? -6.5 11.188 19.734 1 94 60 VAL B O 1
ATOM 2793 N N . GLN B 1 61 ? -6.371 9.016 20.188 1 90.88 61 GLN B N 1
ATOM 2794 C CA . GLN B 1 61 ? -5.426 9.242 21.266 1 90.88 61 GLN B CA 1
ATOM 2795 C C . GLN B 1 61 ? -4.094 9.773 20.75 1 90.88 61 GLN B C 1
ATOM 2797 O O . GLN B 1 61 ? -3.514 10.688 21.328 1 90.88 61 GLN B O 1
ATOM 2802 N N . GLU B 1 62 ? -3.666 9.234 19.672 1 89.25 62 GLU B N 1
ATOM 2803 C CA . GLU B 1 62 ? -2.389 9.633 19.094 1 89.25 62 GLU B CA 1
ATOM 2804 C C . GLU B 1 62 ? -2.436 11.07 18.578 1 89.25 62 GLU B C 1
ATOM 2806 O O . GLU B 1 62 ? -1.443 11.797 18.672 1 89.25 62 GLU B O 1
ATOM 2811 N N . LEU B 1 63 ? -3.539 11.492 18.094 1 93.5 63 LEU B N 1
ATOM 2812 C CA . LEU B 1 63 ? -3.635 12.805 17.469 1 93.5 63 LEU B CA 1
ATOM 2813 C C . LEU B 1 63 ? -4.09 13.859 18.469 1 93.5 63 LEU B C 1
ATOM 2815 O O . LEU B 1 63 ? -4.043 15.055 18.172 1 93.5 63 LEU B O 1
ATOM 2819 N N . ALA B 1 64 ? -4.438 13.477 19.641 1 93 64 ALA B N 1
ATOM 2820 C CA . ALA B 1 64 ? -5.02 14.367 20.641 1 93 64 ALA B CA 1
ATOM 2821 C C . ALA B 1 64 ? -4.066 15.508 20.984 1 93 64 ALA B C 1
ATOM 2823 O O . ALA B 1 64 ? -4.465 16.672 21 1 93 64 ALA B O 1
ATOM 2824 N N . PRO B 1 65 ? -2.834 15.227 21.172 1 90.19 65 PRO B N 1
ATOM 2825 C CA . PRO B 1 65 ? -1.922 16.312 21.516 1 90.19 65 PRO B CA 1
ATOM 2826 C C . PRO B 1 65 ? -1.833 17.375 20.438 1 90.19 65 PRO B C 1
ATOM 2828 O O . PRO B 1 65 ? -1.552 18.547 20.719 1 90.19 65 PRO B O 1
ATOM 2831 N N . LEU B 1 66 ? -2.119 16.969 19.266 1 91.44 66 LEU B N 1
ATOM 2832 C CA . LEU B 1 66 ? -1.973 17.875 18.141 1 91.44 66 LEU B CA 1
ATOM 2833 C C . LEU B 1 66 ? -3.285 18.594 17.844 1 91.44 66 LEU B C 1
ATOM 2835 O O . LEU B 1 66 ? -3.285 19.766 17.453 1 91.44 66 LEU B O 1
ATOM 2839 N N . LEU B 1 67 ? -4.395 17.938 18.062 1 93.19 67 LEU B N 1
ATOM 2840 C CA . LEU B 1 67 ? -5.66 18.422 17.516 1 93.19 67 LEU B CA 1
ATOM 2841 C C . LEU B 1 67 ? -6.602 18.859 18.641 1 93.19 67 LEU B C 1
ATOM 2843 O O . LEU B 1 67 ? -7.637 19.469 18.375 1 93.19 67 LEU B O 1
ATOM 2847 N N . ALA B 1 68 ? -6.254 18.609 19.828 1 89.88 68 ALA B N 1
ATOM 2848 C CA . ALA B 1 68 ? -7.152 18.953 20.922 1 89.88 68 ALA B CA 1
ATOM 2849 C C . ALA B 1 68 ? -7.238 20.469 21.094 1 89.88 68 ALA B C 1
ATOM 2851 O O . ALA B 1 68 ? -6.27 21.188 20.844 1 89.88 68 ALA B O 1
ATOM 2852 N N . PRO B 1 69 ? -8.367 20.969 21.641 1 93.5 69 PRO B N 1
ATOM 2853 C CA . PRO B 1 69 ? -9.57 20.188 21.984 1 93.5 69 PRO B CA 1
ATOM 2854 C C . PRO B 1 69 ? -10.352 19.75 20.75 1 93.5 69 PRO B C 1
ATOM 2856 O O . PRO B 1 69 ? -10.453 20.484 19.781 1 93.5 69 PRO B O 1
ATOM 2859 N N . MET B 1 70 ? -10.852 18.547 20.875 1 95.38 70 MET B N 1
ATOM 2860 C CA . MET B 1 70 ? -11.734 18.062 19.812 1 95.38 70 MET B CA 1
ATOM 2861 C C . MET B 1 70 ? -13.031 18.859 19.781 1 95.38 70 MET B C 1
ATOM 2863 O O . MET B 1 70 ? -13.453 19.422 20.797 1 95.38 70 MET B O 1
ATOM 2867 N N . ARG B 1 71 ? -13.617 18.969 18.625 1 96.38 71 ARG B N 1
ATOM 2868 C CA . ARG B 1 71 ? -14.938 19.578 18.547 1 96.38 71 ARG B CA 1
ATOM 2869 C C . ARG B 1 71 ? -15.992 18.688 19.203 1 96.38 71 ARG B C 1
ATOM 2871 O O . ARG B 1 71 ? -16.891 19.172 19.891 1 96.38 71 ARG B O 1
ATOM 2878 N N . ALA B 1 72 ? -15.898 17.438 18.984 1 95.88 72 ALA B N 1
ATOM 2879 C CA . ALA B 1 72 ? -16.75 16.438 19.625 1 95.88 72 ALA B CA 1
ATOM 2880 C C . ALA B 1 72 ? -16.016 15.102 19.781 1 95.88 72 ALA B C 1
ATOM 2882 O O . ALA B 1 72 ? -15.289 14.68 18.875 1 95.88 72 ALA B O 1
ATOM 2883 N N . LEU B 1 73 ? -16.156 14.508 20.875 1 95.94 73 LEU B N 1
ATOM 2884 C CA . LEU B 1 73 ? -15.664 13.156 21.125 1 95.94 73 LEU B CA 1
ATOM 2885 C C . LEU B 1 73 ? -16.828 12.188 21.328 1 95.94 73 LEU B C 1
ATOM 2887 O O . LEU B 1 73 ? -17.688 12.414 22.188 1 95.94 73 LEU B O 1
ATOM 2891 N N . VAL B 1 74 ? -16.812 11.133 20.547 1 96 74 VAL B N 1
ATOM 2892 C CA . VAL B 1 74 ? -17.922 10.195 20.547 1 96 74 VAL B CA 1
ATOM 2893 C C . VAL B 1 74 ? -17.453 8.82 21.031 1 96 74 VAL B C 1
ATOM 2895 O O . VAL B 1 74 ? -16.438 8.305 20.547 1 96 74 VAL B O 1
ATOM 2898 N N . ALA B 1 75 ? -18.141 8.281 21.969 1 95.5 75 ALA B N 1
ATOM 2899 C CA . ALA B 1 75 ? -17.844 6.949 22.484 1 95.5 75 ALA B CA 1
ATOM 2900 C C . ALA B 1 75 ? -19.125 6.117 22.609 1 95.5 75 ALA B C 1
ATOM 2902 O O . ALA B 1 75 ? -20.234 6.641 22.453 1 95.5 75 ALA B O 1
ATOM 2903 N N . LEU B 1 76 ? -18.875 4.832 22.719 1 94.62 76 LEU B N 1
ATOM 2904 C CA . LEU B 1 76 ? -20.016 3.965 22.969 1 94.62 76 LEU B CA 1
ATOM 2905 C C . LEU B 1 76 ? -20.562 4.168 24.375 1 94.62 76 LEU B C 1
ATOM 2907 O O . LEU B 1 76 ? -19.812 4.574 25.281 1 94.62 76 LEU B O 1
ATOM 2911 N N . ASP B 1 77 ? -21.766 3.754 24.469 1 90.88 77 ASP B N 1
ATOM 2912 C CA . ASP B 1 77 ? -22.391 3.818 25.797 1 90.88 77 ASP B CA 1
ATOM 2913 C C . ASP B 1 77 ? -21.578 3.037 26.828 1 90.88 77 ASP B C 1
ATOM 2915 O O . ASP B 1 77 ? -21.094 1.938 26.547 1 90.88 77 ASP B O 1
ATOM 2919 N N . GLY B 1 78 ? -21.422 3.658 28.031 1 82.12 78 GLY B N 1
ATOM 2920 C CA . GLY B 1 78 ? -20.703 2.971 29.094 1 82.12 78 GLY B CA 1
ATOM 2921 C C . GLY B 1 78 ? -19.219 3.242 29.078 1 82.12 78 GLY B C 1
ATOM 2922 O O . GLY B 1 78 ? -18.516 2.895 30.031 1 82.12 78 GLY B O 1
ATOM 2923 N N . ALA B 1 79 ? -18.75 3.801 27.984 1 80.19 79 ALA B N 1
ATOM 2924 C CA . ALA B 1 79 ? -17.328 4.109 27.922 1 80.19 79 ALA B CA 1
ATOM 2925 C C . ALA B 1 79 ? -16.984 5.281 28.828 1 80.19 79 ALA B C 1
ATOM 2927 O O . ALA B 1 79 ? -17.797 6.176 29.047 1 80.19 79 ALA B O 1
ATOM 2928 N N . ALA B 1 80 ? -15.828 5.242 29.578 1 70.44 80 ALA B N 1
ATOM 2929 C CA . ALA B 1 80 ? -15.359 6.34 30.422 1 70.44 80 ALA B CA 1
ATOM 2930 C C . ALA B 1 80 ? -14.719 7.438 29.578 1 70.44 80 ALA B C 1
ATOM 2932 O O . ALA B 1 80 ? -13.609 7.273 29.078 1 70.44 80 ALA B O 1
ATOM 2933 N N . LEU B 1 81 ? -15.414 8.5 29.109 1 68.94 81 LEU B N 1
ATOM 2934 C CA . LEU B 1 81 ? -14.938 9.555 28.219 1 68.94 81 LEU B CA 1
ATOM 2935 C C . LEU B 1 81 ? -14.125 10.586 29 1 68.94 81 LEU B C 1
ATOM 2937 O O . LEU B 1 81 ? -13.281 11.281 28.422 1 68.94 81 LEU B O 1
ATOM 2941 N N . SER B 1 82 ? -14.445 11.008 30.344 1 55.62 82 SER B N 1
ATOM 2942 C CA . SER B 1 82 ? -14.016 12.195 31.078 1 55.62 82 SER B CA 1
ATOM 2943 C C . SER B 1 82 ? -12.492 12.258 31.188 1 55.62 82 SER B C 1
ATOM 2945 O O . SER B 1 82 ? -11.906 13.344 31.141 1 55.62 82 SER B O 1
ATOM 2947 N N . ASP B 1 83 ? -11.969 11.297 31.484 1 57.69 83 ASP B N 1
ATOM 2948 C CA . ASP B 1 83 ? -10.562 11.391 31.859 1 57.69 83 ASP B CA 1
ATOM 2949 C C . ASP B 1 83 ? -9.656 11.258 30.641 1 57.69 83 ASP B C 1
ATOM 2951 O O . ASP B 1 83 ? -8.43 11.141 30.781 1 57.69 83 ASP B O 1
ATOM 2955 N N . SER B 1 84 ? -10.383 11.609 29.516 1 70.88 84 SER B N 1
ATOM 2956 C CA . SER B 1 84 ? -9.703 11.195 28.297 1 70.88 84 SER B CA 1
ATOM 2957 C C . SER B 1 84 ? -9.258 12.398 27.469 1 70.88 84 SER B C 1
ATOM 2959 O O . SER B 1 84 ? -8.984 13.469 28.031 1 70.88 84 SER B O 1
ATOM 2961 N N . VAL B 1 85 ? -9.375 12.57 26.219 1 86.62 85 VAL B N 1
ATOM 2962 C CA . VAL B 1 85 ? -9.008 13.539 25.188 1 86.62 85 VAL B CA 1
ATOM 2963 C C . VAL B 1 85 ? -9.875 14.781 25.312 1 86.62 85 VAL B C 1
ATOM 2965 O O . VAL B 1 85 ? -11.109 14.688 25.344 1 86.62 85 VAL B O 1
ATOM 2968 N N . PRO B 1 86 ? -9.305 16 25.75 1 91.81 86 PRO B N 1
ATOM 2969 C CA . PRO B 1 86 ? -10.094 17.234 25.828 1 91.81 86 PRO B CA 1
ATOM 2970 C C . PRO B 1 86 ? -10.984 17.453 24.609 1 91.81 86 PRO B C 1
ATOM 2972 O O . PRO B 1 86 ? -10.516 17.312 23.484 1 91.81 86 PRO B O 1
ATOM 2975 N N . SER B 1 87 ? -12.227 17.781 24.891 1 93.44 87 SER B N 1
ATOM 2976 C CA . SER B 1 87 ? -13.203 17.969 23.828 1 93.44 87 SER B CA 1
ATOM 2977 C C . SER B 1 87 ? -14.234 19.031 24.203 1 93.44 87 SER B C 1
ATOM 2979 O O . SER B 1 87 ? -14.531 19.219 25.391 1 93.44 87 SER B O 1
ATOM 2981 N N . GLN B 1 88 ? -14.758 19.734 23.25 1 93.19 88 GLN B N 1
ATOM 2982 C CA . GLN B 1 88 ? -15.805 20.719 23.484 1 93.19 88 GLN B CA 1
ATOM 2983 C C . GLN B 1 88 ? -17.125 20.047 23.828 1 93.19 88 GLN B C 1
ATOM 2985 O O . GLN B 1 88 ? -17.906 20.562 24.641 1 93.19 88 GLN B O 1
ATOM 2990 N N . ARG B 1 89 ? -17.375 18.906 23.203 1 92.81 89 ARG B N 1
ATOM 2991 C CA . ARG B 1 89 ? -18.562 18.109 23.453 1 92.81 89 ARG B CA 1
ATOM 2992 C C . ARG B 1 89 ? -18.219 16.641 23.625 1 92.81 89 ARG B C 1
ATOM 2994 O O . ARG B 1 89 ? -17.344 16.109 22.922 1 92.81 89 ARG B O 1
ATOM 3001 N N . TYR B 1 90 ? -18.875 16.094 24.531 1 93.81 90 TYR B N 1
ATOM 3002 C CA . TYR B 1 90 ? -18.781 14.656 24.75 1 93.81 90 TYR B CA 1
ATOM 3003 C C . TYR B 1 90 ? -20.109 13.969 24.422 1 93.81 90 TYR B C 1
ATOM 3005 O O . TYR B 1 90 ? -21.156 14.398 24.891 1 93.81 90 TYR B O 1
ATOM 3013 N N . VAL B 1 91 ? -19.984 12.945 23.625 1 95.19 91 VAL B N 1
ATOM 3014 C CA . VAL B 1 91 ? -21.203 12.281 23.156 1 95.19 91 VAL B CA 1
ATOM 3015 C C . VAL B 1 91 ? -21.078 10.773 23.359 1 95.19 91 VAL B C 1
ATOM 3017 O O . VAL B 1 91 ? -20.047 10.18 23.078 1 95.19 91 VAL B O 1
ATOM 3020 N N . THR B 1 92 ? -22.094 10.148 23.875 1 95.19 92 THR B N 1
ATOM 3021 C CA . THR B 1 92 ? -22.188 8.695 23.922 1 95.19 92 THR B CA 1
ATOM 3022 C C . THR B 1 92 ? -23.266 8.195 22.969 1 95.19 92 THR B C 1
ATOM 3024 O O . THR B 1 92 ? -24.312 8.844 22.797 1 95.19 92 THR B O 1
ATOM 3027 N N . VAL B 1 93 ? -22.969 7.039 22.359 1 96.62 93 VAL B N 1
ATOM 3028 C CA . VAL B 1 93 ? -23.906 6.559 21.344 1 96.62 93 VAL B CA 1
ATOM 3029 C C . VAL B 1 93 ? -24.094 5.051 21.484 1 96.62 93 VAL B C 1
ATOM 3031 O O . VAL B 1 93 ? -23.281 4.375 22.125 1 96.62 93 VAL B O 1
ATOM 3034 N N . THR B 1 94 ? -25.203 4.562 20.844 1 96 94 THR B N 1
ATOM 3035 C CA . THR B 1 94 ? -25.453 3.127 20.781 1 96 94 THR B CA 1
ATOM 3036 C C . THR B 1 94 ? -24.609 2.473 19.703 1 96 94 THR B C 1
ATOM 3038 O O . THR B 1 94 ? -24.078 3.156 18.828 1 96 94 THR B O 1
ATOM 3041 N N . PRO B 1 95 ? -24.484 1.135 19.719 1 95.69 95 PRO B N 1
ATOM 3042 C CA . PRO B 1 95 ? -23.656 0.43 18.734 1 95.69 95 PRO B CA 1
ATOM 3043 C C . PRO B 1 95 ? -24.141 0.646 17.312 1 95.69 95 PRO B C 1
ATOM 3045 O O . PRO B 1 95 ? -23.328 0.933 16.422 1 95.69 95 PRO B O 1
ATOM 3048 N N . PRO B 1 96 ? -25.422 0.663 17.062 1 96.31 96 PRO B N 1
ATOM 3049 C CA . PRO B 1 96 ? -25.875 0.922 15.688 1 96.31 96 PRO B CA 1
ATOM 3050 C C . PRO B 1 96 ? -25.5 2.32 15.195 1 96.31 96 PRO B C 1
ATOM 3052 O O . PRO B 1 96 ? -25.125 2.494 14.031 1 96.31 96 PRO B O 1
ATOM 3055 N N . VAL B 1 97 ? -25.578 3.262 16.094 1 97.38 97 VAL B N 1
ATOM 3056 C CA . VAL B 1 97 ? -25.219 4.633 15.742 1 97.38 97 VAL B CA 1
ATOM 3057 C C . VAL B 1 97 ? -23.734 4.73 15.453 1 97.38 97 VAL B C 1
ATOM 3059 O O . VAL B 1 97 ? -23.312 5.348 14.469 1 97.38 97 VAL B O 1
ATOM 3062 N N . MET B 1 98 ? -22.938 4.113 16.281 1 97 98 MET B N 1
ATOM 3063 C CA . MET B 1 98 ? -21.5 4.117 16.078 1 97 98 MET B CA 1
ATOM 3064 C C . MET B 1 98 ? -21.141 3.477 14.734 1 97 98 MET B C 1
ATOM 3066 O O . MET B 1 98 ? -20.312 4.004 13.992 1 97 98 MET B O 1
ATOM 3070 N N . GLN B 1 99 ? -21.734 2.418 14.422 1 96.69 99 GLN B N 1
ATOM 3071 C CA . GLN B 1 99 ? -21.484 1.722 13.156 1 96.69 99 GLN B CA 1
ATOM 3072 C C . GLN B 1 99 ? -21.844 2.607 11.969 1 96.69 99 GLN B C 1
ATOM 3074 O O . GLN B 1 99 ? -21.078 2.68 11 1 96.69 99 GLN B O 1
ATOM 3079 N N . LYS B 1 100 ? -22.891 3.264 12.07 1 96.44 100 LYS B N 1
ATOM 3080 C CA . LYS B 1 100 ? -23.328 4.133 10.984 1 96.44 100 LYS B CA 1
ATOM 3081 C C . LYS B 1 100 ? -22.359 5.297 10.781 1 96.44 100 LYS B C 1
ATOM 3083 O O . LYS B 1 100 ? -21.969 5.59 9.648 1 96.44 100 LYS B O 1
ATOM 3088 N N . LEU B 1 101 ? -22.016 5.922 11.875 1 95.62 101 LEU B N 1
ATOM 3089 C CA . LEU B 1 101 ? -21.219 7.129 11.703 1 95.62 101 LEU B CA 1
ATOM 3090 C C . LEU B 1 101 ? -19.797 6.781 11.289 1 95.62 101 LEU B C 1
ATOM 3092 O O . LEU B 1 101 ? -19.125 7.57 10.617 1 95.62 101 LEU B O 1
ATOM 3096 N N . THR B 1 102 ? -19.297 5.582 11.633 1 94.75 102 THR B N 1
ATOM 3097 C CA . THR B 1 102 ? -17.938 5.203 11.297 1 94.75 102 THR B CA 1
ATOM 3098 C C . THR B 1 102 ? -17.891 4.438 9.977 1 94.75 102 THR B C 1
ATOM 3100 O O . THR B 1 102 ? -16.844 4.32 9.352 1 94.75 102 THR B O 1
ATOM 3103 N N . GLY B 1 103 ? -18.938 3.863 9.625 1 92.94 103 GLY B N 1
ATOM 3104 C CA . GLY B 1 103 ? -18.969 3.037 8.43 1 92.94 103 GLY B CA 1
ATOM 3105 C C . GLY B 1 103 ? -18.406 1.648 8.648 1 92.94 103 GLY B C 1
ATOM 3106 O O . GLY B 1 103 ? -18.125 0.931 7.684 1 92.94 103 GLY B O 1
ATOM 3107 N N . LEU B 1 104 ? -18.25 1.262 9.883 1 91.06 104 LEU B N 1
ATOM 3108 C CA . LEU B 1 104 ? -17.672 -0.038 10.211 1 91.06 104 LEU B CA 1
ATOM 3109 C C . LEU B 1 104 ? -18.766 -1.066 10.477 1 91.06 104 LEU B C 1
ATOM 3111 O O . LEU B 1 104 ? -19.828 -0.727 11 1 91.06 104 LEU B O 1
ATOM 3115 N N . GLY B 1 105 ? -18.516 -2.273 10.117 1 86.88 105 GLY B N 1
ATOM 3116 C CA . GLY B 1 105 ? -19.469 -3.338 10.391 1 86.88 105 GLY B CA 1
ATOM 3117 C C . GLY B 1 105 ? -19.516 -3.729 11.852 1 86.88 105 GLY B C 1
ATOM 3118 O O . GLY B 1 105 ? -20.562 -4.129 12.359 1 86.88 105 GLY B O 1
ATOM 3119 N N . THR B 1 106 ? -18.406 -3.672 12.469 1 87.69 106 THR B N 1
ATOM 3120 C CA . THR B 1 106 ? -18.281 -3.988 13.891 1 87.69 106 THR B CA 1
ATOM 3121 C C . THR B 1 106 ? -17.406 -2.963 14.602 1 87.69 106 THR B C 1
ATOM 3123 O O . THR B 1 106 ? -16.406 -2.504 14.055 1 87.69 106 THR B O 1
ATOM 3126 N N . CYS B 1 107 ? -17.906 -2.666 15.82 1 91.19 107 CYS B N 1
ATOM 3127 C CA . CYS B 1 107 ? -17.141 -1.71 16.625 1 91.19 107 CYS B CA 1
ATOM 3128 C C . CYS B 1 107 ? -16.797 -2.289 17.984 1 91.19 107 CYS B C 1
ATOM 3130 O O . CYS B 1 107 ? -17.688 -2.729 18.719 1 91.19 107 CYS B O 1
ATOM 3132 N N . PRO B 1 108 ? -15.562 -2.254 18.266 1 89.31 108 PRO B N 1
ATOM 3133 C CA . PRO B 1 108 ? -15.211 -2.695 19.625 1 89.31 108 PRO B CA 1
ATOM 3134 C C . PRO B 1 108 ? -15.742 -1.756 20.703 1 89.31 108 PRO B C 1
ATOM 3136 O O . PRO B 1 108 ? -16.031 -0.588 20.422 1 89.31 108 PRO B O 1
ATOM 3139 N N . PRO B 1 109 ? -15.82 -2.242 21.906 1 89.56 109 PRO B N 1
ATOM 3140 C CA . PRO B 1 109 ? -16.344 -1.424 23 1 89.56 109 PRO B CA 1
ATOM 3141 C C . PRO B 1 109 ? -15.508 -0.177 23.25 1 89.56 109 PRO B C 1
ATOM 3143 O O . PRO B 1 109 ? -16.031 0.829 23.75 1 89.56 109 PRO B O 1
ATOM 3146 N N . SER B 1 110 ? -14.273 -0.217 22.969 1 90.81 110 SER B N 1
ATOM 3147 C CA . SER B 1 110 ? -13.375 0.896 23.25 1 90.81 110 SER B CA 1
ATOM 3148 C C . SER B 1 110 ? -13.328 1.879 22.094 1 90.81 110 SER B C 1
ATOM 3150 O O . SER B 1 110 ? -12.531 2.816 22.094 1 90.81 110 SER B O 1
ATOM 3152 N N . MET B 1 111 ? -14.227 1.719 21.156 1 93.25 111 MET B N 1
ATOM 3153 C CA . MET B 1 111 ? -14.227 2.545 19.953 1 93.25 111 MET B CA 1
ATOM 3154 C C . MET B 1 111 ? -14.445 4.016 20.297 1 93.25 111 MET B C 1
ATOM 3156 O O . MET B 1 111 ? -15.266 4.34 21.156 1 93.25 111 MET B O 1
ATOM 3160 N N . LEU B 1 112 ? -13.664 4.871 19.641 1 94.38 112 LEU B N 1
ATOM 3161 C CA . LEU B 1 112 ? -13.828 6.32 19.719 1 94.38 112 LEU B CA 1
ATOM 3162 C C . LEU B 1 112 ? -13.898 6.938 18.328 1 94.38 112 LEU B C 1
ATOM 3164 O O . LEU B 1 112 ? -13.281 6.43 17.391 1 94.38 112 LEU B O 1
ATOM 3168 N N . ALA B 1 113 ? -14.633 7.934 18.188 1 96.5 113 ALA B N 1
ATOM 3169 C CA . ALA B 1 113 ? -14.625 8.836 17.047 1 96.5 113 ALA B CA 1
ATOM 3170 C C . ALA B 1 113 ? -14.531 10.289 17.484 1 96.5 113 ALA B C 1
ATOM 3172 O O . ALA B 1 113 ? -14.945 10.633 18.594 1 96.5 113 ALA B O 1
ATOM 3173 N N . ALA B 1 114 ? -13.969 11.133 16.672 1 96.62 114 ALA B N 1
ATOM 3174 C CA . ALA B 1 114 ? -13.82 12.539 17.047 1 96.62 114 ALA B CA 1
ATOM 3175 C C . ALA B 1 114 ? -13.945 13.445 15.828 1 96.62 114 ALA B C 1
ATOM 3177 O O . ALA B 1 114 ? -13.398 13.141 14.766 1 96.62 114 ALA B O 1
ATOM 3178 N N . GLU B 1 115 ? -14.719 14.406 16 1 97.81 115 GLU B N 1
ATOM 3179 C CA . GLU B 1 115 ? -14.703 15.5 15.047 1 97.81 115 GLU B CA 1
ATOM 3180 C C . GLU B 1 115 ? -13.609 16.516 15.367 1 97.81 115 GLU B C 1
ATOM 3182 O O . GLU B 1 115 ? -13.492 16.969 16.516 1 97.81 115 GLU B O 1
ATOM 3187 N N . VAL B 1 116 ? -12.836 16.875 14.375 1 97.94 116 VAL B N 1
ATOM 3188 C CA . VAL B 1 116 ? -11.719 17.781 14.578 1 97.94 116 VAL B CA 1
ATOM 3189 C C . VAL B 1 116 ? -11.742 18.891 13.531 1 97.94 116 VAL B C 1
ATOM 3191 O O . VAL B 1 116 ? -12.445 18.781 12.523 1 97.94 116 VAL B O 1
ATOM 3194 N N . ALA B 1 117 ? -10.969 19.922 13.859 1 97.38 117 ALA B N 1
ATOM 3195 C CA . ALA B 1 117 ? -10.82 21 12.875 1 97.38 117 ALA B CA 1
ATOM 3196 C C . ALA B 1 117 ? -10.047 20.516 1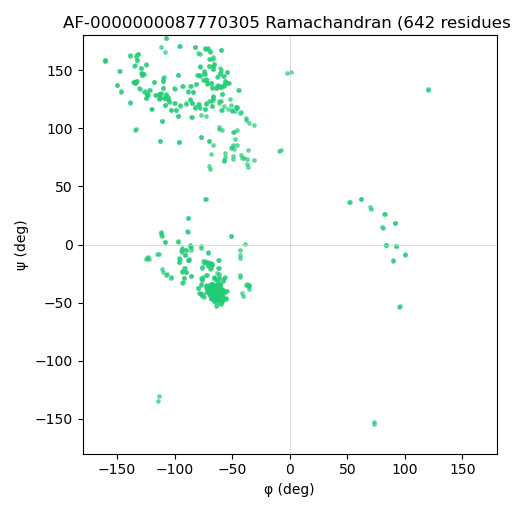1.648 1 97.38 117 ALA B C 1
ATOM 3198 O O . ALA B 1 117 ? -9.062 19.781 11.781 1 97.38 117 ALA B O 1
ATOM 3199 N N . LEU B 1 118 ? -10.523 20.844 10.492 1 97 118 LEU B N 1
ATOM 3200 C CA . LEU B 1 118 ? -9.812 20.531 9.25 1 97 118 LEU B CA 1
ATOM 3201 C C . LEU B 1 118 ? -8.539 21.359 9.133 1 97 118 LEU B C 1
ATOM 3203 O O . LEU B 1 118 ? -8.586 22.594 9.211 1 97 118 LEU B O 1
ATOM 3207 N N . PRO B 1 119 ? -7.43 20.734 8.977 1 95.44 119 PRO B N 1
ATOM 3208 C CA . PRO B 1 119 ? -6.195 21.5 8.828 1 95.44 119 PRO B CA 1
ATOM 3209 C C . PRO B 1 119 ? -6.188 22.375 7.57 1 95.44 119 PRO B C 1
ATOM 3211 O O . PRO B 1 119 ? -6.703 21.953 6.531 1 95.44 119 PRO B O 1
ATOM 3214 N N . GLN B 1 120 ? -5.586 23.516 7.711 1 94.25 120 GLN B N 1
ATOM 3215 C CA . GLN B 1 120 ? -5.371 24.359 6.543 1 94.25 120 GLN B CA 1
ATOM 3216 C C . GLN B 1 120 ? -4.195 23.844 5.707 1 94.25 120 GLN B C 1
ATOM 3218 O O . GLN B 1 120 ? -3.221 23.328 6.254 1 94.25 120 GLN B O 1
ATOM 3223 N N . PRO B 1 121 ? -4.336 24.016 4.387 1 95.44 121 PRO B N 1
ATOM 3224 C CA . PRO B 1 121 ? -3.176 23.672 3.562 1 95.44 121 PRO B CA 1
ATOM 3225 C C . PRO B 1 121 ? -1.91 24.406 3.975 1 95.44 121 PRO B C 1
ATOM 3227 O O . PRO B 1 121 ? -1.973 25.594 4.324 1 95.44 121 PRO B O 1
ATOM 3230 N N . ALA B 1 122 ? -0.839 23.719 3.969 1 96.56 122 ALA B N 1
ATOM 3231 C CA . ALA B 1 122 ? 0.432 24.328 4.332 1 96.56 122 ALA B CA 1
ATOM 3232 C C . ALA B 1 122 ? 0.872 25.344 3.275 1 96.56 122 ALA B C 1
ATOM 3234 O O . ALA B 1 122 ? 0.711 25.109 2.076 1 96.56 122 ALA B O 1
ATOM 3235 N N . ASP B 1 123 ? 1.389 26.438 3.738 1 95.75 123 ASP B N 1
ATOM 3236 C CA . ASP B 1 123 ? 2.012 27.406 2.842 1 95.75 123 ASP B CA 1
ATOM 3237 C C . ASP B 1 123 ? 3.525 27.203 2.785 1 95.75 123 ASP B C 1
ATOM 3239 O O . ASP B 1 123 ? 4.273 27.891 3.48 1 95.75 123 ASP B O 1
ATOM 3243 N N . LEU B 1 124 ? 3.912 26.375 1.908 1 95.62 124 LEU B N 1
ATOM 3244 C CA . LEU B 1 124 ? 5.316 25.984 1.848 1 95.62 124 LEU B CA 1
ATOM 3245 C C . LEU B 1 124 ? 6.16 27.094 1.215 1 95.62 124 LEU B C 1
ATOM 3247 O O . LEU B 1 124 ? 7.383 27.094 1.361 1 95.62 124 LEU B O 1
ATOM 3251 N N . LEU B 1 125 ? 5.555 27.953 0.5 1 92.88 125 LEU B N 1
ATOM 3252 C CA . LEU B 1 125 ? 6.273 29.047 -0.137 1 92.88 125 LEU B CA 1
ATOM 3253 C C . LEU B 1 125 ? 6.742 30.062 0.899 1 92.88 125 LEU B C 1
ATOM 3255 O O . LEU B 1 125 ? 7.629 30.875 0.623 1 92.88 125 LEU B O 1
ATOM 3259 N N . ARG B 1 126 ? 6.199 29.984 2.076 1 92.81 126 ARG B N 1
ATOM 3260 C CA . ARG B 1 126 ? 6.586 30.891 3.148 1 92.81 126 ARG B CA 1
ATOM 3261 C C . ARG B 1 126 ? 7.766 30.344 3.941 1 92.81 126 ARG B C 1
ATOM 3263 O O . ARG B 1 126 ? 8.375 31.047 4.742 1 92.81 126 ARG B O 1
ATOM 3270 N N . THR B 1 127 ? 8.031 29.078 3.715 1 92.75 127 THR B N 1
ATOM 3271 C CA . THR B 1 127 ? 9.203 28.484 4.359 1 92.75 127 THR B CA 1
ATOM 3272 C C . THR B 1 127 ? 10.484 29.141 3.859 1 92.75 127 THR B C 1
ATOM 3274 O O . THR B 1 127 ? 10.648 29.359 2.658 1 92.75 127 THR B O 1
ATOM 3277 N N . PRO B 1 128 ? 11.352 29.453 4.809 1 92.38 128 PRO B N 1
ATOM 3278 C CA . PRO B 1 128 ? 12.602 30.078 4.371 1 92.38 128 PRO B CA 1
ATOM 3279 C C . PRO B 1 128 ? 13.336 29.25 3.32 1 92.38 128 PRO B C 1
ATOM 3281 O O . PRO B 1 128 ? 13.344 28.016 3.387 1 92.38 128 PRO B O 1
ATOM 3284 N N . ARG B 1 129 ? 14 29.969 2.488 1 88.75 129 ARG B N 1
ATOM 3285 C CA . ARG B 1 129 ? 14.68 29.359 1.35 1 88.75 129 ARG B CA 1
ATOM 3286 C C . ARG B 1 129 ? 15.711 28.328 1.81 1 88.75 129 ARG B C 1
ATOM 3288 O O . ARG B 1 129 ? 16.422 28.562 2.783 1 88.75 129 ARG B O 1
ATOM 3295 N N . GLY B 1 130 ? 15.672 27.234 1.122 1 87.38 130 GLY B N 1
ATOM 3296 C CA . GLY B 1 130 ? 16.688 26.234 1.376 1 87.38 130 GLY B CA 1
ATOM 3297 C C . GLY B 1 130 ? 16.359 25.328 2.557 1 87.38 130 GLY B C 1
ATOM 3298 O O . GLY B 1 130 ? 17.078 24.375 2.834 1 87.38 130 GLY B O 1
ATOM 3299 N N . GLN B 1 131 ? 15.242 25.562 3.188 1 91.56 131 GLN B N 1
ATOM 3300 C CA . GLN B 1 131 ? 14.922 24.797 4.395 1 91.56 131 GLN B CA 1
ATOM 3301 C C . GLN B 1 131 ? 14.234 23.484 4.051 1 91.56 131 GLN B C 1
ATOM 3303 O O . GLN B 1 131 ? 14.289 22.531 4.824 1 91.56 131 GLN B O 1
ATOM 3308 N N . LEU B 1 132 ? 13.594 23.516 2.947 1 94.75 132 LEU B N 1
ATOM 3309 C CA . LEU B 1 132 ? 12.984 22.281 2.486 1 94.75 132 LEU B CA 1
ATOM 3310 C C . LEU B 1 132 ? 13.945 21.484 1.608 1 94.75 132 LEU B C 1
ATOM 3312 O O . LEU B 1 132 ? 14.414 22 0.586 1 94.75 132 LEU B O 1
ATOM 3316 N N . THR B 1 133 ? 14.227 20.234 2.074 1 95.56 133 THR B N 1
ATOM 3317 C CA . THR B 1 133 ? 15.172 19.438 1.313 1 95.56 133 THR B CA 1
ATOM 3318 C C . THR B 1 133 ? 14.547 18.094 0.917 1 95.56 133 THR B C 1
ATOM 3320 O O . THR B 1 133 ? 15.094 17.375 0.08 1 95.56 133 THR B O 1
ATOM 3323 N N . ARG B 1 134 ? 13.406 17.766 1.506 1 96.12 134 ARG B N 1
ATOM 3324 C CA . ARG B 1 134 ? 12.695 16.516 1.234 1 96.12 134 ARG B CA 1
ATOM 3325 C C . ARG B 1 134 ? 11.211 16.766 1.032 1 96.12 134 ARG B C 1
ATOM 3327 O O . ARG B 1 134 ? 10.453 16.844 2.002 1 96.12 134 ARG B O 1
ATOM 3334 N N . VAL B 1 135 ? 10.859 16.828 -0.202 1 98.06 135 VAL B N 1
ATOM 3335 C CA . VAL B 1 135 ? 9.469 17.125 -0.525 1 98.06 135 VAL B CA 1
ATOM 3336 C C . VAL B 1 135 ? 8.914 16.031 -1.448 1 98.06 135 VAL B C 1
ATOM 3338 O O . VAL B 1 135 ? 9.578 15.633 -2.406 1 98.06 135 VAL B O 1
ATOM 3341 N N . LEU B 1 136 ? 7.758 15.516 -1.138 1 98.69 136 LEU B N 1
ATOM 3342 C CA . LEU B 1 136 ? 7.031 14.586 -1.994 1 98.69 136 LEU B CA 1
ATOM 3343 C C . LEU B 1 136 ? 5.918 15.305 -2.754 1 98.69 136 LEU B C 1
ATOM 3345 O O . LEU B 1 136 ? 5.082 15.977 -2.148 1 98.69 136 LEU B O 1
ATOM 3349 N N . ALA B 1 137 ? 5.973 15.234 -4.043 1 98.88 137 ALA B N 1
ATOM 3350 C CA . ALA B 1 137 ? 4.902 15.797 -4.859 1 98.88 137 ALA B CA 1
ATOM 3351 C C . ALA B 1 137 ? 4.07 14.695 -5.512 1 98.88 137 ALA B C 1
ATOM 3353 O O . ALA B 1 137 ? 4.613 13.812 -6.176 1 98.88 137 ALA B O 1
ATOM 3354 N N . LEU B 1 138 ? 2.781 14.75 -5.297 1 98.75 138 LEU B N 1
ATOM 3355 C CA . LEU B 1 138 ? 1.854 13.781 -5.867 1 98.75 138 LEU B CA 1
ATOM 3356 C C . LEU B 1 138 ? 1.062 14.391 -7.016 1 98.75 138 LEU B C 1
ATOM 3358 O O . LEU B 1 138 ? 0.449 15.453 -6.859 1 98.75 138 LEU B O 1
ATOM 3362 N N . ASP B 1 139 ? 1.111 13.758 -8.117 1 98.44 139 ASP B N 1
ATOM 3363 C CA . ASP B 1 139 ? 0.489 14.258 -9.344 1 98.44 139 ASP B CA 1
ATOM 3364 C C . ASP B 1 139 ? -0.685 13.375 -9.758 1 98.44 139 ASP B C 1
ATOM 3366 O O . ASP B 1 139 ? -0.52 12.453 -10.562 1 98.44 139 ASP B O 1
ATOM 3370 N N . GLY B 1 140 ? -1.85 13.719 -9.234 1 97.19 140 GLY B N 1
ATOM 3371 C CA . GLY B 1 140 ? -3.062 13.062 -9.688 1 97.19 140 GLY B CA 1
ATOM 3372 C C . GLY B 1 140 ? -3.303 11.727 -9.016 1 97.19 140 GLY B C 1
ATOM 3373 O O . GLY B 1 140 ? -3.891 10.82 -9.609 1 97.19 140 GLY B O 1
ATOM 3374 N N . ILE B 1 141 ? -2.805 11.492 -7.82 1 97.69 141 ILE B N 1
ATOM 3375 C CA . ILE B 1 141 ? -3.084 10.266 -7.078 1 97.69 141 ILE B CA 1
ATOM 3376 C C . ILE B 1 141 ? -4.555 10.234 -6.664 1 97.69 141 ILE B C 1
ATOM 3378 O O . ILE B 1 141 ? -4.996 11.055 -5.859 1 97.69 141 ILE B O 1
ATOM 3382 N N . GLN B 1 142 ? -5.258 9.25 -7.133 1 95.38 142 GLN B N 1
ATOM 3383 C CA . GLN B 1 142 ? -6.703 9.242 -6.945 1 95.38 142 GLN B CA 1
ATOM 3384 C C . GLN B 1 142 ? -7.121 8.219 -5.895 1 95.38 142 GLN B C 1
ATOM 3386 O O . GLN B 1 142 ? -8.211 8.312 -5.328 1 95.38 142 GLN B O 1
ATOM 3391 N N . ASP B 1 143 ? -6.328 7.227 -5.715 1 95.62 143 ASP B N 1
ATOM 3392 C CA . ASP B 1 143 ? -6.656 6.219 -4.711 1 95.62 143 ASP B CA 1
ATOM 3393 C C . ASP B 1 143 ? -6.297 6.703 -3.309 1 95.62 143 ASP B C 1
ATOM 3395 O O . ASP B 1 143 ? -5.121 6.934 -3.008 1 95.62 143 ASP B O 1
ATOM 3399 N N . ALA B 1 144 ? -7.25 6.785 -2.404 1 96.75 144 ALA B N 1
ATOM 3400 C CA . ALA B 1 144 ? -7.07 7.332 -1.062 1 96.75 144 ALA B CA 1
ATOM 3401 C C . ALA B 1 144 ? -6.141 6.453 -0.23 1 96.75 144 ALA B C 1
ATOM 3403 O O . ALA B 1 144 ? -5.395 6.957 0.615 1 96.75 144 ALA B O 1
ATOM 3404 N N . GLY B 1 145 ? -6.211 5.164 -0.426 1 96.88 145 GLY B N 1
ATOM 3405 C CA . GLY B 1 145 ? -5.293 4.266 0.257 1 96.88 145 GLY B CA 1
ATOM 3406 C C . GLY B 1 145 ? -3.84 4.52 -0.09 1 96.88 145 GLY B C 1
ATOM 3407 O O . GLY B 1 145 ? -2.984 4.574 0.796 1 96.88 145 GLY B O 1
ATOM 3408 N N . ASN B 1 146 ? -3.605 4.711 -1.353 1 97.69 146 ASN B N 1
ATOM 3409 C CA . ASN B 1 146 ? -2.252 5.02 -1.806 1 97.69 146 ASN B CA 1
ATOM 3410 C C . ASN B 1 146 ? -1.772 6.363 -1.267 1 97.69 146 ASN B C 1
ATOM 3412 O O . ASN B 1 146 ? -0.647 6.473 -0.777 1 97.69 146 ASN B O 1
ATOM 3416 N N . LEU B 1 147 ? -2.646 7.352 -1.369 1 98.31 147 LEU B N 1
ATOM 3417 C CA . LEU B 1 147 ? -2.275 8.672 -0.873 1 98.31 147 LEU B CA 1
ATOM 3418 C C . LEU B 1 147 ? -1.933 8.617 0.613 1 98.31 147 LEU B C 1
ATOM 3420 O O . LEU B 1 147 ? -0.9 9.141 1.035 1 98.31 147 LEU B O 1
ATOM 3424 N N . GLY B 1 148 ? -2.805 7.977 1.38 1 98.19 148 GLY B N 1
ATOM 3425 C CA . GLY B 1 148 ? -2.543 7.836 2.803 1 98.19 148 GLY B CA 1
ATOM 3426 C C . GLY B 1 148 ? -1.246 7.109 3.102 1 98.19 148 GLY B C 1
ATOM 3427 O O . GLY B 1 148 ? -0.464 7.543 3.949 1 98.19 148 GLY B O 1
ATOM 3428 N N . THR B 1 149 ? -1.008 6.031 2.395 1 97.88 149 THR B N 1
ATOM 3429 C CA . THR B 1 149 ? 0.189 5.223 2.605 1 97.88 149 THR B CA 1
ATOM 3430 C C . THR B 1 149 ? 1.444 6.012 2.242 1 97.88 149 THR B C 1
ATOM 3432 O O . THR B 1 149 ? 2.465 5.914 2.926 1 97.88 149 THR B O 1
ATOM 3435 N N . LEU B 1 150 ? 1.344 6.785 1.208 1 98.56 150 LEU B N 1
ATOM 3436 C CA . LEU B 1 150 ? 2.465 7.625 0.8 1 98.56 150 LEU B CA 1
ATOM 3437 C C . LEU B 1 150 ? 2.777 8.672 1.866 1 98.56 150 LEU B C 1
ATOM 3439 O O . LEU B 1 150 ? 3.943 8.891 2.201 1 98.56 150 LEU B O 1
ATOM 3443 N N . CYS B 1 151 ? 1.778 9.289 2.434 1 98 151 CYS B N 1
ATOM 3444 C CA . CYS B 1 151 ? 1.976 10.258 3.51 1 98 151 CYS B CA 1
ATOM 3445 C C . CYS B 1 151 ? 2.584 9.586 4.738 1 98 151 CYS B C 1
ATOM 3447 O O . CYS B 1 151 ? 3.479 10.148 5.375 1 98 151 CYS B O 1
ATOM 3449 N N . ARG B 1 152 ? 2.051 8.367 4.984 1 96.5 152 ARG B N 1
ATOM 3450 C CA . ARG B 1 152 ? 2.578 7.609 6.113 1 96.5 152 ARG B CA 1
ATOM 3451 C C . ARG B 1 152 ? 4.062 7.32 5.934 1 96.5 152 ARG B C 1
ATOM 3453 O O . ARG B 1 152 ? 4.855 7.496 6.859 1 96.5 152 ARG B O 1
ATOM 3460 N N . SER B 1 153 ? 4.434 6.914 4.781 1 96.44 153 SER B N 1
ATOM 3461 C CA . SER B 1 153 ? 5.828 6.633 4.473 1 96.44 153 SER B CA 1
ATOM 3462 C C . SER B 1 153 ? 6.676 7.898 4.535 1 96.44 153 SER B C 1
ATOM 3464 O O . SER B 1 153 ? 7.793 7.883 5.059 1 96.44 153 SER B O 1
ATOM 3466 N N . ALA B 1 154 ? 6.16 9.008 4.004 1 96.69 154 ALA B N 1
ATOM 3467 C CA . ALA B 1 154 ? 6.879 10.273 4.027 1 96.69 154 ALA B CA 1
ATOM 3468 C C . ALA B 1 154 ? 7.207 10.695 5.457 1 96.69 154 ALA B C 1
ATOM 3470 O O . ALA B 1 154 ? 8.352 11.023 5.766 1 96.69 154 ALA B O 1
ATOM 3471 N N . LEU B 1 155 ? 6.219 10.594 6.297 1 95.31 155 LEU B N 1
ATOM 3472 C CA . LEU B 1 155 ? 6.422 10.977 7.688 1 95.31 155 LEU B CA 1
ATOM 3473 C C . LEU B 1 155 ? 7.426 10.055 8.367 1 95.31 155 LEU B C 1
ATOM 3475 O O . LEU B 1 155 ? 8.367 10.516 9.008 1 95.31 155 LEU B O 1
ATOM 3479 N N . ALA B 1 156 ? 7.234 8.781 8.211 1 92.31 156 ALA B N 1
ATOM 3480 C CA . ALA B 1 156 ? 8.07 7.777 8.867 1 92.31 156 ALA B CA 1
ATOM 3481 C C . ALA B 1 156 ? 9.523 7.91 8.43 1 92.31 156 ALA B C 1
ATOM 3483 O O . ALA B 1 156 ? 10.438 7.66 9.219 1 92.31 156 ALA B O 1
ATOM 3484 N N . LEU B 1 157 ? 9.734 8.297 7.176 1 91.94 157 LEU B N 1
ATOM 3485 C CA . LEU B 1 157 ? 11.086 8.312 6.621 1 91.94 157 LEU B CA 1
ATOM 3486 C C . LEU B 1 157 ? 11.688 9.711 6.699 1 91.94 157 LEU B C 1
ATOM 3488 O O . LEU B 1 157 ? 12.758 9.969 6.148 1 91.94 157 LEU B O 1
ATOM 3492 N N . GLY B 1 158 ? 10.977 10.633 7.266 1 91.12 158 GLY B N 1
ATOM 3493 C CA . GLY B 1 158 ? 11.531 11.93 7.609 1 91.12 158 GLY B CA 1
ATOM 3494 C C . GLY B 1 158 ? 11.359 12.961 6.512 1 91.12 158 GLY B C 1
ATOM 3495 O O . GLY B 1 158 ? 12.109 13.945 6.457 1 91.12 158 GLY B O 1
ATOM 3496 N N . TRP B 1 159 ? 10.492 12.75 5.629 1 94.81 159 TRP B N 1
ATOM 3497 C CA . TRP B 1 159 ? 10.203 13.758 4.613 1 94.81 159 TRP B CA 1
ATOM 3498 C C . TRP B 1 159 ? 9.414 14.922 5.199 1 94.81 159 TRP B C 1
ATOM 3500 O O . TRP B 1 159 ? 8.594 14.727 6.102 1 94.81 159 TRP B O 1
ATOM 3510 N N . GLN B 1 160 ? 9.664 16.078 4.68 1 95.31 160 GLN B N 1
ATOM 3511 C CA . GLN B 1 160 ? 9.297 17.297 5.398 1 95.31 160 GLN B CA 1
ATOM 3512 C C . GLN B 1 160 ? 7.902 17.766 4.996 1 95.31 160 GLN B C 1
ATOM 3514 O O . GLN B 1 160 ? 7.215 18.438 5.777 1 95.31 160 GLN B O 1
ATOM 3519 N N . ALA B 1 161 ? 7.531 17.438 3.738 1 97.5 161 ALA B N 1
ATOM 3520 C CA . ALA B 1 161 ? 6.242 17.938 3.264 1 97.5 161 ALA B CA 1
ATOM 3521 C C . ALA B 1 161 ? 5.746 17.125 2.072 1 97.5 161 ALA B C 1
ATOM 3523 O O . ALA B 1 161 ? 6.527 16.453 1.404 1 97.5 161 ALA B O 1
ATOM 3524 N N . VAL B 1 162 ? 4.422 17.219 1.882 1 98.56 162 VAL B N 1
ATOM 3525 C CA . VAL B 1 162 ? 3.779 16.609 0.718 1 98.56 162 VAL B CA 1
ATOM 3526 C C . VAL B 1 162 ? 2.998 17.672 -0.049 1 98.56 162 VAL B C 1
ATOM 3528 O O . VAL B 1 162 ? 2.238 18.453 0.544 1 98.56 162 VAL B O 1
ATOM 3531 N N . VAL B 1 163 ? 3.262 17.719 -1.32 1 98.75 163 VAL B N 1
ATOM 3532 C CA . VAL B 1 163 ? 2.547 18.625 -2.213 1 98.75 163 VAL B CA 1
ATOM 3533 C C . VAL B 1 163 ? 1.535 17.844 -3.043 1 98.75 163 VAL B C 1
ATOM 3535 O O . VAL B 1 163 ? 1.897 16.891 -3.736 1 98.75 163 VAL B O 1
ATOM 3538 N N . LEU B 1 164 ? 0.307 18.25 -2.938 1 98.56 164 LEU B N 1
ATOM 3539 C CA . LEU B 1 164 ? -0.745 17.672 -3.77 1 98.56 164 LEU B CA 1
ATOM 3540 C C . LEU B 1 164 ? -1.002 18.547 -4.996 1 98.56 164 LEU B C 1
ATOM 3542 O O . LEU B 1 164 ? -1.501 19.672 -4.871 1 98.56 164 LEU B O 1
ATOM 3546 N N . LEU B 1 165 ? -0.637 18.047 -6.105 1 98.31 165 LEU B N 1
ATOM 3547 C CA . LEU B 1 165 ? -0.938 18.719 -7.363 1 98.31 165 LEU B CA 1
ATOM 3548 C C . LEU B 1 165 ? -2.363 18.406 -7.816 1 98.31 165 LEU B C 1
ATOM 3550 O O . LEU B 1 165 ? -3.045 17.578 -7.215 1 98.31 165 LEU B O 1
ATOM 3554 N N . PRO B 1 166 ? -2.867 19.094 -8.836 1 95.69 166 PRO B N 1
ATOM 3555 C CA . PRO B 1 166 ? -4.262 18.922 -9.242 1 95.69 166 PRO B CA 1
ATOM 3556 C C . PRO B 1 166 ? -4.598 17.469 -9.578 1 95.69 166 PRO B C 1
ATOM 3558 O O . PRO B 1 166 ? -3.781 16.766 -10.172 1 95.69 166 PRO B O 1
ATOM 3561 N N . GLY B 1 167 ? -5.809 17.125 -9.141 1 95.12 167 GLY B N 1
ATOM 3562 C CA . GLY B 1 167 ? -6.305 15.805 -9.5 1 95.12 167 GLY B CA 1
ATOM 3563 C C . GLY B 1 167 ? -6.152 14.789 -8.375 1 95.12 167 GLY B C 1
ATOM 3564 O O . GLY B 1 167 ? -6.688 13.68 -8.461 1 95.12 167 GLY B O 1
ATOM 3565 N N . CYS B 1 168 ? -5.469 15.133 -7.324 1 97.06 168 CYS B N 1
ATOM 3566 C CA . CYS B 1 168 ? -5.309 14.219 -6.195 1 97.06 168 CYS B CA 1
ATOM 3567 C C . CYS B 1 168 ? -6.59 14.133 -5.379 1 97.06 168 CYS B C 1
ATOM 3569 O O . CYS B 1 168 ? -7.363 15.086 -5.32 1 97.06 168 CYS B O 1
ATOM 3571 N N . CYS B 1 169 ? -6.797 13.016 -4.812 1 96.44 169 CYS B N 1
ATOM 3572 C CA . CYS B 1 169 ? -7.949 12.852 -3.936 1 96.44 169 CYS B CA 1
ATOM 3573 C C . CYS B 1 169 ? -7.754 13.609 -2.631 1 96.44 169 CYS B C 1
ATOM 3575 O O . CYS B 1 169 ? -6.66 14.109 -2.357 1 96.44 169 CYS B O 1
ATOM 3577 N N . ASP B 1 170 ? -8.844 13.719 -1.883 1 97.31 170 ASP B N 1
ATOM 3578 C CA . ASP B 1 170 ? -8.844 14.438 -0.609 1 97.31 170 ASP B CA 1
ATOM 3579 C C . ASP B 1 170 ? -8.109 13.641 0.466 1 97.31 170 ASP B C 1
ATOM 3581 O O . ASP B 1 170 ? -8.5 12.516 0.794 1 97.31 170 ASP B O 1
ATOM 3585 N N . PRO B 1 171 ? -7.055 14.242 1.048 1 97.81 171 PRO B N 1
ATOM 3586 C CA . PRO B 1 171 ? -6.262 13.5 2.029 1 97.81 171 PRO B CA 1
ATOM 3587 C C . PRO B 1 171 ? -7.008 13.273 3.344 1 97.81 171 PRO B C 1
ATOM 3589 O O . PRO B 1 171 ? -6.555 12.5 4.188 1 97.81 171 PRO B O 1
ATOM 3592 N N . PHE B 1 172 ? -8.148 13.852 3.51 1 97.69 172 PHE B N 1
ATOM 3593 C CA . PHE B 1 172 ? -8.836 13.773 4.793 1 97.69 172 PHE B CA 1
ATOM 3594 C C . PHE B 1 172 ? -10.102 12.93 4.672 1 97.69 172 PHE B C 1
ATOM 3596 O O . PHE B 1 172 ? -10.969 12.977 5.551 1 97.69 172 PHE B O 1
ATOM 3603 N N . ASN B 1 173 ? -10.242 12.281 3.578 1 94.88 173 ASN B N 1
ATOM 3604 C CA . ASN B 1 173 ? -11.305 11.289 3.586 1 94.88 173 ASN B CA 1
ATOM 3605 C C . ASN B 1 173 ? -10.969 10.102 4.492 1 94.88 173 ASN B C 1
ATOM 3607 O O . ASN B 1 173 ? -9.812 9.922 4.879 1 94.88 173 ASN B O 1
ATOM 3611 N N . ASP B 1 174 ? -11.922 9.312 4.797 1 94.44 174 ASP B N 1
ATOM 3612 C CA . ASP B 1 174 ? -11.805 8.289 5.828 1 94.44 174 ASP B CA 1
ATOM 3613 C C . ASP B 1 174 ? -10.766 7.234 5.434 1 94.44 174 ASP B C 1
ATOM 3615 O O . ASP B 1 174 ? -9.969 6.801 6.27 1 94.44 174 ASP B O 1
ATOM 3619 N N . LYS B 1 175 ? -10.688 6.93 4.18 1 94.25 175 LYS B N 1
ATOM 3620 C CA . LYS B 1 175 ? -9.75 5.914 3.713 1 94.25 175 LYS B CA 1
ATOM 3621 C C . LYS B 1 175 ? -8.312 6.418 3.781 1 94.25 175 LYS B C 1
ATOM 3623 O O . LYS B 1 175 ? -7.406 5.676 4.172 1 94.25 175 LYS B O 1
ATOM 3628 N N . ALA B 1 176 ? -8.117 7.645 3.416 1 97.25 176 ALA B N 1
ATOM 3629 C CA . ALA B 1 176 ? -6.781 8.227 3.469 1 97.25 176 ALA B CA 1
ATOM 3630 C C . ALA B 1 176 ? -6.312 8.391 4.91 1 97.25 176 ALA B C 1
ATOM 3632 O O . ALA B 1 176 ? -5.152 8.117 5.227 1 97.25 176 ALA B O 1
ATOM 3633 N N . ILE B 1 177 ? -7.18 8.797 5.762 1 97.06 177 ILE B N 1
ATOM 3634 C CA . ILE B 1 177 ? -6.844 8.953 7.176 1 97.06 177 ILE B CA 1
ATOM 3635 C C . ILE B 1 177 ? -6.438 7.605 7.762 1 97.06 177 ILE B C 1
ATOM 3637 O O . ILE B 1 177 ? -5.41 7.5 8.438 1 97.06 177 ILE B O 1
ATOM 3641 N N . LYS B 1 178 ? -7.18 6.645 7.457 1 94.06 178 LYS B N 1
ATOM 3642 C CA . LYS B 1 178 ? -6.895 5.305 7.965 1 94.06 178 LYS B CA 1
ATOM 3643 C C . LYS B 1 178 ? -5.57 4.781 7.426 1 94.06 178 LYS B C 1
ATOM 3645 O O . LYS B 1 178 ? -4.723 4.312 8.188 1 94.06 178 LYS B O 1
ATOM 3650 N N . ALA B 1 179 ? -5.395 4.914 6.121 1 95.69 179 ALA B N 1
ATOM 3651 C CA . ALA B 1 179 ? -4.191 4.395 5.473 1 95.69 179 ALA B CA 1
ATOM 3652 C C . ALA B 1 179 ? -2.949 5.145 5.941 1 95.69 179 ALA B C 1
ATOM 3654 O O . ALA B 1 179 ? -1.862 4.566 6.027 1 95.69 179 ALA B O 1
ATOM 3655 N N . SER B 1 180 ? -3.08 6.395 6.332 1 96.94 180 SER B N 1
ATOM 3656 C CA . SER B 1 180 ? -1.945 7.211 6.746 1 96.94 180 SER B CA 1
ATOM 3657 C C . SER B 1 180 ? -1.655 7.035 8.234 1 96.94 180 SER B C 1
ATOM 3659 O O . SER B 1 180 ? -0.623 7.496 8.727 1 96.94 180 SER B O 1
ATOM 3661 N N . ARG B 1 181 ? -2.631 6.406 8.922 1 93.75 181 ARG B N 1
ATOM 3662 C CA . ARG B 1 181 ? -2.572 6.336 10.375 1 93.75 181 ARG B CA 1
ATOM 3663 C C . ARG B 1 181 ? -2.369 7.719 10.984 1 93.75 181 ARG B C 1
ATOM 3665 O O . ARG B 1 181 ? -1.555 7.891 11.891 1 93.75 181 ARG B O 1
ATOM 3672 N N . GLY B 1 182 ? -2.988 8.68 10.359 1 94.62 182 GLY B N 1
ATOM 3673 C CA . GLY B 1 182 ? -3 10.023 10.906 1 94.62 182 GLY B CA 1
ATOM 3674 C C . GLY B 1 182 ? -1.873 10.891 10.383 1 94.62 182 GLY B C 1
ATOM 3675 O O . GLY B 1 182 ? -1.791 12.078 10.711 1 94.62 182 GLY B O 1
ATOM 3676 N N . ALA B 1 183 ? -1 10.367 9.531 1 96.19 183 ALA B N 1
ATOM 3677 C CA . ALA B 1 183 ? 0.115 11.141 8.992 1 96.19 183 ALA B CA 1
ATOM 3678 C C . ALA B 1 183 ? -0.382 12.398 8.289 1 96.19 183 ALA B C 1
ATOM 3680 O O . ALA B 1 183 ? 0.296 13.43 8.289 1 96.19 183 ALA B O 1
ATOM 3681 N N . VAL B 1 184 ? -1.57 12.367 7.758 1 97.38 184 VAL B N 1
ATOM 3682 C CA . VAL B 1 184 ? -2.125 13.484 6.996 1 97.38 184 VAL B CA 1
ATOM 3683 C C . VAL B 1 184 ? -2.381 14.664 7.922 1 97.38 184 VAL B C 1
ATOM 3685 O O . VAL B 1 184 ? -2.516 15.805 7.461 1 97.38 184 VAL B O 1
ATOM 3688 N N . PHE B 1 185 ? -2.424 14.445 9.242 1 96.62 185 PHE B N 1
ATOM 3689 C CA . PHE B 1 185 ? -2.615 15.516 10.211 1 96.62 185 PHE B CA 1
ATOM 3690 C C . PHE B 1 185 ? -1.277 15.992 10.766 1 96.62 185 PHE B C 1
ATOM 3692 O O . PHE B 1 185 ? -1.2 17.047 11.406 1 96.62 185 PHE B O 1
ATOM 3699 N N . LYS B 1 186 ? -0.238 15.227 10.555 1 94.88 186 LYS B N 1
ATOM 3700 C CA . LYS B 1 186 ? 1.053 15.492 11.188 1 94.88 186 LYS B CA 1
ATOM 3701 C C . LYS B 1 186 ? 2.027 16.125 10.203 1 94.88 186 LYS B C 1
ATOM 3703 O O . LYS B 1 186 ? 2.912 16.891 10.594 1 94.88 186 LYS B O 1
ATOM 3708 N N . LEU B 1 187 ? 1.849 15.812 8.891 1 94.31 187 LEU B N 1
ATOM 3709 C CA . LEU B 1 187 ? 2.713 16.297 7.812 1 94.31 187 LEU B CA 1
ATOM 3710 C C . LEU B 1 187 ? 2.164 17.578 7.207 1 94.31 187 LEU B C 1
ATOM 3712 O O . LEU B 1 187 ? 0.959 17.703 6.973 1 94.31 187 LEU B O 1
ATOM 3716 N N . PRO B 1 188 ? 3.102 18.562 6.961 1 96.75 188 PRO B N 1
ATOM 3717 C CA . PRO B 1 188 ? 2.633 19.688 6.141 1 96.75 188 PRO B CA 1
ATOM 3718 C C . PRO B 1 188 ? 2.145 19.25 4.766 1 96.75 188 PRO B C 1
ATOM 3720 O O . PRO B 1 188 ? 2.906 18.656 3.994 1 96.75 188 PRO B O 1
ATOM 3723 N N . LEU B 1 189 ? 0.872 19.438 4.52 1 98.12 189 LEU B N 1
ATOM 3724 C CA . LEU B 1 189 ? 0.262 19.141 3.227 1 98.12 189 LEU B CA 1
ATOM 3725 C C . LEU B 1 189 ? -0.089 20.438 2.486 1 98.12 189 LEU B C 1
ATOM 3727 O O . LEU B 1 189 ? -0.852 21.25 2.994 1 98.12 189 LEU B O 1
ATOM 3731 N N . ALA B 1 190 ? 0.493 20.578 1.335 1 98.25 190 ALA B N 1
ATOM 3732 C CA . ALA B 1 190 ? 0.186 21.75 0.515 1 98.25 190 ALA B CA 1
ATOM 3733 C C . ALA B 1 190 ? -0.613 21.359 -0.724 1 98.25 190 ALA B C 1
ATOM 3735 O O . ALA B 1 190 ? -0.41 20.281 -1.285 1 98.25 190 ALA B O 1
ATOM 3736 N N . GLN B 1 191 ? -1.519 22.141 -1.041 1 96.75 191 GLN B N 1
ATOM 3737 C CA . GLN B 1 191 ? -2.199 22.062 -2.33 1 96.75 191 GLN B CA 1
ATOM 3738 C C . GLN B 1 191 ? -1.707 23.156 -3.275 1 96.75 191 GLN B C 1
ATOM 3740 O O . GLN B 1 191 ? -1.911 24.344 -3.018 1 96.75 191 GLN B O 1
ATOM 3745 N N . CYS B 1 192 ? -1.079 22.719 -4.355 1 95.94 192 CYS B N 1
ATOM 3746 C CA . CYS B 1 192 ? -0.414 23.672 -5.23 1 95.94 192 CYS B CA 1
ATOM 3747 C C . CYS B 1 192 ? -0.846 23.469 -6.68 1 95.94 192 CYS B C 1
ATOM 3749 O O . CYS B 1 192 ? -1.125 22.344 -7.102 1 95.94 192 CYS B O 1
ATOM 3751 N N . SER B 1 193 ? -0.857 24.641 -7.363 1 97 193 SER B N 1
ATOM 3752 C CA . SER B 1 193 ? -0.839 24.562 -8.82 1 97 193 SER B CA 1
ATOM 3753 C C . SER B 1 193 ? 0.536 24.156 -9.336 1 97 193 SER B C 1
ATOM 3755 O O . SER B 1 193 ? 1.503 24.109 -8.57 1 97 193 SER B O 1
ATOM 3757 N N . LEU B 1 194 ? 0.55 23.828 -10.602 1 97.19 194 LEU B N 1
ATOM 3758 C CA . LEU B 1 194 ? 1.83 23.5 -11.219 1 97.19 194 LEU B CA 1
ATOM 3759 C C . LEU B 1 194 ? 2.809 24.656 -11.094 1 97.19 194 LEU B C 1
ATOM 3761 O O . LEU B 1 194 ? 3.992 24.453 -10.805 1 97.19 194 LEU B O 1
ATOM 3765 N N . GLU B 1 195 ? 2.311 25.844 -11.242 1 96.88 195 GLU B N 1
ATOM 3766 C CA . GLU B 1 195 ? 3.137 27.047 -11.148 1 96.88 195 GLU B CA 1
ATOM 3767 C C . GLU B 1 195 ? 3.686 27.234 -9.742 1 96.88 195 GLU B C 1
ATOM 3769 O O . GLU B 1 195 ? 4.867 27.531 -9.562 1 96.88 195 GLU B O 1
ATOM 3774 N N . GLN B 1 196 ? 2.834 27.094 -8.82 1 97.44 196 GLN B N 1
ATOM 3775 C CA . GLN B 1 196 ? 3.25 27.234 -7.434 1 97.44 196 GLN B CA 1
ATOM 3776 C C . GLN B 1 196 ? 4.281 26.172 -7.059 1 97.44 196 GLN B C 1
ATOM 3778 O O . GLN B 1 196 ? 5.234 26.453 -6.332 1 97.44 196 GLN B O 1
ATOM 3783 N N . TRP B 1 197 ? 4.062 24.984 -7.539 1 97.69 197 TRP B N 1
ATOM 3784 C CA . TRP B 1 197 ? 5.008 23.891 -7.301 1 97.69 197 TRP B CA 1
ATOM 3785 C C . TRP B 1 197 ? 6.371 24.219 -7.902 1 97.69 197 TRP B C 1
ATOM 3787 O O . TRP B 1 197 ? 7.402 24.016 -7.262 1 97.69 197 TRP B O 1
ATOM 3797 N N . GLN B 1 198 ? 6.387 24.766 -9.078 1 97.25 198 GLN B N 1
ATOM 3798 C CA . GLN B 1 198 ? 7.637 25.141 -9.727 1 97.25 198 GLN B CA 1
ATOM 3799 C C . GLN B 1 198 ? 8.367 26.219 -8.93 1 97.25 198 GLN B C 1
ATOM 3801 O O . GLN B 1 198 ? 9.586 26.172 -8.781 1 97.25 198 GLN B O 1
ATOM 3806 N N . GLN B 1 199 ? 7.609 27.156 -8.477 1 96.94 199 GLN B N 1
ATOM 3807 C CA . GLN B 1 199 ? 8.195 28.219 -7.652 1 96.94 199 GLN B CA 1
ATOM 3808 C C . GLN B 1 199 ? 8.828 27.641 -6.391 1 96.94 199 GLN B C 1
ATOM 3810 O O . GLN B 1 199 ? 9.922 28.047 -5.992 1 96.94 199 GLN B O 1
ATOM 3815 N N . LEU B 1 200 ? 8.133 26.703 -5.832 1 97.19 200 LEU B N 1
ATOM 3816 C CA . LEU B 1 200 ? 8.625 26.031 -4.629 1 97.19 200 LEU B CA 1
ATOM 3817 C C . LEU B 1 200 ? 9.945 25.328 -4.902 1 97.19 200 LEU B C 1
ATOM 3819 O O . LEU B 1 200 ? 10.898 25.469 -4.129 1 97.19 200 LEU B O 1
ATOM 3823 N N . VAL B 1 201 ? 9.992 24.609 -5.961 1 97.31 201 VAL B N 1
ATOM 3824 C CA . VAL B 1 201 ? 11.18 23.859 -6.352 1 97.31 201 VAL B CA 1
ATOM 3825 C C . VAL B 1 201 ? 12.352 24.828 -6.566 1 97.31 201 VAL B C 1
ATOM 3827 O O . VAL B 1 201 ? 13.461 24.578 -6.09 1 97.31 201 VAL B O 1
ATOM 3830 N N . GLU B 1 202 ? 12.062 25.891 -7.242 1 96.12 202 GLU B N 1
ATOM 3831 C CA . GLU B 1 202 ? 13.094 26.891 -7.535 1 96.12 202 GLU B CA 1
ATOM 3832 C C . GLU B 1 202 ? 13.555 27.594 -6.266 1 96.12 202 GLU B C 1
ATOM 3834 O O . GLU B 1 202 ? 14.75 27.766 -6.043 1 96.12 202 GLU B O 1
ATOM 3839 N N . ALA B 1 203 ? 12.633 27.953 -5.453 1 95.81 203 ALA B N 1
ATOM 3840 C CA . ALA B 1 203 ? 12.922 28.719 -4.246 1 95.81 203 ALA B CA 1
ATOM 3841 C C . ALA B 1 203 ? 13.82 27.938 -3.297 1 95.81 203 ALA B C 1
ATOM 3843 O O . ALA B 1 203 ? 14.656 28.516 -2.602 1 95.81 203 ALA B O 1
ATOM 3844 N N . HIS B 1 204 ? 13.719 26.625 -3.291 1 96.56 204 HIS B N 1
ATOM 3845 C CA . HIS B 1 204 ? 14.461 25.812 -2.328 1 96.56 204 HIS B CA 1
ATOM 3846 C C . HIS B 1 204 ? 15.586 25.047 -3.006 1 96.56 204 HIS B C 1
ATOM 3848 O O . HIS B 1 204 ? 16.297 24.266 -2.355 1 96.56 204 HIS B O 1
ATOM 3854 N N . GLY B 1 205 ? 15.734 25.281 -4.328 1 95.69 205 GLY B N 1
ATOM 3855 C CA . GLY B 1 205 ? 16.797 24.594 -5.051 1 95.69 205 GLY B CA 1
ATOM 3856 C C . GLY B 1 205 ? 16.641 23.094 -5.047 1 95.69 205 GLY B C 1
ATOM 3857 O O . GLY B 1 205 ? 17.625 22.359 -4.91 1 95.69 205 GLY B O 1
ATOM 3858 N N . LEU B 1 206 ? 15.461 22.594 -5.168 1 97.44 206 LEU B N 1
ATOM 3859 C CA . LEU B 1 206 ? 15.195 21.156 -5.148 1 97.44 206 LEU B CA 1
ATOM 3860 C C . LEU B 1 206 ? 15.469 20.531 -6.516 1 97.44 206 LEU B C 1
ATOM 3862 O O . LEU B 1 206 ? 15.141 21.125 -7.547 1 97.44 206 LEU B O 1
ATOM 3866 N N . LEU B 1 207 ? 16.078 19.375 -6.496 1 97 207 LEU B N 1
ATOM 3867 C CA . LEU B 1 207 ? 16.125 18.547 -7.691 1 97 207 LEU B CA 1
ATOM 3868 C C . LEU B 1 207 ? 14.836 17.734 -7.84 1 97 207 LEU B C 1
ATOM 3870 O O . LEU B 1 207 ? 14.531 16.891 -7 1 97 207 LEU B O 1
ATOM 3874 N N . SER B 1 208 ? 14.125 17.984 -8.922 1 97.94 208 SER B N 1
ATOM 3875 C CA . SER B 1 208 ? 12.875 17.281 -9.141 1 97.94 208 SER B CA 1
ATOM 3876 C C . SER B 1 208 ? 13.117 15.93 -9.82 1 97.94 208 SER B C 1
ATOM 3878 O O . SER B 1 208 ? 13.719 15.867 -10.891 1 97.94 208 SER B O 1
ATOM 3880 N N . LEU B 1 209 ? 12.672 14.883 -9.148 1 97.56 209 LEU B N 1
ATOM 3881 C CA . LEU B 1 209 ? 12.805 13.531 -9.672 1 97.56 209 LEU B CA 1
ATOM 3882 C C . LEU B 1 209 ? 11.438 12.945 -10.031 1 97.56 209 LEU B C 1
ATOM 3884 O O . LEU B 1 209 ? 10.5 13.016 -9.234 1 97.56 209 LEU B O 1
ATOM 3888 N N . ALA B 1 210 ? 11.344 12.422 -11.227 1 96.88 210 ALA B N 1
ATOM 3889 C CA . ALA B 1 210 ? 10.133 11.75 -11.68 1 96.88 210 ALA B CA 1
ATOM 3890 C C . ALA B 1 210 ? 10.258 10.234 -11.539 1 96.88 210 ALA B C 1
ATOM 3892 O O . ALA B 1 210 ? 11.078 9.609 -12.211 1 96.88 210 ALA B O 1
ATOM 3893 N N . ALA B 1 211 ? 9.406 9.641 -10.672 1 94.75 211 ALA B N 1
ATOM 3894 C CA . ALA B 1 211 ? 9.375 8.18 -10.594 1 94.75 211 ALA B CA 1
ATOM 3895 C C . ALA B 1 211 ? 8.68 7.578 -11.82 1 94.75 211 ALA B C 1
ATOM 3897 O O . ALA B 1 211 ? 7.492 7.812 -12.039 1 94.75 211 ALA B O 1
ATOM 3898 N N . GLU B 1 212 ? 9.445 6.844 -12.547 1 89.81 212 GLU B N 1
ATOM 3899 C CA . GLU B 1 212 ? 8.93 6.207 -13.75 1 89.81 212 GLU B CA 1
ATOM 3900 C C . GLU B 1 212 ? 9.211 4.707 -13.75 1 89.81 212 GLU B C 1
ATOM 3902 O O . GLU B 1 212 ? 10.195 4.254 -13.164 1 89.81 212 GLU B O 1
ATOM 3907 N N . PRO B 1 213 ? 8.234 3.959 -14.375 1 82.44 213 PRO B N 1
ATOM 3908 C CA . PRO B 1 213 ? 8.508 2.523 -14.484 1 82.44 213 PRO B CA 1
ATOM 3909 C C . PRO B 1 213 ? 9.773 2.225 -15.289 1 82.44 213 PRO B C 1
ATOM 3911 O O . PRO B 1 213 ? 10.172 3.025 -16.141 1 82.44 213 PRO B O 1
ATOM 3914 N N . ASP B 1 214 ? 10.453 1.116 -14.883 1 68.75 214 ASP B N 1
ATOM 3915 C CA . ASP B 1 214 ? 11.664 0.688 -15.578 1 68.75 214 ASP B CA 1
ATOM 3916 C C . ASP B 1 214 ? 11.336 0.136 -16.969 1 68.75 214 ASP B C 1
ATOM 3918 O O . ASP B 1 214 ? 10.648 -0.875 -17.094 1 68.75 214 ASP B O 1
ATOM 3922 N N . ARG B 1 215 ? 11.305 1.005 -17.984 1 58.53 215 ARG B N 1
ATOM 3923 C CA . ARG B 1 215 ? 11 0.497 -19.328 1 58.53 215 ARG B CA 1
ATOM 3924 C C . ARG B 1 215 ? 12.156 -0.343 -19.859 1 58.53 215 ARG B C 1
ATOM 3926 O O . ARG B 1 215 ? 13.289 0.134 -19.953 1 58.53 215 ARG B O 1
ATOM 3933 N N . GLY B 1 216 ? 12.461 -1.522 -19.297 1 49.41 216 GLY B N 1
ATOM 3934 C CA . GLY B 1 216 ? 13.477 -2.371 -19.891 1 49.41 216 GLY B CA 1
ATOM 3935 C C . GLY B 1 216 ? 14.062 -1.798 -21.172 1 49.41 216 GLY B C 1
ATOM 3936 O O . GLY B 1 216 ? 13.531 -0.829 -21.719 1 49.41 216 GLY B O 1
ATOM 3937 N N . SER B 1 217 ? 15.367 -2.055 -21.484 1 39.94 217 SER B N 1
ATOM 3938 C CA . SER B 1 217 ? 16 -1.782 -22.766 1 39.94 217 SER B CA 1
ATOM 3939 C C . SER B 1 217 ? 15.094 -2.188 -23.938 1 39.94 217 SER B C 1
ATOM 3941 O O . SER B 1 217 ? 15.5 -2.127 -25.094 1 39.94 217 SER B O 1
ATOM 3943 N N . SER B 1 218 ? 13.977 -2.873 -23.672 1 36.12 218 SER B N 1
ATOM 3944 C CA . SER B 1 218 ? 13.438 -3.455 -24.891 1 36.12 218 SER B CA 1
ATOM 3945 C C . SER B 1 218 ? 12.727 -2.402 -25.734 1 36.12 218 SER B C 1
ATOM 3947 O O . SER B 1 218 ? 12 -2.738 -26.672 1 36.12 218 SER B O 1
ATOM 3949 N N . SER B 1 219 ? 12.562 -1.278 -25.453 1 35.28 219 SER B N 1
ATOM 3950 C CA . SER B 1 219 ? 11.859 -0.58 -26.516 1 35.28 219 SER B CA 1
ATOM 3951 C C . SER B 1 219 ? 12.609 -0.684 -27.844 1 35.28 219 SER B C 1
ATOM 3953 O O . SER B 1 219 ? 13.617 0.004 -28.047 1 35.28 219 SER B O 1
ATOM 3955 N N . SER B 1 220 ? 12.641 -1.863 -28.516 1 33.03 220 SER B N 1
ATOM 3956 C CA . SER B 1 220 ? 12.844 -1.864 -29.953 1 33.03 220 SER B CA 1
ATOM 3957 C C . SER B 1 220 ? 11.867 -0.916 -30.641 1 33.03 220 SER B C 1
ATOM 3959 O O . SER B 1 220 ? 11.508 -1.125 -31.812 1 33.03 220 SER B O 1
ATOM 3961 N N . SER B 1 221 ? 11.102 -0.136 -30.109 1 33 221 SER B N 1
ATOM 3962 C CA . SER B 1 221 ? 10.414 0.575 -31.172 1 33 221 SER B CA 1
ATOM 3963 C C . SER B 1 221 ? 11.398 1.141 -32.188 1 33 221 SER B C 1
ATOM 3965 O O . SER B 1 221 ? 12.453 1.657 -31.812 1 33 221 SER B O 1
ATOM 3967 N N . SER B 1 222 ? 11.367 0.674 -33.5 1 31.73 222 SER B N 1
ATOM 3968 C CA . SER B 1 222 ? 11.883 1.087 -34.812 1 31.73 222 SER B CA 1
ATOM 3969 C C . SER B 1 222 ? 11.805 2.6 -34.969 1 31.73 222 SER B C 1
ATOM 3971 O O . SER B 1 222 ? 12.164 3.131 -36.031 1 31.73 222 SER B O 1
ATOM 3973 N N . ASP B 1 223 ? 10.828 3.256 -34.438 1 32.41 223 ASP B N 1
ATOM 3974 C CA . ASP B 1 223 ? 11.016 4.566 -35.062 1 32.41 223 ASP B CA 1
ATOM 3975 C C . ASP B 1 223 ? 12.391 5.141 -34.719 1 32.41 223 ASP B C 1
ATOM 3977 O O . ASP B 1 223 ? 13.016 4.734 -33.75 1 32.41 223 ASP B O 1
ATOM 3981 N N . GLY B 1 224 ? 13.023 5.988 -35.625 1 30.48 224 GLY B N 1
ATOM 3982 C CA . GLY B 1 224 ? 14.289 6.648 -35.875 1 30.48 224 GLY B CA 1
ATOM 3983 C C . GLY B 1 224 ? 14.93 7.215 -34.625 1 30.48 224 GLY B C 1
ATOM 3984 O O . GLY B 1 224 ? 16.047 7.727 -34.656 1 30.48 224 GLY B O 1
ATOM 3985 N N . ASN B 1 225 ? 14.141 7.871 -33.781 1 30.47 225 ASN B N 1
ATOM 3986 C CA . ASN B 1 225 ? 15 8.625 -32.875 1 30.47 225 ASN B CA 1
ATOM 3987 C C . ASN B 1 225 ? 15.703 7.711 -31.875 1 30.47 225 ASN B C 1
ATOM 3989 O O . ASN B 1 225 ? 15.211 7.5 -30.766 1 30.47 225 ASN B O 1
ATOM 3993 N N . ASP B 1 226 ? 16.172 6.535 -32.219 1 34.09 226 ASP B N 1
ATOM 3994 C CA . ASP B 1 226 ? 17.031 5.457 -31.75 1 34.09 226 ASP B CA 1
ATOM 3995 C C . ASP B 1 226 ? 18.219 6.012 -30.969 1 34.09 226 ASP B C 1
ATOM 3997 O O . ASP B 1 226 ? 18.891 5.27 -30.25 1 34.09 226 ASP B O 1
ATOM 4001 N N . TRP B 1 227 ? 18.703 7.117 -31.391 1 31 227 TRP B N 1
ATOM 4002 C CA . TRP B 1 227 ? 19.984 7.648 -30.938 1 31 227 TRP B CA 1
ATOM 4003 C C . TRP B 1 227 ? 19.938 7.988 -29.453 1 31 227 TRP B C 1
ATOM 4005 O O . TRP B 1 227 ? 20.938 7.91 -28.75 1 31 227 TRP B O 1
ATOM 4015 N N . GLN B 1 228 ? 18.781 8.523 -29.016 1 30.97 228 GLN B N 1
ATOM 4016 C CA . GLN B 1 228 ? 18.766 9.016 -27.641 1 30.97 228 GLN B CA 1
ATOM 4017 C C . GLN B 1 228 ? 18.656 7.871 -26.641 1 30.97 228 GLN B C 1
ATOM 4019 O O . GLN B 1 228 ? 19.125 7.98 -25.5 1 30.97 228 GLN B O 1
ATOM 4024 N N . ALA B 1 229 ? 17.906 6.73 -26.953 1 35.12 229 ALA B N 1
ATOM 4025 C CA . ALA B 1 229 ? 17.812 5.598 -26.031 1 35.12 229 ALA B CA 1
ATOM 4026 C C . ALA B 1 229 ? 19.156 4.883 -25.891 1 35.12 229 ALA B C 1
ATOM 4028 O O . ALA B 1 229 ? 19.484 4.348 -24.828 1 35.12 229 ALA B O 1
ATOM 4029 N N . ALA B 1 230 ? 19.859 4.621 -26.938 1 34.25 230 ALA B N 1
ATOM 4030 C CA . ALA B 1 230 ? 21.203 4.043 -26.922 1 34.25 230 ALA B CA 1
ATOM 4031 C C . ALA B 1 230 ? 22.141 4.879 -26.062 1 34.25 230 ALA B C 1
ATOM 4033 O O . ALA B 1 230 ? 23.047 4.34 -25.422 1 34.25 230 ALA B O 1
ATOM 4034 N N . ALA B 1 231 ? 22 6.234 -26.156 1 34.22 231 ALA B N 1
ATOM 4035 C CA . ALA B 1 231 ? 22.891 7.086 -25.359 1 34.22 231 ALA B CA 1
ATOM 4036 C C . ALA B 1 231 ? 22.578 6.941 -23.859 1 34.22 231 ALA B C 1
ATOM 4038 O O . ALA B 1 231 ? 23.5 6.984 -23.031 1 34.22 231 ALA B O 1
ATOM 4039 N N . ALA B 1 232 ? 21.266 6.742 -23.609 1 35.66 232 ALA B N 1
ATOM 4040 C CA . ALA B 1 232 ? 20.906 6.594 -22.203 1 35.66 232 ALA B CA 1
ATOM 4041 C C . ALA B 1 232 ? 21.297 5.215 -21.672 1 35.66 232 ALA B C 1
ATOM 4043 O O . ALA B 1 232 ? 21.75 5.082 -20.531 1 35.66 232 ALA B O 1
ATOM 4044 N N . SER B 1 233 ? 21.062 4.098 -22.453 1 39.38 233 SER B N 1
ATOM 4045 C CA . SER B 1 233 ? 21.594 2.789 -22.078 1 39.38 233 SER B CA 1
ATOM 4046 C C . SER B 1 233 ? 23.109 2.812 -21.984 1 39.38 233 SER B C 1
ATOM 4048 O O . SER B 1 233 ? 23.688 2.213 -21.062 1 39.38 233 SER B O 1
ATOM 4050 N N . GLN B 1 234 ? 23.703 3.322 -23.062 1 36.59 234 GLN B N 1
ATOM 4051 C CA . GLN B 1 234 ? 25.156 3.457 -23.047 1 36.59 234 GLN B CA 1
ATOM 4052 C C . GLN B 1 234 ? 25.625 4.359 -21.906 1 36.59 234 GLN B C 1
ATOM 4054 O O . GLN B 1 234 ? 26.656 4.098 -21.281 1 36.59 234 GLN B O 1
ATOM 4059 N N . GLN B 1 235 ? 24.953 5.422 -21.734 1 36.28 235 GLN B N 1
ATOM 4060 C CA . GLN B 1 235 ? 25.297 6.277 -20.609 1 36.28 235 GLN B CA 1
ATOM 4061 C C . GLN B 1 235 ? 24.969 5.594 -19.281 1 36.28 235 GLN B C 1
ATOM 4063 O O . GLN B 1 235 ? 25.688 5.758 -18.297 1 36.28 235 GLN B O 1
ATOM 4068 N N . GLN B 1 236 ? 23.844 4.809 -19.203 1 39.16 236 GLN B N 1
ATOM 4069 C CA . GLN B 1 236 ? 23.578 4.004 -18.016 1 39.16 236 GLN B CA 1
ATOM 4070 C C . GLN B 1 236 ? 24.656 2.945 -17.812 1 39.16 236 GLN B C 1
ATOM 4072 O O . GLN B 1 236 ? 25.094 2.703 -16.672 1 39.16 236 GLN B O 1
ATOM 4077 N N . GLN B 1 237 ? 24.938 2.148 -18.844 1 37.44 237 GLN B N 1
ATOM 4078 C CA . GLN B 1 237 ? 26.047 1.2 -18.734 1 37.44 237 GLN B CA 1
ATOM 4079 C C . GLN B 1 237 ? 27.359 1.924 -18.516 1 37.44 237 GLN B C 1
ATOM 4081 O O . GLN B 1 237 ? 28.25 1.412 -17.812 1 37.44 237 GLN B O 1
ATOM 4086 N N . ALA B 1 238 ? 27.688 2.947 -19.297 1 36.72 238 ALA B N 1
ATOM 4087 C CA . ALA B 1 238 ? 28.969 3.648 -19.156 1 36.72 238 ALA B CA 1
ATOM 4088 C C . ALA B 1 238 ? 29.094 4.273 -17.766 1 36.72 238 ALA B C 1
ATOM 4090 O O . ALA B 1 238 ? 30.188 4.312 -17.188 1 36.72 238 ALA B O 1
ATOM 4091 N N . HIS B 1 239 ? 27.969 4.812 -17.234 1 37.09 239 HIS B N 1
ATOM 4092 C CA . HIS B 1 239 ? 28.031 5.316 -15.867 1 37.09 239 HIS B CA 1
ATOM 4093 C C . HIS B 1 239 ? 28.031 4.172 -14.859 1 37.09 239 HIS B C 1
ATOM 4095 O O . HIS B 1 239 ? 28.359 4.367 -13.688 1 37.09 239 HIS B O 1
ATOM 4101 N N . ALA B 1 240 ? 27.438 3.035 -15.195 1 37.53 240 ALA B N 1
ATOM 4102 C CA . ALA B 1 240 ? 27.562 1.87 -14.328 1 37.53 240 ALA B CA 1
ATOM 4103 C C . ALA B 1 240 ? 29.016 1.397 -14.258 1 37.53 240 ALA B C 1
ATOM 4105 O O . ALA B 1 240 ? 29.438 0.787 -13.266 1 37.53 240 ALA B O 1
ATOM 4106 N N . GLN B 1 241 ? 29.656 1.337 -15.281 1 36.16 241 GLN B N 1
ATOM 4107 C CA . GLN B 1 241 ? 31.047 0.883 -15.266 1 36.16 241 GLN B CA 1
ATOM 4108 C C . GLN B 1 241 ? 31.922 1.824 -14.445 1 36.16 241 GLN B C 1
ATOM 4110 O O . GLN B 1 241 ? 33.062 1.488 -14.117 1 36.16 241 GLN B O 1
ATOM 4115 N N . GLU B 1 242 ? 31.625 3.133 -14.695 1 36.62 242 GLU B N 1
ATOM 4116 C CA . GLU B 1 242 ? 32.562 3.854 -13.844 1 36.62 242 GLU B CA 1
ATOM 4117 C C . GLU B 1 242 ? 32.25 3.621 -12.367 1 36.62 242 GLU B C 1
ATOM 4119 O O . GLU B 1 242 ? 31.125 3.828 -11.922 1 36.62 242 GLU B O 1
ATOM 4124 N N . GLY B 1 243 ? 32.719 2.576 -11.688 1 41.28 243 GLY B N 1
ATOM 4125 C CA . GLY B 1 243 ? 32.781 2.227 -10.281 1 41.28 243 GLY B CA 1
ATOM 4126 C C . GLY B 1 243 ? 32.344 3.354 -9.359 1 41.28 243 GLY B C 1
ATOM 4127 O O . GLY B 1 243 ? 32.844 4.48 -9.484 1 41.28 243 GLY B O 1
ATOM 4128 N N . LEU B 1 244 ? 31.062 3.506 -9.203 1 48.66 244 LEU B N 1
ATOM 4129 C CA . LEU B 1 244 ? 30.828 4.469 -8.125 1 48.66 244 LEU B CA 1
ATOM 4130 C C . LEU B 1 244 ? 31.938 4.398 -7.086 1 48.66 244 LEU B C 1
ATOM 4132 O O . LEU B 1 244 ? 32 3.459 -6.289 1 48.66 244 LEU B O 1
ATOM 4136 N N . PRO B 1 245 ? 33 4.844 -7.387 1 50.75 245 PRO B N 1
ATOM 4137 C CA . PRO B 1 245 ? 34.281 4.695 -6.641 1 50.75 245 PRO B CA 1
ATOM 4138 C C . PRO B 1 245 ? 34.094 4.875 -5.137 1 50.75 245 PRO B C 1
ATOM 4140 O O . PRO B 1 245 ? 35 4.633 -4.363 1 50.75 245 PRO B O 1
ATOM 4143 N N . GLY B 1 246 ? 32.781 5.254 -4.621 1 62.22 246 GLY B N 1
ATOM 4144 C CA . GLY B 1 246 ? 33 5.66 -3.238 1 62.22 246 GLY B CA 1
ATOM 4145 C C . GLY B 1 246 ? 32.375 4.703 -2.236 1 62.22 246 GLY B C 1
ATOM 4146 O O . GLY B 1 246 ? 31.781 3.688 -2.621 1 62.22 246 GLY B O 1
ATOM 4147 N N . SER B 1 247 ? 32.594 4.773 -1.12 1 78.44 247 SER B N 1
ATOM 4148 C CA . SER B 1 247 ? 32.125 4.062 0.064 1 78.44 247 SER B CA 1
ATOM 4149 C C . SER B 1 247 ? 30.625 4.242 0.257 1 78.44 247 SER B C 1
ATOM 4151 O O . SER B 1 247 ? 30.047 5.211 -0.236 1 78.44 247 SER B O 1
ATOM 4153 N N . LEU B 1 248 ? 29.922 3.145 0.575 1 80.88 248 LEU B N 1
ATOM 4154 C CA . LEU B 1 248 ? 28.5 3.229 0.938 1 80.88 248 LEU B CA 1
ATOM 4155 C C . LEU B 1 248 ? 28.219 4.504 1.722 1 80.88 248 LEU B C 1
ATOM 4157 O O . LEU B 1 248 ? 27.203 5.168 1.491 1 80.88 248 LEU B O 1
ATOM 4161 N N . GLU B 1 249 ? 29.141 4.84 2.467 1 77.75 249 GLU B N 1
ATOM 4162 C CA . GLU B 1 249 ? 29 6.043 3.281 1 77.75 249 GLU B CA 1
ATOM 4163 C C . GLU B 1 249 ? 29.047 7.301 2.42 1 77.75 249 GLU B C 1
ATOM 4165 O O . GLU B 1 249 ? 28.312 8.258 2.668 1 77.75 249 GLU B O 1
ATOM 4170 N N . GLY B 1 250 ? 29.922 7.277 1.525 1 80.75 250 GLY B N 1
ATOM 4171 C CA . GLY B 1 250 ? 30.016 8.406 0.617 1 80.75 250 GLY B CA 1
ATOM 4172 C C . GLY B 1 250 ? 28.75 8.617 -0.196 1 80.75 250 GLY B C 1
ATOM 4173 O O . GLY B 1 250 ? 28.281 9.75 -0.344 1 80.75 250 GLY B O 1
ATOM 4174 N N . VAL B 1 251 ? 28.203 7.566 -0.646 1 82.25 251 VAL B N 1
ATOM 4175 C CA . VAL B 1 251 ? 26.969 7.613 -1.417 1 82.25 251 VAL B CA 1
ATOM 4176 C C . VAL B 1 251 ? 25.828 8.141 -0.542 1 82.25 251 VAL B C 1
ATOM 4178 O O . VAL B 1 251 ? 25.062 9.016 -0.963 1 82.25 251 VAL B O 1
ATOM 4181 N N . GLN B 1 252 ? 25.844 7.703 0.6 1 79.44 252 GLN B N 1
ATOM 4182 C CA . GLN B 1 252 ? 24.797 8.102 1.526 1 79.44 252 GLN B CA 1
ATOM 4183 C C . GLN B 1 252 ? 24.875 9.594 1.838 1 79.44 252 GLN B C 1
ATOM 4185 O O . GLN B 1 252 ? 23.844 10.281 1.913 1 79.44 252 GLN B O 1
ATOM 4190 N N . GLN B 1 253 ? 26.031 9.984 2.145 1 81.5 253 GLN B N 1
ATOM 4191 C CA . GLN B 1 253 ? 26.219 11.398 2.455 1 81.5 253 GLN B CA 1
ATOM 4192 C C . GLN B 1 253 ? 25.781 12.281 1.291 1 81.5 253 GLN B C 1
ATOM 4194 O O . GLN B 1 253 ? 25.125 13.305 1.494 1 81.5 253 GLN B O 1
ATOM 4199 N N . ARG B 1 254 ? 26.094 11.883 0.154 1 83.88 254 ARG B N 1
ATOM 4200 C CA . ARG B 1 254 ? 25.703 12.648 -1.027 1 83.88 254 ARG B CA 1
ATOM 4201 C C . ARG B 1 254 ? 24.188 12.688 -1.179 1 83.88 254 ARG B C 1
ATOM 4203 O O . ARG B 1 254 ? 23.625 13.734 -1.502 1 83.88 254 ARG B O 1
ATOM 4210 N N . LEU B 1 255 ? 23.609 11.617 -0.965 1 85.38 255 LEU B N 1
ATOM 4211 C CA . LEU B 1 255 ? 22.156 11.531 -1.109 1 85.38 255 LEU B CA 1
ATOM 4212 C C . LEU B 1 255 ? 21.453 12.336 -0.022 1 85.38 255 LEU B C 1
ATOM 4214 O O . LEU B 1 255 ? 20.438 12.984 -0.282 1 85.38 255 LEU B O 1
ATOM 4218 N N . ALA B 1 256 ? 22.031 12.25 1.128 1 78.75 256 ALA B N 1
ATOM 4219 C CA . ALA B 1 256 ? 21.453 12.977 2.254 1 78.75 256 ALA B CA 1
ATOM 4220 C C . ALA B 1 256 ? 21.516 14.484 2.033 1 78.75 256 ALA B C 1
ATOM 4222 O O . ALA B 1 256 ? 20.641 15.227 2.492 1 78.75 256 ALA B O 1
ATOM 4223 N N . ASP B 1 257 ? 22.484 14.922 1.32 1 83.31 257 ASP B N 1
ATOM 4224 C CA . ASP B 1 257 ? 22.719 16.359 1.152 1 83.31 257 ASP B CA 1
ATOM 4225 C C . ASP B 1 257 ? 21.984 16.891 -0.082 1 83.31 257 ASP B C 1
ATOM 4227 O O . ASP B 1 257 ? 21.906 18.109 -0.282 1 83.31 257 ASP B O 1
ATOM 4231 N N . LEU B 1 258 ? 21.453 16.047 -0.848 1 89.75 258 LEU B N 1
ATOM 4232 C CA . LEU B 1 258 ? 20.797 16.438 -2.084 1 89.75 258 LEU B CA 1
ATOM 4233 C C . LEU B 1 258 ? 19.344 16.828 -1.814 1 89.75 258 LEU B C 1
ATOM 4235 O O . LEU B 1 258 ? 18.531 16 -1.396 1 89.75 258 LEU B O 1
ATOM 4239 N N . PRO B 1 259 ? 19.031 18.203 -1.949 1 94.94 259 PRO B N 1
ATOM 4240 C CA . PRO B 1 259 ? 17.625 18.562 -1.817 1 94.94 259 PRO B CA 1
ATOM 4241 C C . PRO B 1 259 ? 16.766 18.016 -2.951 1 94.94 259 PRO B C 1
ATOM 4243 O O . PRO B 1 259 ? 17.078 18.219 -4.125 1 94.94 259 PRO B O 1
ATOM 4246 N N . VAL B 1 260 ? 15.688 17.328 -2.584 1 97 260 VAL B N 1
ATOM 4247 C CA . VAL B 1 260 ? 14.977 16.594 -3.619 1 97 260 VAL B CA 1
ATOM 4248 C C . VAL B 1 260 ? 13.477 16.828 -3.479 1 97 260 VAL B C 1
ATOM 4250 O O . VAL B 1 260 ? 12.961 16.938 -2.365 1 97 260 VAL B O 1
ATOM 4253 N N . CYS B 1 261 ? 12.844 16.984 -4.613 1 98.25 261 CYS B N 1
ATOM 4254 C CA . CYS B 1 261 ? 11.398 16.828 -4.758 1 98.25 261 CYS B CA 1
ATOM 4255 C C . CYS B 1 261 ? 11.062 15.586 -5.578 1 98.25 261 CYS B C 1
ATOM 4257 O O . CYS B 1 261 ? 11.281 15.555 -6.789 1 98.25 261 CYS B O 1
ATOM 4259 N N . LEU B 1 262 ? 10.586 14.586 -4.922 1 98.38 262 LEU B N 1
ATOM 4260 C CA . LEU B 1 262 ? 10.195 13.359 -5.598 1 98.38 262 LEU B CA 1
ATOM 4261 C C . LEU B 1 262 ? 8.758 13.445 -6.098 1 98.38 262 LEU B C 1
ATOM 4263 O O . LEU B 1 262 ? 7.844 13.727 -5.32 1 98.38 262 LEU B O 1
ATOM 4267 N N . CYS B 1 263 ? 8.602 13.211 -7.352 1 98.69 263 CYS B N 1
ATOM 4268 C CA . CYS B 1 263 ? 7.281 13.297 -7.961 1 98.69 263 CYS B CA 1
ATOM 4269 C C . CYS B 1 263 ? 6.758 11.914 -8.32 1 98.69 263 CYS B C 1
ATOM 4271 O O . CYS B 1 263 ? 7.438 11.148 -9 1 98.69 263 CYS B O 1
ATOM 4273 N N . LEU B 1 264 ? 5.566 11.586 -7.836 1 98.25 264 LEU B N 1
ATOM 4274 C CA . LEU B 1 264 ? 4.875 10.344 -8.148 1 98.25 264 LEU B CA 1
ATOM 4275 C C . LEU B 1 264 ? 3.557 10.609 -8.859 1 98.25 264 LEU B C 1
ATOM 4277 O O . LEU B 1 264 ? 2.834 11.547 -8.508 1 98.25 264 LEU B O 1
ATOM 4281 N N . GLY B 1 265 ? 3.264 9.797 -9.836 1 96.31 265 GLY B N 1
ATOM 4282 C CA . GLY B 1 265 ? 2.084 10.016 -10.664 1 96.31 265 GLY B CA 1
ATOM 4283 C C . GLY B 1 265 ? 0.975 9.016 -10.391 1 96.31 265 GLY B C 1
ATOM 4284 O O . GLY B 1 265 ? 1.133 8.117 -9.562 1 96.31 265 GLY B O 1
ATOM 4285 N N . ALA B 1 266 ? -0.113 9.234 -11.094 1 91.56 266 ALA B N 1
ATOM 4286 C CA . ALA B 1 266 ? -1.327 8.43 -10.961 1 91.56 266 ALA B CA 1
ATOM 4287 C C . ALA B 1 266 ? -1.091 6.996 -11.422 1 91.56 266 ALA B C 1
ATOM 4289 O O . ALA B 1 266 ? -0.232 6.742 -12.266 1 91.56 266 ALA B O 1
ATOM 4290 N N . GLU B 1 267 ? -2.012 6.094 -10.797 1 82.25 267 GLU B N 1
ATOM 4291 C CA . GLU B 1 267 ? -1.989 4.695 -11.211 1 82.25 267 GLU B CA 1
ATOM 4292 C C . GLU B 1 267 ? -2.443 4.543 -12.664 1 82.25 267 GLU B C 1
ATOM 4294 O O . GLU B 1 267 ? -3.459 5.117 -13.062 1 82.25 267 GLU B O 1
ATOM 4299 N N . GLY B 1 268 ? -1.743 3.947 -13.555 1 79.62 268 GLY B N 1
ATOM 4300 C CA . GLY B 1 268 ? -2.092 3.762 -14.953 1 79.62 268 GLY B CA 1
ATOM 4301 C C . GLY B 1 268 ? -1.512 4.832 -15.859 1 79.62 268 GLY B C 1
ATOM 4302 O O . GLY B 1 268 ? -0.701 4.535 -16.734 1 79.62 268 GLY B O 1
ATOM 4303 N N . GLN B 1 269 ? -1.799 6.105 -15.5 1 85.25 269 GLN B N 1
ATOM 4304 C CA . GLN B 1 269 ? -1.438 7.203 -16.391 1 85.25 269 GLN B CA 1
ATOM 4305 C C . GLN B 1 269 ? -0.04 7.73 -16.078 1 85.25 269 GLN B C 1
ATOM 4307 O O . GLN B 1 269 ? 0.602 8.344 -16.938 1 85.25 269 GLN B O 1
ATOM 4312 N N . GLY B 1 270 ? 0.378 7.512 -14.898 1 92.31 270 GLY B N 1
ATOM 4313 C CA . GLY B 1 270 ? 1.674 8.039 -14.5 1 92.31 270 GLY B CA 1
ATOM 4314 C C . GLY B 1 270 ? 1.671 9.539 -14.289 1 92.31 270 GLY B C 1
ATOM 4315 O O . GLY B 1 270 ? 0.669 10.109 -13.859 1 92.31 270 GLY B O 1
ATOM 4316 N N . LEU B 1 271 ? 2.777 10.141 -14.469 1 96 271 LEU B N 1
ATOM 4317 C CA . LEU B 1 271 ? 2.957 11.57 -14.266 1 96 271 LEU B CA 1
ATOM 4318 C C . LEU B 1 271 ? 2.455 12.359 -15.477 1 96 271 LEU B C 1
ATOM 4320 O O . LEU B 1 271 ? 2.609 11.914 -16.625 1 96 271 LEU B O 1
ATOM 4324 N N . SER B 1 272 ? 1.923 13.523 -15.188 1 95.94 272 SER B N 1
ATOM 4325 C CA . SER B 1 272 ? 1.51 14.398 -16.281 1 95.94 272 SER B CA 1
ATOM 4326 C C . SER B 1 272 ? 2.711 14.891 -17.078 1 95.94 272 SER B C 1
ATOM 4328 O O . SER B 1 272 ? 3.812 15.016 -16.547 1 95.94 272 SER B O 1
ATOM 4330 N N . PRO B 1 273 ? 2.475 15.195 -18.312 1 95.25 273 PRO B N 1
ATOM 4331 C CA . PRO B 1 273 ? 3.566 15.695 -19.156 1 95.25 273 PRO B CA 1
ATOM 4332 C C . PRO B 1 273 ? 4.203 16.969 -18.594 1 95.25 273 PRO B C 1
ATOM 4334 O O . PRO B 1 273 ? 5.422 17.141 -18.688 1 95.25 273 PRO B O 1
ATOM 4337 N N . ALA B 1 274 ? 3.402 17.828 -18.062 1 95.5 274 ALA B N 1
ATOM 4338 C CA . ALA B 1 274 ? 3.893 19.094 -17.516 1 95.5 274 ALA B CA 1
ATOM 4339 C C . ALA B 1 274 ? 4.879 18.859 -16.375 1 95.5 274 ALA B C 1
ATOM 4341 O O . ALA B 1 274 ? 5.867 19.578 -16.234 1 95.5 274 ALA B O 1
ATOM 4342 N N . VAL B 1 275 ? 4.645 17.828 -15.586 1 96.44 275 VAL B N 1
ATOM 4343 C CA . VAL B 1 275 ? 5.531 17.5 -14.477 1 96.44 275 VAL B CA 1
ATOM 4344 C C . VAL B 1 275 ? 6.77 16.781 -15.008 1 96.44 275 VAL B C 1
ATOM 4346 O O . VAL B 1 275 ? 7.895 17.094 -14.617 1 96.44 275 VAL B O 1
ATOM 4349 N N . LEU B 1 276 ? 6.562 15.914 -15.922 1 95.62 276 LEU B N 1
ATOM 4350 C CA . LEU B 1 276 ? 7.648 15.125 -16.484 1 95.62 276 LEU B CA 1
ATOM 4351 C C . LEU B 1 276 ? 8.695 16.016 -17.141 1 95.62 276 LEU B C 1
ATOM 4353 O O . LEU B 1 276 ? 9.898 15.773 -17 1 95.62 276 LEU B O 1
ATOM 4357 N N . GLN B 1 277 ? 8.281 17.016 -17.734 1 95.19 277 GLN B N 1
ATOM 4358 C CA . GLN B 1 277 ? 9.172 17.906 -18.469 1 95.19 277 GLN B CA 1
ATOM 4359 C C . GLN B 1 277 ? 10.102 18.656 -17.516 1 95.19 277 GLN B C 1
ATOM 4361 O O . GLN B 1 277 ? 11.148 19.156 -17.938 1 95.19 277 GLN B O 1
ATOM 4366 N N . ARG B 1 278 ? 9.789 18.672 -16.328 1 94.75 278 ARG B N 1
ATOM 4367 C CA . ARG B 1 278 ? 10.531 19.484 -15.367 1 94.75 278 ARG B CA 1
ATOM 4368 C C . ARG B 1 278 ? 11.32 18.594 -14.406 1 94.75 278 ARG B C 1
ATOM 4370 O O . ARG B 1 278 ? 11.914 19.094 -13.445 1 94.75 278 ARG B O 1
ATOM 4377 N N . CYS B 1 279 ? 11.305 17.312 -14.711 1 96.75 279 CYS B N 1
ATOM 4378 C CA . CYS B 1 279 ? 11.914 16.391 -13.766 1 96.75 279 CYS B CA 1
ATOM 4379 C C . CYS B 1 279 ? 12.977 15.539 -14.453 1 96.75 279 CYS B C 1
ATOM 4381 O O . CYS B 1 279 ? 12.953 15.367 -15.672 1 96.75 279 CYS B O 1
ATOM 4383 N N . ARG B 1 280 ? 13.883 15.086 -13.672 1 94.38 280 ARG B N 1
ATOM 4384 C CA . ARG B 1 280 ? 14.766 14 -14.086 1 94.38 280 ARG B CA 1
ATOM 4385 C C . ARG B 1 280 ? 14.148 12.641 -13.758 1 94.38 280 ARG B C 1
ATOM 4387 O O . ARG B 1 280 ? 13.695 12.406 -12.633 1 94.38 280 ARG B O 1
ATOM 4394 N N . PRO B 1 281 ? 14.148 11.742 -14.719 1 93.25 281 PRO B N 1
ATOM 4395 C CA . PRO B 1 281 ? 13.523 10.445 -14.461 1 93.25 281 PRO B CA 1
ATOM 4396 C C . PRO B 1 281 ? 14.383 9.547 -13.57 1 93.25 281 PRO B C 1
ATOM 4398 O O . PRO B 1 281 ? 15.609 9.57 -13.664 1 93.25 281 PRO B O 1
ATOM 4401 N N . VAL B 1 282 ? 13.719 8.82 -12.68 1 92.44 282 VAL B N 1
ATOM 4402 C CA . VAL B 1 282 ? 14.328 7.766 -11.875 1 92.44 282 VAL B CA 1
ATOM 4403 C C . VAL B 1 282 ? 13.438 6.531 -11.875 1 92.44 282 VAL B C 1
ATOM 4405 O O . VAL B 1 282 ? 12.211 6.645 -11.836 1 92.44 282 VAL B O 1
ATOM 4408 N N . SER B 1 283 ? 14.07 5.344 -11.984 1 90.19 283 SER B N 1
ATOM 4409 C CA . SER B 1 283 ? 13.32 4.09 -12.016 1 90.19 283 SER B CA 1
ATOM 4410 C C . SER B 1 283 ? 13.922 3.062 -11.062 1 90.19 283 SER B C 1
ATOM 4412 O O . SER B 1 283 ? 15.141 3.006 -10.891 1 90.19 283 SER B O 1
ATOM 4414 N N . ILE B 1 284 ? 13.039 2.359 -10.422 1 89.94 284 ILE B N 1
ATOM 4415 C CA . ILE B 1 284 ? 13.469 1.229 -9.609 1 89.94 284 ILE B CA 1
ATOM 4416 C C . ILE B 1 284 ? 13.766 0.03 -10.508 1 89.94 284 ILE B C 1
ATOM 4418 O O . ILE B 1 284 ? 12.891 -0.445 -11.227 1 89.94 284 ILE B O 1
ATOM 4422 N N . PRO B 1 285 ? 15.016 -0.378 -10.461 1 84.12 285 PRO B N 1
ATOM 4423 C CA . PRO B 1 285 ? 15.328 -1.539 -11.297 1 84.12 285 PRO B CA 1
ATOM 4424 C C . PRO B 1 285 ? 14.492 -2.766 -10.938 1 84.12 285 PRO B C 1
ATOM 4426 O O . PRO B 1 285 ? 14.344 -3.092 -9.758 1 84.12 285 PRO B O 1
ATOM 4429 N N . GLN B 1 286 ? 13.93 -3.309 -11.961 1 78.94 286 GLN B N 1
ATOM 4430 C CA . GLN B 1 286 ? 13.141 -4.52 -11.766 1 78.94 286 GLN B CA 1
ATOM 4431 C C . GLN B 1 286 ? 13.883 -5.746 -12.289 1 78.94 286 GLN B C 1
ATOM 4433 O O . GLN B 1 286 ? 14.656 -5.648 -13.242 1 78.94 286 GLN B O 1
ATOM 4438 N N . ALA B 1 287 ? 14.047 -6.77 -11.469 1 67.62 287 ALA B N 1
ATOM 4439 C CA . ALA B 1 287 ? 14.719 -7.996 -11.891 1 67.62 287 ALA B CA 1
ATOM 4440 C C . ALA B 1 287 ? 13.984 -8.641 -13.07 1 67.62 287 ALA B C 1
ATOM 4442 O O . ALA B 1 287 ? 12.906 -8.195 -13.461 1 67.62 287 ALA B O 1
ATOM 4443 N N . ALA B 1 288 ? 14.594 -9.594 -13.711 1 55.75 288 ALA B N 1
ATOM 4444 C CA . ALA B 1 288 ? 14.047 -10.32 -14.852 1 55.75 288 ALA B CA 1
ATOM 4445 C C . ALA B 1 288 ? 12.586 -10.68 -14.617 1 55.75 288 ALA B C 1
ATOM 4447 O O . ALA B 1 288 ? 11.805 -10.773 -15.57 1 55.75 288 ALA B O 1
ATOM 4448 N N . GLY B 1 289 ? 12.125 -10.828 -13.359 1 53.06 289 GLY B N 1
ATOM 4449 C CA . GLY B 1 289 ? 10.711 -10.984 -13.078 1 53.06 289 GLY B CA 1
ATOM 4450 C C . GLY B 1 289 ? 9.883 -9.781 -13.492 1 53.06 289 GLY B C 1
ATOM 4451 O O . GLY B 1 289 ? 8.656 -9.859 -13.547 1 53.06 289 GLY B O 1
ATOM 4452 N N . GLY B 1 290 ? 10.617 -8.703 -13.773 1 55.41 290 GLY B N 1
ATOM 4453 C CA . GLY B 1 290 ? 10.016 -7.457 -14.234 1 55.41 290 GLY B CA 1
ATOM 4454 C C . GLY B 1 290 ? 9.281 -7.594 -15.547 1 55.41 290 GLY B C 1
ATOM 4455 O O . GLY B 1 290 ? 8.336 -6.852 -15.82 1 55.41 290 GLY B O 1
ATOM 4456 N N . GLN B 1 291 ? 9.664 -8.625 -16.203 1 61.22 291 GLN B N 1
ATOM 4457 C CA . GLN B 1 291 ? 8.938 -8.836 -17.453 1 61.22 291 GLN B CA 1
ATOM 4458 C C . GLN B 1 291 ? 7.508 -9.289 -17.188 1 61.22 291 GLN B C 1
ATOM 4460 O O . GLN B 1 291 ? 6.621 -9.078 -18.031 1 61.22 291 GLN B O 1
ATOM 4465 N N . LEU B 1 292 ? 7.414 -9.734 -15.969 1 67.31 292 LEU B N 1
ATOM 4466 C CA . LEU B 1 292 ? 6.109 -10.289 -15.625 1 67.31 292 LEU B CA 1
ATOM 4467 C C . LEU B 1 292 ? 5.238 -9.242 -14.938 1 67.31 292 LEU B C 1
ATOM 4469 O O . LEU B 1 292 ? 4.035 -9.438 -14.773 1 67.31 292 LEU B O 1
ATOM 4473 N N . MET B 1 293 ? 5.895 -8.195 -14.578 1 72.12 293 MET B N 1
ATOM 4474 C CA . MET B 1 293 ? 5.184 -7.129 -13.875 1 72.12 293 MET B CA 1
ATOM 4475 C C . MET B 1 293 ? 5.621 -5.758 -14.383 1 72.12 293 MET B C 1
ATOM 4477 O O . MET B 1 293 ? 6.805 -5.418 -14.32 1 72.12 293 MET B O 1
ATOM 4481 N N . GLU B 1 294 ? 4.641 -5.059 -14.852 1 66.94 294 GLU B N 1
ATOM 4482 C CA . GLU B 1 294 ? 4.949 -3.799 -15.523 1 66.94 294 GLU B CA 1
ATOM 4483 C C . GLU B 1 294 ? 5.395 -2.734 -14.531 1 66.94 294 GLU B C 1
ATOM 4485 O O . GLU B 1 294 ? 6.242 -1.896 -14.844 1 66.94 294 GLU B O 1
ATOM 4490 N N . SER B 1 295 ? 4.754 -2.791 -13.406 1 83.94 295 SER B N 1
ATOM 4491 C CA . SER B 1 295 ? 5.105 -1.698 -12.508 1 83.94 295 SER B CA 1
ATOM 4492 C C . SER B 1 295 ? 4.73 -2.027 -11.062 1 83.94 295 SER B C 1
ATOM 4494 O O . SER B 1 295 ? 4 -2.986 -10.812 1 83.94 295 SER B O 1
ATOM 4496 N N . LEU B 1 296 ? 5.391 -1.354 -10.18 1 92.44 296 LEU B N 1
ATOM 4497 C CA . LEU B 1 296 ? 5.074 -1.433 -8.758 1 92.44 296 LEU B CA 1
ATOM 4498 C C . LEU B 1 296 ? 3.85 -0.59 -8.422 1 92.44 296 LEU B C 1
ATOM 4500 O O . LEU B 1 296 ? 3.465 0.289 -9.195 1 92.44 296 LEU B O 1
ATOM 4504 N N . ASN B 1 297 ? 3.146 -0.984 -7.359 1 95.25 297 ASN B N 1
ATOM 4505 C CA . ASN B 1 297 ? 2.168 -0.08 -6.766 1 95.25 297 ASN B CA 1
ATOM 4506 C C . ASN B 1 297 ? 2.787 1.273 -6.43 1 95.25 297 ASN B C 1
ATOM 4508 O O . ASN B 1 297 ? 3.91 1.339 -5.926 1 95.25 297 ASN B O 1
ATOM 4512 N N . VAL B 1 298 ? 2.09 2.328 -6.684 1 97 298 VAL B N 1
ATOM 4513 C CA . VAL B 1 298 ? 2.664 3.666 -6.566 1 97 298 VAL B CA 1
ATOM 4514 C C . VAL B 1 298 ? 3.117 3.912 -5.129 1 97 298 VAL B C 1
ATOM 4516 O O . VAL B 1 298 ? 4.141 4.559 -4.898 1 97 298 VAL B O 1
ATOM 4519 N N . ALA B 1 299 ? 2.326 3.428 -4.133 1 97.94 299 ALA B N 1
ATOM 4520 C CA . ALA B 1 299 ? 2.717 3.609 -2.738 1 97.94 299 ALA B CA 1
ATOM 4521 C C . ALA B 1 299 ? 3.969 2.803 -2.408 1 97.94 299 ALA B C 1
ATOM 4523 O O . ALA B 1 299 ? 4.836 3.266 -1.66 1 97.94 299 ALA B O 1
ATOM 4524 N N . ALA B 1 300 ? 4.074 1.605 -2.973 1 97.19 300 ALA B N 1
ATOM 4525 C CA . ALA B 1 300 ? 5.27 0.788 -2.793 1 97.19 300 ALA B CA 1
ATOM 4526 C C . ALA B 1 300 ? 6.484 1.438 -3.453 1 97.19 300 ALA B C 1
ATOM 4528 O O . ALA B 1 300 ? 7.559 1.514 -2.854 1 97.19 300 ALA B O 1
ATOM 4529 N N . ALA B 1 301 ? 6.305 1.938 -4.676 1 96.5 301 ALA B N 1
ATOM 4530 C CA . ALA B 1 301 ? 7.383 2.621 -5.387 1 96.5 301 ALA B CA 1
ATOM 4531 C C . ALA B 1 301 ? 7.84 3.863 -4.629 1 96.5 301 ALA B C 1
ATOM 4533 O O . ALA B 1 301 ? 9.039 4.102 -4.484 1 96.5 301 ALA B O 1
ATOM 4534 N N . GLY B 1 302 ? 6.852 4.609 -4.168 1 97.88 302 GLY B N 1
ATOM 4535 C CA . GLY B 1 302 ? 7.168 5.789 -3.377 1 97.88 302 GLY B CA 1
ATOM 4536 C C . GLY B 1 302 ? 7.949 5.469 -2.115 1 97.88 302 GLY B C 1
ATOM 4537 O O . GLY B 1 302 ? 8.914 6.16 -1.786 1 97.88 302 GLY B O 1
ATOM 4538 N N . ALA B 1 303 ? 7.551 4.41 -1.404 1 97.12 303 ALA B N 1
ATOM 4539 C CA . ALA B 1 303 ? 8.242 4.004 -0.184 1 97.12 303 ALA B CA 1
ATOM 4540 C C . ALA B 1 303 ? 9.695 3.641 -0.472 1 97.12 303 ALA B C 1
ATOM 4542 O O . ALA B 1 303 ? 10.602 4.062 0.252 1 97.12 303 ALA B O 1
ATOM 4543 N N . ILE B 1 304 ? 9.961 2.908 -1.55 1 95.31 304 ILE B N 1
ATOM 4544 C CA . ILE B 1 304 ? 11.297 2.479 -1.929 1 95.31 304 ILE B CA 1
ATOM 4545 C C . ILE B 1 304 ? 12.156 3.697 -2.252 1 95.31 304 ILE B C 1
ATOM 4547 O O . ILE B 1 304 ? 13.273 3.83 -1.741 1 95.31 304 ILE B O 1
ATOM 4551 N N . LEU B 1 305 ? 11.625 4.602 -3.057 1 95.88 305 LEU B N 1
ATOM 4552 C CA . LEU B 1 305 ? 12.414 5.738 -3.52 1 95.88 305 LEU B CA 1
ATOM 4553 C C . LEU B 1 305 ? 12.656 6.73 -2.385 1 95.88 305 LEU B C 1
ATOM 4555 O O . LEU B 1 305 ? 13.75 7.281 -2.26 1 95.88 305 LEU B O 1
ATOM 4559 N N . MET B 1 306 ? 11.633 6.953 -1.562 1 95.69 306 MET B N 1
ATOM 4560 C CA . MET B 1 306 ? 11.828 7.824 -0.405 1 95.69 306 MET B CA 1
ATOM 4561 C C . MET B 1 306 ? 12.883 7.25 0.535 1 95.69 306 MET B C 1
ATOM 4563 O O . MET B 1 306 ? 13.727 7.984 1.054 1 95.69 306 MET B O 1
ATOM 4567 N N . PHE B 1 307 ? 12.867 5.961 0.721 1 92.62 307 PHE B N 1
ATOM 4568 C CA . PHE B 1 307 ? 13.852 5.289 1.562 1 92.62 307 PHE B CA 1
ATOM 4569 C C . PHE B 1 307 ? 15.25 5.418 0.965 1 92.62 307 PHE B C 1
ATOM 4571 O O . PHE B 1 307 ? 16.203 5.77 1.667 1 92.62 307 PHE B O 1
ATOM 4578 N N . ALA B 1 308 ? 15.359 5.148 -0.319 1 91.38 308 ALA B N 1
ATOM 4579 C CA . ALA B 1 308 ? 16.641 5.211 -1.009 1 91.38 308 ALA B CA 1
ATOM 4580 C C . ALA B 1 308 ? 17.266 6.598 -0.882 1 91.38 308 ALA B C 1
ATOM 4582 O O . ALA B 1 308 ? 18.484 6.73 -0.824 1 91.38 308 ALA B O 1
ATOM 4583 N N . LEU B 1 309 ? 16.422 7.609 -0.795 1 92.12 309 LEU B N 1
ATOM 4584 C CA . LEU B 1 309 ? 16.875 9 -0.751 1 92.12 309 LEU B CA 1
ATOM 4585 C C . LEU B 1 309 ? 17.031 9.477 0.689 1 92.12 309 LEU B C 1
ATOM 4587 O O . LEU B 1 309 ? 17.453 10.609 0.931 1 92.12 309 LEU B O 1
ATOM 4591 N N . SER B 1 310 ? 16.656 8.594 1.62 1 86.69 310 SER B N 1
ATOM 4592 C CA . SER B 1 310 ? 16.703 8.992 3.023 1 86.69 310 SER B CA 1
ATOM 4593 C C . SER B 1 310 ? 18.016 8.555 3.676 1 86.69 310 SER B C 1
ATOM 4595 O O . SER B 1 310 ? 18.75 7.73 3.119 1 86.69 310 SER B O 1
ATOM 4597 N N . ARG B 1 311 ? 18.312 8.984 4.891 1 79.44 311 ARG B N 1
ATOM 4598 C CA . ARG B 1 311 ? 19.562 8.719 5.621 1 79.44 311 ARG B CA 1
ATOM 4599 C C . ARG B 1 311 ? 19.578 7.289 6.145 1 79.44 311 ARG B C 1
ATOM 4601 O O . ARG B 1 311 ? 20.656 6.754 6.434 1 79.44 311 ARG B O 1
ATOM 4608 N N . GLY B 1 312 ? 18.469 6.625 6.141 1 78.06 312 GLY B N 1
ATOM 4609 C CA . GLY B 1 312 ? 18.375 5.297 6.73 1 78.06 312 GLY B CA 1
ATOM 4610 C C . GLY B 1 312 ? 18.781 4.191 5.77 1 78.06 312 GLY B C 1
ATOM 4611 O O . GLY B 1 312 ? 18.984 3.047 6.18 1 78.06 312 GLY B O 1
ATOM 4612 N N . ALA B 1 313 ? 19.062 4.523 4.531 1 80.19 313 ALA B N 1
ATOM 4613 C CA . ALA B 1 313 ? 19.297 3.496 3.521 1 80.19 313 ALA B CA 1
ATOM 4614 C C . ALA B 1 313 ? 20.672 2.854 3.709 1 80.19 313 ALA B C 1
ATOM 4616 O O . ALA B 1 313 ? 20.797 1.626 3.738 1 80.19 313 ALA B O 1
ATOM 4617 N N . ALA B 1 314 ? 21.672 3.688 3.936 1 76.75 314 ALA B N 1
ATOM 4618 C CA . ALA B 1 314 ? 23.016 3.16 4.047 1 76.75 314 ALA B CA 1
ATOM 4619 C C . ALA B 1 314 ? 23.172 2.309 5.305 1 76.75 314 ALA B C 1
ATOM 4621 O O . ALA B 1 314 ? 23.688 1.185 5.242 1 76.75 314 ALA B O 1
ATOM 4622 N N . PRO B 1 315 ? 22.625 2.766 6.418 1 77.56 315 PRO B N 1
ATOM 4623 C CA . PRO B 1 315 ? 22.719 1.934 7.617 1 77.56 315 PRO B CA 1
ATOM 4624 C C . PRO B 1 315 ? 22 0.596 7.469 1 77.56 315 PRO B C 1
ATOM 4626 O O . PRO B 1 315 ? 22.5 -0.431 7.941 1 77.56 315 PRO B O 1
ATOM 4629 N N . LEU B 1 316 ? 20.969 0.538 6.863 1 82.81 316 LEU B N 1
ATOM 4630 C CA . LEU B 1 316 ? 20.234 -0.71 6.688 1 82.81 316 LEU B CA 1
ATOM 4631 C C . LEU B 1 316 ? 21 -1.663 5.77 1 82.81 316 LEU B C 1
ATOM 4633 O O . LEU B 1 316 ? 21.109 -2.854 6.066 1 82.81 316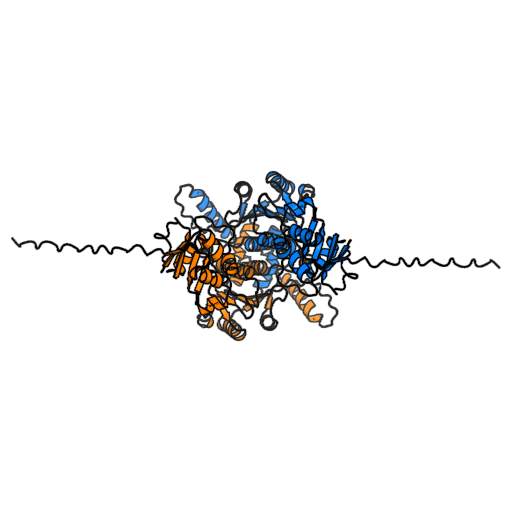 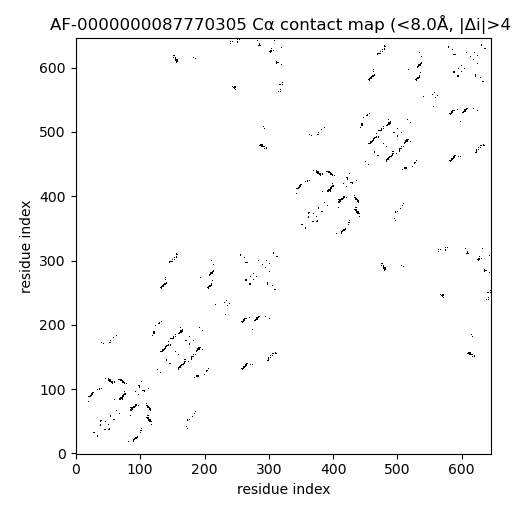LEU B O 1
ATOM 4637 N N . LEU B 1 317 ? 21.469 -1.149 4.676 1 81.31 317 LEU B N 1
ATOM 4638 C CA . LEU B 1 317 ? 22.219 -1.989 3.742 1 81.31 317 LEU B CA 1
ATOM 4639 C C . LEU B 1 317 ? 23.469 -2.57 4.406 1 81.31 317 LEU B C 1
ATOM 4641 O O . LEU B 1 317 ? 23.797 -3.74 4.203 1 81.31 317 LEU B O 1
ATOM 4645 N N . ALA B 1 318 ? 24.031 -1.681 5.16 1 79.38 318 ALA B N 1
ATOM 4646 C CA . ALA B 1 318 ? 25.203 -2.143 5.887 1 79.38 318 ALA B CA 1
ATOM 4647 C C . ALA B 1 318 ? 24.844 -3.238 6.883 1 79.38 318 ALA B C 1
ATOM 4649 O O . ALA B 1 318 ? 25.547 -4.242 6.996 1 79.38 318 ALA B O 1
ATOM 4650 N N . GLN B 1 319 ? 23.781 -3.09 7.531 1 81 319 GLN B N 1
ATOM 4651 C CA . GLN B 1 319 ? 23.297 -4.074 8.492 1 81 319 GLN B CA 1
ATOM 4652 C C . GLN B 1 319 ? 22.969 -5.395 7.812 1 81 319 GLN B C 1
ATOM 4654 O O . GLN B 1 319 ? 23.344 -6.465 8.297 1 81 319 GLN B O 1
ATOM 4659 N N . LEU B 1 320 ? 22.391 -5.328 6.773 1 85.06 320 LEU B N 1
ATOM 4660 C CA . LEU B 1 320 ? 21.984 -6.527 6.047 1 85.06 320 LEU B CA 1
ATOM 4661 C C . LEU B 1 320 ? 23.188 -7.262 5.488 1 85.06 320 LEU B C 1
ATOM 4663 O O . LEU B 1 320 ? 23.25 -8.492 5.52 1 85.06 320 LEU B O 1
ATOM 4667 N N . ALA B 1 321 ? 24.156 -6.445 5.02 1 79.25 321 ALA B N 1
ATOM 4668 C CA . ALA B 1 321 ? 25.359 -7.035 4.441 1 79.25 321 ALA B CA 1
ATOM 4669 C C . ALA B 1 321 ? 26.203 -7.723 5.508 1 79.25 321 ALA B C 1
ATOM 4671 O O . ALA B 1 321 ? 27.016 -8.594 5.199 1 79.25 321 ALA B O 1
ATOM 4672 N N . ALA B 1 322 ? 25.984 -7.332 6.699 1 78.5 322 ALA B N 1
ATOM 4673 C CA . ALA B 1 322 ? 26.766 -7.879 7.809 1 78.5 322 ALA B CA 1
ATOM 4674 C C . ALA B 1 322 ? 26.141 -9.172 8.328 1 78.5 322 ALA B C 1
ATOM 4676 O O . ALA B 1 322 ? 26.719 -9.836 9.195 1 78.5 322 ALA B O 1
ATOM 4677 N N . LEU B 1 323 ? 25.109 -9.594 7.801 1 80.25 323 LEU B N 1
ATOM 4678 C CA . LEU B 1 323 ? 24.438 -10.805 8.25 1 80.25 323 LEU B CA 1
ATOM 4679 C C . LEU B 1 323 ? 25.156 -12.047 7.738 1 80.25 323 LEU B C 1
ATOM 4681 O O . LEU B 1 323 ? 25.656 -12.055 6.613 1 80.25 323 LEU B O 1
#

Organism: Chlorella sorokiniana (NCBI:txid3076)